Protein AF-A0A8C4SU67-F1 (afdb_monomer_lite)

Organism: Erpetoichthys calabaricus (NCBI:txid27687)

InterPro domains:
  IPR038834 Coiled-coil domain-containing protein 175 [PTHR35347] (1-564)

Sequence (568 aa):
MTSCIVPDFPAVLVALEHLHEIEKQLQLERVGLSDDASQSFAQIAAAIDELERSRRSVREELEVETIETSKLRHGLQSHPSMIKAELADALAAVRDSNAAQLNQLKLDLQRVTEEVDIAEKSLRFLAMQNSSLFPEREQVRAEHEGVIEQLNNHLTEKANKRIVVNEIYIKIRDTEKHTAGLRKALENLEKEMMEERKRFGESKDTLEIKIGELQIKLQHRNEEKEKLKKRMDDLTSELCDIEDQISDQQKCVKILEKSISLLKSSRSNQNEELSNAQRKMQDLLQQKVHLTNEIASMTERFKKEAQNLRDKNLKAERDIKEAEEKNLEYQQSMAKLSGIYEDRREKENNLSKIHLDISNQLEMSRRCREDNMENIAKLKMDTKALQNEIAELTENRLVNIEKHKRNLQELNEQLRTERQARLSLQAKHDEINTELDRLKEGHMAYMKEKEREILLNRNQHAELSKEHDALQIANMNLYGEIEALSQQHREAEEAYRLMEQSLTADVQELENRTEALSQNQLKNEEQLKTSRPILQEAIADLEAAQLNYEDKKKQSVGNRKQRPSIKI

pLDDT: mean 76.09, std 14.58, range [29.97, 97.31]

Secondary structure (DSSP, 8-state):
-----PPPPHHHHHHHHHHHHHHHHHHHS-----HHHHHHHHHHHHHHHHHHHHHHHHHHHHHHHHHHHHHHHHHHHHHHHHHHHHHHHHHHHHHHHHHHHHHHHHHHHHHHHHHHHHHHHHHHHHHHHHHHHHHHHHHHHHHHHHHHHHHHHHHHHHHHHHHHHHHHHHHHHHHHHHHHHHHHHHHHHHHHHHHHHHHHHHHHHHHHHHHHHHHHHHHHHHHHHHHHHHHHHHHHHHHHHHHHHHHHHHHHHHHHHHHHHHHHHHHHHHHHHHHHHHHHHHHHHHHHHHHHHHHHHHHHHHHHHHHHHHHHHHHHHHHHHHHHTTTTTT-TTSTTS-TTSGGGSSSSTTSSSTTSTTTTHHHHHHHHHHHHHHHHHHHHHHHHHHHHHHHHHHHHHHHHHHHHHHHHHHHHHHHHHHHHHHHHHHHHHHHHHHHHHHHHHHHHHHHHHHHHHHHHHHHHHHHHHHHHHHHHHHHHHHHHHHHHHHHHHHHHHHHHHHHHHHHHHHHHHHHHHHHHHHHHHHHHHHHHHHHHHHHHHHHHHHHHHHHHHHHHSSSS------------

Structure (mmCIF, N/CA/C/O backbone):
data_AF-A0A8C4SU67-F1
#
_entry.id   AF-A0A8C4SU67-F1
#
loop_
_atom_site.group_PDB
_atom_site.id
_atom_site.type_symbol
_atom_site.label_atom_id
_atom_site.label_alt_id
_atom_site.label_comp_id
_atom_site.label_asym_id
_atom_site.label_entity_id
_atom_site.label_seq_id
_atom_site.pdbx_PDB_ins_code
_atom_site.Cartn_x
_atom_site.Cartn_y
_atom_site.Cartn_z
_atom_site.occupancy
_atom_site.B_iso_or_equiv
_atom_site.auth_seq_id
_atom_site.auth_comp_id
_atom_site.auth_asym_id
_atom_site.auth_atom_id
_atom_site.pdbx_PDB_model_num
ATOM 1 N N . MET A 1 1 ? 107.745 30.711 -103.620 1.00 40.19 1 MET A N 1
ATOM 2 C CA . MET A 1 1 ? 108.400 31.853 -104.288 1.00 40.19 1 MET A CA 1
ATOM 3 C C . MET A 1 1 ? 109.627 31.312 -105.004 1.00 40.19 1 MET A C 1
ATOM 5 O O . MET A 1 1 ? 110.733 31.383 -104.492 1.00 40.19 1 MET A O 1
ATOM 9 N N . THR A 1 2 ? 109.395 30.624 -106.117 1.00 45.06 2 THR A N 1
ATOM 10 C CA . THR A 1 2 ? 110.431 30.102 -107.013 1.00 45.06 2 THR A CA 1
ATOM 11 C C . THR A 1 2 ? 110.784 31.218 -107.986 1.00 45.06 2 THR A C 1
ATOM 13 O O . THR A 1 2 ? 109.930 31.615 -108.774 1.00 45.06 2 THR A O 1
ATOM 16 N N . SER A 1 3 ? 111.995 31.766 -107.888 1.00 45.12 3 SER A N 1
ATOM 17 C CA . SER A 1 3 ? 112.509 32.771 -108.822 1.00 45.12 3 SER A CA 1
ATOM 18 C C . SER A 1 3 ? 112.561 32.169 -110.229 1.00 45.12 3 SER A C 1
ATOM 20 O O . SER A 1 3 ? 113.363 31.265 -110.480 1.00 45.12 3 SER A O 1
ATOM 22 N N . CYS A 1 4 ? 111.681 32.621 -111.123 1.00 57.22 4 CYS A N 1
ATOM 23 C CA . CYS A 1 4 ? 111.720 32.254 -112.536 1.00 57.22 4 CYS A CA 1
ATOM 24 C C . CYS A 1 4 ? 112.884 33.014 -113.171 1.00 57.22 4 CYS A C 1
ATOM 26 O O . CYS A 1 4 ? 112.796 34.215 -113.384 1.00 57.22 4 CYS A O 1
ATOM 28 N N . ILE A 1 5 ? 114.004 32.326 -113.399 1.00 59.88 5 ILE A N 1
ATOM 29 C CA . ILE A 1 5 ? 115.182 32.909 -114.044 1.00 59.88 5 ILE A CA 1
ATOM 30 C C . ILE A 1 5 ? 114.863 33.024 -115.537 1.00 59.88 5 ILE A C 1
ATOM 32 O O . ILE A 1 5 ? 114.937 32.034 -116.267 1.00 59.88 5 ILE A O 1
ATOM 36 N N . VAL A 1 6 ? 114.474 34.217 -115.987 1.00 64.75 6 VAL A N 1
ATOM 37 C CA . VAL A 1 6 ? 114.302 34.504 -117.415 1.00 64.75 6 VAL A CA 1
ATOM 38 C C . VAL A 1 6 ? 115.696 34.647 -118.049 1.00 64.75 6 VAL A C 1
ATOM 40 O O . VAL A 1 6 ? 116.467 35.494 -117.599 1.00 64.75 6 VAL A O 1
ATOM 43 N N . PRO A 1 7 ? 116.051 33.850 -119.077 1.00 67.12 7 PRO A N 1
ATOM 44 C CA . PRO A 1 7 ? 117.363 33.930 -119.715 1.00 67.12 7 PRO A CA 1
ATOM 45 C C . PRO A 1 7 ? 117.555 35.238 -120.499 1.00 67.12 7 PRO A C 1
ATOM 47 O O . PRO A 1 7 ? 116.602 35.799 -121.058 1.00 67.12 7 PRO A O 1
ATOM 50 N N . ASP A 1 8 ? 118.806 35.696 -120.553 1.00 62.12 8 ASP A N 1
ATOM 51 C CA . ASP A 1 8 ? 119.230 36.907 -121.265 1.00 62.12 8 ASP A CA 1
ATOM 52 C C . ASP A 1 8 ? 119.017 36.764 -122.768 1.00 62.12 8 ASP A C 1
ATOM 54 O O . ASP A 1 8 ? 119.276 35.702 -123.345 1.00 62.12 8 ASP A O 1
ATOM 58 N N . PHE A 1 9 ? 118.525 37.825 -123.417 1.00 73.94 9 PHE A N 1
ATOM 59 C CA . PHE A 1 9 ? 118.251 37.765 -124.846 1.00 73.94 9 PHE A CA 1
ATOM 60 C C . PHE A 1 9 ? 119.574 37.627 -125.625 1.00 73.94 9 PHE A C 1
ATOM 62 O O . PHE A 1 9 ? 120.393 38.551 -125.599 1.00 73.94 9 PHE A O 1
ATOM 69 N N . PRO A 1 10 ? 119.805 36.517 -126.357 1.00 70.31 10 PRO A N 1
ATOM 70 C CA . PRO A 1 10 ? 121.126 36.202 -126.910 1.00 70.31 10 PRO A CA 1
ATOM 71 C C . PRO A 1 10 ? 121.664 37.274 -127.861 1.00 70.31 10 PRO A C 1
ATOM 73 O O . PRO A 1 10 ? 122.861 37.530 -127.904 1.00 70.31 10 PRO A O 1
ATOM 76 N N . ALA A 1 11 ? 120.775 37.940 -128.602 1.00 70.94 11 ALA A N 1
ATOM 77 C CA . ALA A 1 11 ? 121.161 39.002 -129.526 1.00 70.94 11 ALA A CA 1
ATOM 78 C C . ALA A 1 11 ? 121.632 40.284 -128.813 1.00 70.94 11 ALA A C 1
ATOM 80 O O . ALA A 1 11 ? 122.435 41.021 -129.376 1.00 70.94 11 ALA A O 1
ATOM 81 N N . VAL A 1 12 ? 121.155 40.549 -127.591 1.00 73.38 12 VAL A N 1
ATOM 82 C CA . VAL A 1 12 ? 121.559 41.720 -126.798 1.00 73.38 12 VAL A CA 1
ATOM 83 C C . VAL A 1 12 ? 122.931 41.501 -126.166 1.00 73.38 12 VAL A C 1
ATOM 85 O O . VAL A 1 12 ? 123.764 42.398 -126.227 1.00 73.38 12 VAL A O 1
ATOM 88 N N . LEU A 1 13 ? 123.205 40.295 -125.655 1.00 72.75 13 LEU A N 1
ATOM 89 C CA . LEU A 1 13 ? 124.540 39.921 -125.171 1.00 72.75 13 LEU A CA 1
ATOM 90 C C . LEU A 1 13 ? 125.602 40.081 -126.267 1.00 72.75 13 LEU A C 1
ATOM 92 O O . LEU A 1 13 ? 126.615 40.737 -126.050 1.00 72.75 13 LEU A O 1
ATOM 96 N N . VAL A 1 14 ? 125.325 39.572 -127.472 1.00 75.56 14 VAL A N 1
ATOM 97 C CA . VAL A 1 14 ? 126.226 39.713 -128.630 1.00 75.56 14 VAL A CA 1
ATOM 98 C C . VAL A 1 14 ? 126.391 41.182 -129.047 1.00 75.56 14 VAL A C 1
ATOM 100 O O . VAL A 1 14 ? 127.488 41.610 -129.398 1.00 75.56 14 VAL A O 1
ATOM 103 N N . ALA A 1 15 ? 125.322 41.985 -128.995 1.00 72.44 15 ALA A N 1
ATOM 104 C CA . ALA A 1 15 ? 125.399 43.413 -129.306 1.00 72.44 15 ALA A CA 1
ATOM 105 C C . ALA A 1 15 ? 126.238 44.198 -128.281 1.00 72.44 15 ALA A C 1
ATOM 107 O O . ALA A 1 15 ? 126.995 45.083 -128.676 1.00 72.44 15 ALA A O 1
ATOM 108 N N . LEU A 1 16 ? 126.139 43.862 -126.991 1.00 75.62 16 LEU A N 1
ATOM 109 C CA . LEU A 1 16 ? 126.958 44.452 -125.930 1.00 75.62 16 LEU A CA 1
ATOM 110 C C . LEU A 1 16 ? 128.430 44.054 -126.063 1.00 75.62 16 LEU A C 1
ATOM 112 O O . LEU A 1 16 ? 129.291 44.923 -125.952 1.00 75.62 16 LEU A O 1
ATOM 116 N N . GLU A 1 17 ? 128.721 42.786 -126.373 1.00 73.62 17 GLU A N 1
ATOM 117 C CA . GLU A 1 17 ? 130.086 42.319 -126.657 1.00 73.62 17 GLU A CA 1
ATOM 118 C C . GLU A 1 17 ? 130.699 43.071 -127.845 1.00 73.62 17 GLU A C 1
ATOM 120 O O . GLU A 1 17 ? 131.813 43.578 -127.742 1.00 73.62 17 GLU A O 1
ATOM 125 N N . HIS A 1 18 ? 129.959 43.227 -128.948 1.00 75.81 18 HIS A N 1
ATOM 126 C CA . HIS A 1 18 ? 130.429 43.991 -130.107 1.00 75.81 18 HIS A CA 1
ATOM 127 C C . HIS A 1 18 ? 130.632 45.484 -129.799 1.00 75.81 18 HIS A C 1
ATOM 129 O O . HIS A 1 18 ? 131.604 46.072 -130.269 1.00 75.81 18 HIS A O 1
ATOM 135 N N . LEU A 1 19 ? 129.750 46.109 -129.012 1.00 72.69 19 LEU A N 1
ATOM 136 C CA . LEU A 1 19 ? 129.890 47.511 -128.599 1.00 72.69 19 LEU A CA 1
ATOM 137 C C . LEU A 1 19 ? 131.107 47.725 -127.689 1.00 72.69 19 LEU A C 1
ATOM 139 O O . LEU A 1 19 ? 131.838 48.694 -127.885 1.00 72.69 19 LEU A O 1
ATOM 143 N N . HIS A 1 20 ? 131.361 46.805 -126.754 1.00 72.44 20 HIS A N 1
ATOM 144 C CA . HIS A 1 20 ? 132.567 46.818 -125.922 1.00 72.44 20 HIS A CA 1
ATOM 145 C C . HIS A 1 20 ? 133.842 46.586 -126.742 1.00 72.44 20 HIS A C 1
ATOM 147 O O . HIS A 1 20 ? 134.856 47.236 -126.500 1.00 72.44 20 HIS A O 1
ATOM 153 N N . GLU A 1 21 ? 133.812 45.687 -127.730 1.00 73.25 21 GLU A N 1
ATOM 154 C CA . GLU A 1 21 ? 134.963 45.428 -128.603 1.00 73.25 21 GLU A CA 1
ATOM 155 C C . GLU A 1 21 ? 135.303 46.665 -129.457 1.00 73.25 21 GLU A C 1
ATOM 157 O O . GLU A 1 21 ? 136.475 47.019 -129.594 1.00 73.25 21 GLU A O 1
ATOM 162 N N . ILE A 1 22 ? 134.287 47.380 -129.960 1.00 69.44 22 ILE A N 1
ATOM 163 C CA . ILE A 1 22 ? 134.450 48.648 -130.693 1.00 69.44 22 ILE A CA 1
ATOM 164 C C . ILE A 1 22 ? 134.983 49.760 -129.774 1.00 69.44 22 ILE A C 1
ATOM 166 O O . ILE A 1 22 ? 135.913 50.471 -130.156 1.00 69.44 22 ILE A O 1
ATOM 170 N N . GLU A 1 23 ? 134.458 49.894 -128.552 1.00 64.44 23 GLU A N 1
ATOM 171 C CA . GLU A 1 23 ? 134.971 50.839 -127.546 1.00 64.44 23 GLU A CA 1
ATOM 172 C C . GLU A 1 23 ? 136.461 50.587 -127.247 1.00 64.44 23 GLU A C 1
ATOM 174 O O . GLU A 1 23 ? 137.271 51.517 -127.200 1.00 64.44 23 GLU A O 1
ATOM 179 N N . LYS A 1 24 ? 136.849 49.313 -127.124 1.00 67.06 24 LYS A N 1
ATOM 180 C CA . LYS A 1 24 ? 138.228 48.894 -126.846 1.00 67.06 24 LYS A CA 1
ATOM 181 C C . LYS A 1 24 ? 139.173 49.151 -128.023 1.00 67.06 24 LYS A C 1
ATOM 183 O O . LYS A 1 24 ? 140.320 49.542 -127.806 1.00 67.06 24 LYS A O 1
ATOM 188 N N . GLN A 1 25 ? 138.701 48.962 -129.257 1.00 65.75 25 GLN A N 1
ATOM 189 C CA . GLN A 1 25 ? 139.465 49.274 -130.470 1.00 65.75 25 GLN A CA 1
ATOM 190 C C . GLN A 1 25 ? 139.708 50.787 -130.618 1.00 65.75 25 GLN A C 1
ATOM 192 O O . GLN A 1 25 ? 140.818 51.196 -130.957 1.00 65.75 25 GLN A O 1
ATOM 197 N N . LEU A 1 26 ? 138.727 51.625 -130.266 1.00 61.59 26 LEU A N 1
ATOM 198 C CA . LEU A 1 26 ? 138.829 53.089 -130.342 1.00 61.59 26 LEU A CA 1
ATOM 199 C C . LEU A 1 26 ? 139.762 53.713 -129.284 1.00 61.59 26 LEU A C 1
ATOM 201 O O . LEU A 1 26 ? 140.321 54.779 -129.525 1.00 61.59 26 LEU A O 1
ATOM 205 N N . GLN A 1 27 ? 139.985 53.062 -128.136 1.00 58.97 27 GLN A N 1
ATOM 206 C CA . GLN A 1 27 ? 140.939 53.542 -127.119 1.00 58.97 27 GLN A CA 1
ATOM 207 C C . GLN A 1 27 ? 142.417 53.252 -127.459 1.00 58.97 27 GLN A C 1
ATOM 209 O O . GLN A 1 27 ? 143.308 53.923 -126.933 1.00 58.97 27 GLN A O 1
ATOM 214 N N . LEU A 1 28 ? 142.700 52.260 -128.314 1.00 60.34 28 LEU A N 1
ATOM 215 C CA . LEU A 1 28 ? 144.062 51.800 -128.635 1.00 60.34 28 LEU A CA 1
ATOM 216 C C . LEU A 1 28 ? 144.673 52.482 -129.871 1.00 60.34 28 LEU A C 1
ATOM 218 O O . LEU A 1 28 ? 145.893 52.655 -129.928 1.00 60.34 28 LEU A O 1
ATOM 222 N N . GLU A 1 29 ? 143.859 52.922 -130.833 1.00 55.19 29 GLU A N 1
ATOM 223 C CA . GLU A 1 29 ? 144.318 53.678 -132.003 1.00 55.19 29 GLU A CA 1
ATOM 224 C C . GLU A 1 29 ? 144.106 55.187 -131.795 1.00 55.19 29 GLU A C 1
ATOM 226 O O . GLU A 1 29 ? 142.987 55.687 -131.817 1.00 55.19 29 GLU A O 1
ATOM 231 N N . ARG A 1 30 ? 145.199 55.949 -131.617 1.00 52.97 30 ARG A N 1
ATOM 232 C CA . ARG A 1 30 ? 145.197 57.427 -131.641 1.00 52.97 30 ARG A CA 1
ATOM 233 C C . ARG A 1 30 ? 144.719 57.943 -133.009 1.00 52.97 30 ARG A C 1
ATOM 235 O O . ARG A 1 30 ? 145.533 58.299 -133.860 1.00 52.97 30 ARG A O 1
ATOM 242 N N . VAL A 1 31 ? 143.410 58.040 -133.201 1.00 50.78 31 VAL A N 1
ATOM 243 C CA . VAL A 1 31 ? 142.777 58.747 -134.317 1.00 50.78 31 VAL A CA 1
ATOM 244 C C . VAL A 1 31 ? 141.956 59.880 -133.718 1.00 50.78 31 VAL A C 1
ATOM 246 O O . VAL A 1 31 ? 141.074 59.661 -132.897 1.00 50.78 31 VAL A O 1
ATOM 249 N N . GLY A 1 32 ? 142.296 61.119 -134.070 1.00 52.88 32 GLY A N 1
ATOM 250 C CA . GLY A 1 32 ? 141.605 62.296 -133.555 1.00 52.88 32 GLY A CA 1
ATOM 251 C C . GLY A 1 32 ? 140.164 62.353 -134.050 1.00 52.88 32 GLY A C 1
ATOM 252 O O . GLY A 1 32 ? 139.959 62.722 -135.197 1.00 52.88 32 GLY A O 1
ATOM 253 N N . LEU A 1 33 ? 139.214 62.024 -133.171 1.00 45.16 33 LEU A N 1
ATOM 254 C CA . LEU A 1 33 ? 137.783 62.360 -133.168 1.00 45.16 33 LEU A CA 1
ATOM 255 C C . LEU A 1 33 ? 137.299 62.284 -131.693 1.00 45.16 33 LEU A C 1
ATOM 257 O O . LEU A 1 33 ? 137.845 61.515 -130.911 1.00 45.16 33 LEU A O 1
ATOM 261 N N . SER A 1 34 ? 136.359 63.161 -131.315 1.00 54.94 34 SER A N 1
ATOM 262 C CA . SER A 1 34 ? 136.023 63.615 -129.941 1.00 54.94 34 SER A CA 1
ATOM 263 C C . SER A 1 34 ? 135.750 62.520 -128.887 1.00 54.94 34 SER A C 1
ATOM 265 O O . SER A 1 34 ? 135.125 61.508 -129.196 1.00 54.94 34 SER A O 1
ATOM 267 N N . ASP A 1 35 ? 136.114 62.803 -127.624 1.00 61.47 35 ASP A N 1
ATOM 268 C CA . ASP A 1 35 ? 135.800 62.048 -126.383 1.00 61.47 35 ASP A CA 1
ATOM 269 C C . ASP A 1 35 ? 134.290 61.711 -126.259 1.00 61.47 35 ASP A C 1
ATOM 271 O O . ASP A 1 35 ? 133.886 60.710 -125.664 1.00 61.47 35 ASP A O 1
ATOM 275 N N . ASP A 1 36 ? 133.451 62.494 -126.947 1.00 63.22 36 ASP A N 1
ATOM 276 C CA . ASP A 1 36 ? 132.008 62.288 -127.086 1.00 63.22 36 ASP A CA 1
ATOM 277 C C . ASP A 1 36 ? 131.630 60.944 -127.737 1.00 63.22 36 ASP A C 1
ATOM 279 O O . ASP A 1 36 ? 130.575 60.393 -127.426 1.00 63.22 36 ASP A O 1
ATOM 283 N N . ALA A 1 37 ? 132.446 60.393 -128.646 1.00 64.88 37 ALA A N 1
ATOM 284 C CA . ALA A 1 37 ? 132.106 59.163 -129.371 1.00 64.88 37 ALA A CA 1
ATOM 285 C C . ALA A 1 37 ? 132.235 57.910 -128.488 1.00 64.88 37 ALA A C 1
ATOM 287 O O . ALA A 1 37 ? 131.329 57.077 -128.468 1.00 64.88 37 ALA A O 1
ATOM 288 N N . SER A 1 38 ? 133.311 57.803 -127.703 1.00 67.00 38 SER A N 1
ATOM 289 C CA . SER A 1 38 ? 133.489 56.720 -126.722 1.00 67.00 38 SER A CA 1
ATOM 290 C C . SER A 1 38 ? 132.448 56.814 -125.607 1.00 67.00 38 SER A C 1
ATOM 292 O O . SER A 1 38 ? 131.838 55.810 -125.240 1.00 67.00 38 SER A O 1
ATOM 294 N N . GLN A 1 39 ? 132.158 58.032 -125.133 1.00 72.06 39 GLN A N 1
ATOM 295 C CA . GLN A 1 39 ? 131.094 58.253 -124.156 1.00 72.06 39 GLN A CA 1
ATOM 296 C C . GLN A 1 39 ? 129.710 57.892 -124.722 1.00 72.06 39 GLN A C 1
ATOM 298 O O . GLN A 1 39 ? 128.891 57.321 -124.003 1.00 72.06 39 GLN A O 1
ATOM 303 N N . SER A 1 40 ? 129.467 58.138 -126.013 1.00 73.81 40 SER A N 1
ATOM 304 C CA . SER A 1 40 ? 128.230 57.732 -126.691 1.00 73.81 40 SER A CA 1
ATOM 305 C C . SER A 1 40 ? 128.086 56.209 -126.771 1.00 73.81 40 SER A C 1
ATOM 307 O O . SER A 1 40 ? 127.002 55.700 -126.502 1.00 73.81 40 SER A O 1
ATOM 309 N N . PHE A 1 41 ? 129.147 55.451 -127.077 1.00 76.56 41 PHE A N 1
ATOM 310 C CA . PHE A 1 41 ? 129.076 53.981 -127.103 1.00 76.56 41 PHE A CA 1
ATOM 311 C C . PHE A 1 41 ? 128.890 53.368 -125.713 1.00 76.56 41 PHE A C 1
ATOM 313 O O . PHE A 1 41 ? 128.057 52.474 -125.563 1.00 76.56 41 PHE A O 1
ATOM 320 N N . ALA A 1 42 ? 129.574 53.887 -124.691 1.00 77.31 42 ALA A N 1
ATOM 321 C CA . ALA A 1 42 ? 129.371 53.461 -123.307 1.00 77.31 42 ALA A CA 1
ATOM 322 C C . ALA A 1 42 ? 127.942 53.769 -122.818 1.00 77.31 42 ALA A C 1
ATOM 324 O O . ALA A 1 42 ? 127.320 52.944 -122.149 1.00 77.31 42 ALA A O 1
ATOM 325 N N . GLN A 1 43 ? 127.380 54.924 -123.198 1.00 79.31 43 GLN A N 1
ATOM 326 C CA . GLN A 1 43 ? 125.983 55.268 -122.913 1.00 79.31 43 GLN A CA 1
ATOM 327 C C . GLN A 1 43 ? 124.996 54.373 -123.670 1.00 79.31 43 GLN A C 1
ATOM 329 O O . GLN A 1 43 ? 123.995 53.964 -123.088 1.00 79.31 43 GLN A O 1
ATOM 334 N N . ILE A 1 44 ? 125.273 54.026 -124.932 1.00 79.56 44 ILE A N 1
ATOM 335 C CA . ILE A 1 44 ? 124.448 53.086 -125.705 1.00 79.56 44 ILE A CA 1
ATOM 336 C C . ILE A 1 44 ? 124.494 51.692 -125.071 1.00 79.56 44 ILE A C 1
ATOM 338 O O . ILE A 1 44 ? 123.444 51.081 -124.895 1.00 79.56 44 ILE A O 1
ATOM 342 N N . ALA A 1 45 ? 125.674 51.203 -124.682 1.00 79.56 45 ALA A N 1
ATOM 343 C CA . ALA A 1 45 ? 125.813 49.925 -123.993 1.00 79.56 45 ALA A CA 1
ATOM 344 C C . ALA A 1 45 ? 125.052 49.932 -122.659 1.00 79.56 45 ALA A C 1
ATOM 346 O O . ALA A 1 45 ? 124.240 49.043 -122.426 1.00 79.56 45 ALA A O 1
ATOM 347 N N . ALA A 1 46 ? 125.217 50.968 -121.829 1.00 81.44 46 ALA A N 1
ATOM 348 C CA . ALA A 1 46 ? 124.481 51.108 -120.572 1.00 81.44 46 ALA A CA 1
ATOM 349 C C . ALA A 1 46 ? 122.958 51.176 -120.779 1.00 81.44 46 ALA A C 1
ATOM 351 O O . ALA A 1 46 ? 122.216 50.533 -120.041 1.00 81.44 46 ALA A O 1
ATOM 352 N N . ALA A 1 47 ? 122.489 51.893 -121.805 1.00 82.50 47 ALA A N 1
ATOM 353 C CA . ALA A 1 47 ? 121.070 51.979 -122.143 1.00 82.50 47 ALA A CA 1
ATOM 354 C C . ALA A 1 47 ? 120.505 50.637 -122.638 1.00 82.50 47 ALA A C 1
ATOM 356 O O . ALA A 1 47 ? 119.377 50.288 -122.300 1.00 82.50 47 ALA A O 1
ATOM 357 N N . ILE A 1 48 ? 121.278 49.865 -123.410 1.00 83.06 48 ILE A N 1
ATOM 358 C CA . ILE A 1 48 ? 120.902 48.509 -123.838 1.00 83.06 48 ILE A CA 1
ATOM 359 C C . ILE A 1 48 ? 120.832 47.564 -122.630 1.00 83.06 48 ILE A C 1
ATOM 361 O O . ILE A 1 48 ? 119.884 46.790 -122.513 1.00 83.06 48 ILE A O 1
ATOM 365 N N . ASP A 1 49 ? 121.795 47.656 -121.714 1.00 82.50 49 ASP A N 1
ATOM 366 C CA . ASP A 1 49 ? 121.857 46.845 -120.495 1.00 82.50 49 ASP A CA 1
ATOM 367 C C . ASP A 1 49 ? 120.691 47.171 -119.539 1.00 82.50 49 ASP A C 1
ATOM 369 O O . ASP A 1 49 ? 120.053 46.284 -118.966 1.00 82.50 49 ASP A O 1
ATOM 373 N N . GLU A 1 50 ? 120.354 48.456 -119.401 1.00 84.69 50 GLU A N 1
ATOM 374 C CA . GLU A 1 50 ? 119.195 48.928 -118.641 1.00 84.69 50 GLU A CA 1
ATOM 375 C C . GLU A 1 50 ? 117.872 48.503 -119.295 1.00 84.69 50 GLU A C 1
ATOM 377 O O . GLU A 1 50 ? 116.961 48.040 -118.602 1.00 84.69 50 GLU A O 1
ATOM 382 N N . LEU A 1 51 ? 117.782 48.565 -120.627 1.00 85.50 51 LEU A N 1
ATOM 383 C CA . LEU A 1 51 ? 116.617 48.096 -121.376 1.00 85.50 51 LEU A CA 1
ATOM 384 C C . LEU A 1 51 ? 116.418 46.582 -121.226 1.00 85.50 51 LEU A C 1
ATOM 386 O O . LEU A 1 51 ? 115.286 46.135 -121.050 1.00 85.50 51 LEU A O 1
ATOM 390 N N . GLU A 1 52 ? 117.491 45.789 -121.239 1.00 84.00 52 GLU A N 1
ATOM 391 C CA . GLU A 1 52 ? 117.416 44.338 -121.039 1.00 84.00 52 GLU A CA 1
ATOM 392 C C . GLU A 1 52 ? 117.029 43.979 -119.599 1.00 84.00 52 GLU A C 1
ATOM 394 O O . GLU A 1 52 ? 116.187 43.102 -119.391 1.00 84.00 52 GLU A O 1
ATOM 399 N N . ARG A 1 53 ? 117.543 44.704 -118.592 1.00 84.06 53 ARG A N 1
ATOM 400 C CA . ARG A 1 53 ? 117.083 44.564 -117.197 1.00 84.06 53 ARG A CA 1
ATOM 401 C C . ARG A 1 53 ? 115.604 44.919 -117.049 1.00 84.06 53 ARG A C 1
ATOM 403 O O . ARG A 1 53 ? 114.866 44.173 -116.407 1.00 84.06 53 ARG A O 1
ATOM 410 N N . SER A 1 54 ? 115.158 46.012 -117.669 1.00 84.88 54 SER A N 1
ATOM 411 C CA . SER A 1 54 ? 113.751 46.426 -117.659 1.00 84.88 54 SER A CA 1
ATOM 412 C C . SER A 1 54 ? 112.856 45.387 -118.344 1.00 84.88 54 SER A C 1
ATOM 414 O O . SER A 1 54 ? 111.862 44.950 -117.763 1.00 84.88 54 SER A O 1
ATOM 416 N N . ARG A 1 55 ? 113.250 44.893 -119.528 1.00 85.75 55 ARG A N 1
ATOM 417 C CA . ARG A 1 55 ? 112.555 43.807 -120.238 1.00 85.75 55 ARG A CA 1
ATOM 418 C C . ARG A 1 55 ? 112.431 42.562 -119.364 1.00 85.75 55 ARG A C 1
ATOM 420 O O . ARG A 1 55 ? 111.364 41.946 -119.353 1.00 85.75 55 ARG A O 1
ATOM 427 N N . ARG A 1 56 ? 113.505 42.178 -118.662 1.00 83.62 56 ARG A N 1
ATOM 428 C CA . ARG A 1 56 ? 113.518 41.011 -117.770 1.00 83.62 56 ARG A CA 1
ATOM 429 C C . ARG A 1 56 ? 112.527 41.189 -116.622 1.00 83.62 56 ARG A C 1
ATOM 431 O O . ARG A 1 56 ? 111.665 40.333 -116.461 1.00 83.62 56 ARG A O 1
ATOM 438 N N . SER A 1 57 ? 112.575 42.326 -115.925 1.00 85.06 57 SER A N 1
ATOM 439 C CA . SER A 1 57 ? 111.643 42.650 -114.833 1.00 85.06 57 SER A CA 1
ATOM 440 C C . SER A 1 57 ? 110.185 42.585 -115.291 1.00 85.06 57 SER A C 1
ATOM 442 O O . SER A 1 57 ? 109.373 41.897 -114.682 1.00 85.06 57 SER A O 1
ATOM 444 N N . VAL A 1 58 ? 109.859 43.220 -116.422 1.00 85.44 58 VAL A N 1
ATOM 445 C CA . VAL A 1 58 ? 108.490 43.227 -116.964 1.00 85.44 58 VAL A CA 1
ATOM 446 C C . VAL A 1 58 ? 108.035 41.824 -117.378 1.00 85.44 58 VAL A C 1
ATOM 448 O O . VAL A 1 58 ? 106.867 41.476 -117.225 1.00 85.44 58 VAL A O 1
ATOM 451 N N . ARG A 1 59 ? 108.936 40.988 -117.909 1.00 84.12 59 ARG A N 1
ATOM 452 C CA . ARG A 1 59 ? 108.624 39.593 -118.260 1.00 84.12 59 ARG A CA 1
ATOM 453 C C . ARG A 1 59 ? 108.392 38.725 -117.028 1.00 84.12 59 ARG A C 1
ATOM 455 O O . ARG A 1 59 ? 107.458 37.931 -117.055 1.00 84.12 59 ARG A O 1
ATOM 462 N N . GLU A 1 60 ? 109.208 38.874 -115.989 1.00 85.56 60 GLU A N 1
ATOM 463 C CA . GLU A 1 60 ? 109.023 38.175 -114.714 1.00 85.56 60 GLU A CA 1
ATOM 464 C C . GLU A 1 60 ? 107.695 38.578 -114.059 1.00 85.56 60 GLU A C 1
ATOM 466 O O . GLU A 1 60 ? 106.921 37.706 -113.667 1.00 85.56 60 GLU A O 1
ATOM 471 N N . GLU A 1 61 ? 107.372 39.875 -114.031 1.00 86.12 61 GLU A N 1
ATOM 472 C CA . GLU A 1 61 ? 106.072 40.375 -113.565 1.00 86.12 61 GLU A CA 1
ATOM 473 C C . GLU A 1 61 ? 104.915 39.801 -114.392 1.00 86.12 61 GLU A C 1
ATOM 475 O O . GLU A 1 61 ? 103.944 39.300 -113.830 1.00 86.12 61 GLU A O 1
ATOM 480 N N . LEU A 1 62 ? 105.033 39.790 -115.724 1.00 86.94 62 LEU A N 1
ATOM 481 C CA . LEU A 1 62 ? 104.013 39.214 -116.601 1.00 86.94 62 LEU A CA 1
ATOM 482 C C . LEU A 1 62 ? 103.824 37.711 -116.361 1.00 86.94 62 LEU A C 1
ATOM 484 O O . LEU A 1 62 ? 102.701 37.214 -116.441 1.00 86.94 62 LEU A O 1
ATOM 488 N N . GLU A 1 63 ? 104.895 36.966 -116.095 1.00 85.94 63 GLU A N 1
ATOM 489 C CA . GLU A 1 63 ? 104.819 35.533 -115.818 1.00 85.94 63 GLU A CA 1
ATOM 490 C C . GLU A 1 63 ? 104.165 35.259 -114.460 1.00 85.94 63 GLU A C 1
ATOM 492 O O . GLU A 1 63 ? 103.277 34.407 -114.378 1.00 85.94 63 GLU A O 1
ATOM 497 N N . VAL A 1 64 ? 104.506 36.038 -113.427 1.00 86.62 64 VAL A N 1
ATOM 498 C CA . VAL A 1 64 ? 103.822 35.997 -112.125 1.00 86.62 64 VAL A CA 1
ATOM 499 C C . VAL A 1 64 ? 102.338 36.307 -112.292 1.00 86.62 64 VAL A C 1
ATOM 501 O O . VAL A 1 64 ? 101.504 35.512 -111.861 1.00 86.62 64 VAL A O 1
ATOM 504 N N . GLU A 1 65 ? 101.994 37.390 -112.989 1.00 85.25 65 GLU A N 1
ATOM 505 C CA . GLU A 1 65 ? 100.602 37.752 -113.266 1.00 85.25 65 GLU A CA 1
ATOM 506 C C . GLU A 1 65 ? 99.889 36.678 -114.091 1.00 85.25 65 GLU A C 1
ATOM 508 O O . GLU A 1 65 ? 98.729 36.363 -113.837 1.00 85.25 65 GLU A O 1
ATOM 513 N N . THR A 1 66 ? 100.566 36.028 -115.039 1.00 86.56 66 THR A N 1
ATOM 514 C CA . THR A 1 66 ? 99.981 34.932 -115.826 1.00 86.56 66 THR A CA 1
ATOM 515 C C . THR A 1 66 ? 99.705 33.704 -114.957 1.00 86.56 66 THR A C 1
ATOM 517 O O . THR A 1 66 ? 98.644 33.085 -115.093 1.00 86.56 66 THR A O 1
ATOM 520 N N . ILE A 1 67 ? 100.615 33.357 -114.042 1.00 85.38 67 ILE A N 1
ATOM 521 C CA . ILE A 1 67 ? 100.444 32.254 -113.089 1.00 85.38 67 ILE A CA 1
ATOM 522 C C . ILE A 1 67 ? 99.316 32.569 -112.107 1.00 85.38 67 ILE A C 1
ATOM 524 O O . ILE A 1 67 ? 98.443 31.724 -111.906 1.00 85.38 67 ILE A O 1
ATOM 528 N N . GLU A 1 68 ? 99.287 33.768 -111.529 1.00 86.94 68 GLU A N 1
ATOM 529 C CA . GLU A 1 68 ? 98.221 34.188 -110.615 1.00 86.94 68 GLU A CA 1
ATOM 530 C C . GLU A 1 68 ? 96.872 34.269 -111.335 1.00 86.94 68 GLU A C 1
ATOM 532 O O . GLU A 1 68 ? 95.878 33.729 -110.849 1.00 86.94 68 GLU A O 1
ATOM 537 N N . THR A 1 69 ? 96.831 34.788 -112.564 1.00 87.06 69 THR A N 1
ATOM 538 C CA . THR A 1 69 ? 95.621 34.772 -113.397 1.00 87.06 69 THR A CA 1
ATOM 539 C C . THR A 1 69 ? 95.184 33.340 -113.717 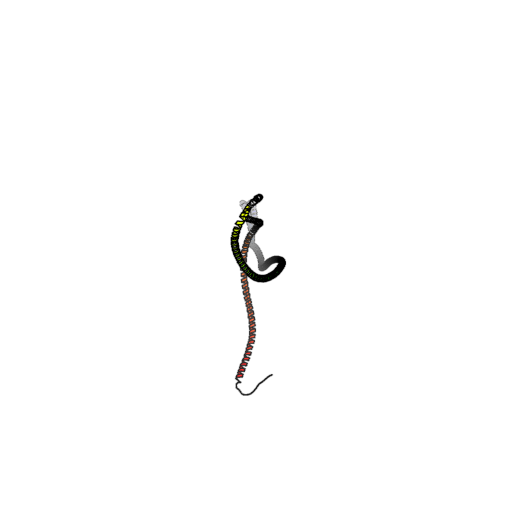1.00 87.06 69 THR A C 1
ATOM 541 O O . THR A 1 69 ? 93.989 33.056 -113.765 1.00 87.06 69 THR A O 1
ATOM 544 N N . SER A 1 70 ? 96.119 32.409 -113.933 1.00 85.12 70 SER A N 1
ATOM 545 C CA . SER A 1 70 ? 95.817 30.989 -114.162 1.00 85.12 70 SER A CA 1
ATOM 546 C C . SER A 1 70 ? 95.261 30.308 -112.906 1.00 85.12 70 SER A C 1
ATOM 548 O O . SER A 1 70 ? 94.229 29.638 -112.984 1.00 85.12 70 SER A O 1
ATOM 550 N N . LYS A 1 71 ? 95.861 30.549 -111.730 1.00 86.94 71 LYS A N 1
ATOM 551 C CA . LYS A 1 71 ? 95.341 30.090 -110.429 1.00 86.94 71 LYS A CA 1
ATOM 552 C C . LYS A 1 71 ? 93.945 30.644 -110.164 1.00 86.94 71 LYS A C 1
ATOM 554 O O . LYS A 1 71 ? 93.053 29.883 -109.798 1.00 86.94 71 LYS A O 1
ATOM 559 N N . LEU A 1 72 ? 93.738 31.939 -110.409 1.00 86.44 72 LEU A N 1
ATOM 560 C CA . LEU A 1 72 ? 92.435 32.589 -110.288 1.00 86.44 72 LEU A CA 1
ATOM 561 C C . LEU A 1 72 ? 91.421 31.987 -111.261 1.00 86.44 72 LEU A C 1
ATOM 563 O O . LEU A 1 72 ? 90.299 31.717 -110.850 1.00 86.44 72 LEU A O 1
ATOM 567 N N . ARG A 1 73 ? 91.795 31.707 -112.518 1.00 86.00 73 ARG A N 1
ATOM 568 C CA . ARG A 1 73 ? 90.916 31.041 -113.499 1.00 86.00 73 ARG A CA 1
ATOM 569 C C . ARG A 1 73 ? 90.527 29.634 -113.062 1.00 86.00 73 ARG A C 1
ATOM 571 O O . ARG A 1 73 ? 89.352 29.287 -113.145 1.00 86.00 73 ARG A O 1
ATOM 578 N N . HIS A 1 74 ? 91.489 28.844 -112.589 1.00 87.12 74 HIS A N 1
ATOM 579 C CA . HIS A 1 74 ? 91.224 27.509 -112.063 1.00 87.12 74 HIS A CA 1
ATOM 580 C C . HIS A 1 74 ? 90.319 27.580 -110.828 1.00 87.12 74 HIS A C 1
ATOM 582 O O . HIS A 1 74 ? 89.351 26.829 -110.735 1.00 87.12 74 HIS A O 1
ATOM 588 N N . GLY A 1 75 ? 90.573 28.514 -109.907 1.00 84.19 75 GLY A N 1
ATOM 589 C CA . GLY A 1 75 ? 89.698 28.789 -108.765 1.00 84.19 75 GLY A CA 1
ATOM 590 C C . GLY A 1 75 ? 88.284 29.173 -109.208 1.00 84.19 75 GLY A C 1
ATOM 591 O O . GLY A 1 75 ? 87.315 28.557 -108.782 1.00 84.19 75 GLY A O 1
ATOM 592 N N . LEU A 1 76 ? 88.146 30.104 -110.154 1.00 83.00 76 LEU A N 1
ATOM 593 C CA . LEU A 1 76 ? 86.858 30.529 -110.718 1.00 83.00 76 LEU A CA 1
ATOM 594 C C . LEU A 1 76 ? 86.099 29.397 -111.420 1.00 83.00 76 LEU A C 1
ATOM 596 O O . LEU A 1 76 ? 84.872 29.371 -111.363 1.00 83.00 76 LEU A O 1
ATOM 600 N N . GLN A 1 77 ? 86.795 28.461 -112.069 1.00 82.50 77 GLN A N 1
ATOM 601 C CA . GLN A 1 77 ? 86.161 27.304 -112.705 1.00 82.50 77 GLN A CA 1
ATOM 602 C C . GLN A 1 77 ? 85.809 26.192 -111.705 1.00 82.50 77 GLN A C 1
ATOM 604 O O . GLN A 1 77 ? 84.763 25.564 -111.850 1.00 82.50 77 GLN A O 1
ATOM 609 N N . SER A 1 78 ? 86.640 25.957 -110.686 1.00 84.62 78 SER A N 1
ATOM 610 C CA . SER A 1 78 ? 86.478 24.841 -109.739 1.00 84.62 78 SER A CA 1
ATOM 611 C C . SER A 1 78 ? 85.631 25.177 -108.506 1.00 84.62 78 SER A C 1
ATOM 613 O O . SER A 1 78 ? 84.867 24.325 -108.044 1.00 84.62 78 SER A O 1
ATOM 615 N N . HIS A 1 79 ? 85.689 26.409 -107.989 1.00 87.12 79 HIS A N 1
ATOM 616 C CA . HIS A 1 79 ? 84.949 26.817 -106.790 1.00 87.12 79 HIS A CA 1
ATOM 617 C C . HIS A 1 79 ? 83.429 26.667 -106.951 1.00 87.12 79 HIS A C 1
ATOM 619 O O . HIS A 1 79 ? 82.810 26.124 -106.040 1.00 87.12 79 HIS A O 1
ATOM 625 N N . PRO A 1 80 ? 82.786 27.048 -108.077 1.00 85.81 80 PRO A N 1
ATOM 626 C CA . PRO A 1 80 ? 81.345 26.852 -108.227 1.00 85.81 80 PRO A CA 1
ATOM 627 C C . PRO A 1 80 ? 80.930 25.379 -108.156 1.00 85.81 80 PRO A C 1
ATOM 629 O O . PRO A 1 80 ? 79.868 25.075 -107.618 1.00 85.81 80 PRO A O 1
ATOM 632 N N . SER A 1 81 ? 81.746 24.456 -108.681 1.00 84.25 81 SER A N 1
ATOM 633 C CA . SER A 1 81 ? 81.488 23.017 -108.554 1.00 84.25 81 SER A CA 1
ATOM 634 C C . SER A 1 81 ? 81.708 22.504 -107.132 1.00 84.25 81 SER A C 1
ATOM 636 O O . SER A 1 81 ? 80.873 21.746 -106.648 1.00 84.25 81 SER A O 1
ATOM 638 N N . MET A 1 82 ? 82.765 22.950 -106.444 1.00 85.75 82 MET A N 1
ATOM 639 C CA . MET A 1 82 ? 83.032 22.560 -105.054 1.00 85.75 82 MET A CA 1
ATOM 640 C C . MET A 1 82 ? 81.950 23.083 -104.105 1.00 85.75 82 MET A C 1
ATOM 642 O O . MET A 1 82 ? 81.387 22.305 -103.348 1.00 85.75 82 MET A O 1
ATOM 646 N N . ILE A 1 83 ? 81.559 24.355 -104.230 1.00 87.06 83 ILE A N 1
ATOM 647 C CA . ILE A 1 83 ? 80.486 24.959 -103.425 1.00 87.06 83 ILE A CA 1
ATOM 648 C C . ILE A 1 83 ? 79.154 24.245 -103.671 1.00 87.06 83 ILE A C 1
ATOM 650 O O . ILE A 1 83 ? 78.399 24.008 -102.733 1.00 87.06 83 ILE A O 1
ATOM 654 N N . LYS A 1 84 ? 78.839 23.876 -104.922 1.00 87.81 84 LYS A N 1
ATOM 655 C CA . LYS A 1 84 ? 77.626 23.097 -105.216 1.00 87.81 84 LYS A CA 1
ATOM 656 C C . LYS A 1 84 ? 77.668 21.703 -104.590 1.00 87.81 84 LYS A C 1
ATOM 658 O O . LYS A 1 84 ? 76.627 21.255 -104.124 1.00 87.81 84 LYS A O 1
ATOM 663 N N . ALA A 1 85 ? 78.824 21.039 -104.587 1.00 88.25 85 ALA A N 1
ATOM 664 C CA . ALA A 1 85 ? 78.996 19.737 -103.945 1.00 88.25 85 ALA A CA 1
ATOM 665 C C . ALA A 1 85 ? 78.861 19.845 -102.416 1.00 88.25 85 ALA A C 1
ATOM 667 O O . ALA A 1 85 ? 78.025 19.160 -101.842 1.00 88.25 85 ALA A O 1
ATOM 668 N N . GLU A 1 86 ? 79.562 20.786 -101.777 1.00 88.81 86 GLU A N 1
ATOM 669 C CA . GLU A 1 86 ? 79.457 21.036 -100.332 1.00 88.81 86 GLU A CA 1
ATOM 670 C C . GLU A 1 86 ? 78.034 21.423 -99.912 1.00 88.81 86 GLU A C 1
ATOM 672 O O . GLU A 1 86 ? 77.527 20.946 -98.898 1.00 88.81 86 GLU A O 1
ATOM 677 N N . LEU A 1 87 ? 77.352 22.257 -100.704 1.00 89.31 87 LEU A N 1
ATOM 678 C CA . LEU A 1 87 ? 75.962 22.616 -100.446 1.00 89.31 87 LEU A CA 1
ATOM 679 C C . LEU A 1 87 ? 75.035 21.407 -100.616 1.00 89.31 87 LEU A C 1
ATOM 681 O O . LEU A 1 87 ? 74.103 21.253 -99.831 1.00 89.31 87 LEU A O 1
ATOM 685 N N . ALA A 1 88 ? 75.268 20.553 -101.616 1.00 90.31 88 ALA A N 1
ATOM 686 C CA . ALA A 1 88 ? 74.500 19.325 -101.798 1.00 90.31 88 ALA A CA 1
ATOM 687 C C . ALA A 1 88 ? 74.693 18.359 -100.619 1.00 90.31 88 ALA A C 1
ATOM 689 O O . ALA A 1 88 ? 73.698 17.836 -100.118 1.00 90.31 88 ALA A O 1
ATOM 690 N N . ASP A 1 89 ? 75.922 18.197 -100.128 1.00 90.62 89 ASP A N 1
ATOM 691 C CA . ASP A 1 89 ? 76.246 17.355 -98.973 1.00 90.62 89 ASP A CA 1
ATOM 692 C C . ASP A 1 89 ? 75.650 17.920 -97.675 1.00 90.62 89 ASP A C 1
ATOM 694 O O . ASP A 1 89 ? 75.025 17.190 -96.905 1.00 90.62 89 ASP A O 1
ATOM 698 N N . ALA A 1 90 ? 75.745 19.236 -97.452 1.00 88.88 90 ALA A N 1
ATOM 699 C CA . ALA A 1 90 ? 75.120 19.896 -96.307 1.00 88.88 90 ALA A CA 1
ATOM 700 C C . ALA A 1 90 ? 73.587 19.789 -96.355 1.00 88.88 90 ALA A C 1
ATOM 702 O O . ALA A 1 90 ? 72.946 19.503 -95.343 1.00 88.88 90 ALA A O 1
ATOM 703 N N . LEU A 1 91 ? 72.981 19.973 -97.534 1.00 92.12 91 LEU A N 1
ATOM 704 C CA . LEU A 1 91 ? 71.541 19.793 -97.725 1.00 92.12 91 LEU A CA 1
ATOM 705 C C . LEU A 1 91 ? 71.117 18.336 -97.526 1.00 92.12 91 LEU A C 1
ATOM 707 O O . LEU A 1 91 ? 70.047 18.105 -96.965 1.00 92.12 91 LEU A O 1
ATOM 711 N N . ALA A 1 92 ? 71.923 17.365 -97.959 1.00 91.06 92 ALA A N 1
ATOM 712 C CA . ALA A 1 92 ? 71.682 15.948 -97.704 1.00 91.06 92 ALA A CA 1
ATOM 713 C C . ALA A 1 92 ? 71.740 15.648 -96.200 1.00 91.06 92 ALA A C 1
ATOM 715 O O . ALA A 1 92 ? 70.775 15.119 -95.661 1.00 91.06 92 ALA A O 1
ATOM 716 N N . ALA A 1 93 ? 72.773 16.112 -95.491 1.00 90.81 93 ALA A N 1
ATOM 717 C CA . ALA A 1 93 ? 72.890 15.946 -94.043 1.00 90.81 93 ALA A CA 1
ATOM 718 C C . ALA A 1 93 ? 71.726 16.596 -93.270 1.00 90.81 93 ALA A C 1
ATOM 720 O O . ALA A 1 93 ? 71.204 16.010 -92.321 1.00 90.81 93 ALA A O 1
ATOM 721 N N . VAL A 1 94 ? 71.270 17.787 -93.683 1.00 91.06 94 VAL A N 1
ATOM 722 C CA . VAL A 1 94 ? 70.088 18.440 -93.091 1.00 91.06 94 VAL A CA 1
ATOM 723 C C . VAL A 1 94 ? 68.816 17.650 -93.393 1.00 91.06 94 VAL A C 1
ATOM 725 O O . VAL A 1 94 ? 67.975 17.502 -92.507 1.00 91.06 94 VAL A O 1
ATOM 728 N N . ARG A 1 95 ? 68.658 17.124 -94.613 1.00 92.06 95 ARG A N 1
ATOM 729 C CA . ARG A 1 95 ? 67.512 16.276 -94.977 1.00 92.06 95 ARG A CA 1
ATOM 730 C C . ARG A 1 95 ? 67.494 14.981 -94.181 1.00 92.06 95 ARG A C 1
ATOM 732 O O . ARG A 1 95 ? 66.436 14.637 -93.666 1.00 92.06 95 ARG A O 1
ATOM 739 N N . ASP A 1 96 ? 68.633 14.320 -94.031 1.00 92.50 96 ASP A N 1
ATOM 740 C CA . ASP A 1 96 ? 68.761 13.076 -93.274 1.00 92.50 96 ASP A CA 1
ATOM 741 C C . ASP A 1 96 ? 68.531 13.315 -91.778 1.00 92.50 96 ASP A C 1
ATOM 743 O O . ASP A 1 96 ? 67.787 12.573 -91.141 1.00 92.50 96 ASP A O 1
ATOM 747 N N . SER A 1 97 ? 69.077 14.404 -91.225 1.00 93.06 97 SER A N 1
ATOM 748 C CA . SER A 1 97 ? 68.828 14.824 -89.841 1.00 93.06 97 SER A CA 1
ATOM 749 C C . SER A 1 97 ? 67.352 15.157 -89.603 1.00 93.06 97 SER A C 1
ATOM 751 O O . SER A 1 97 ? 66.753 14.675 -88.643 1.00 93.06 97 SER A O 1
ATOM 753 N N . ASN A 1 98 ? 66.724 15.912 -90.508 1.00 93.31 98 ASN A N 1
ATOM 754 C CA . ASN A 1 98 ? 65.299 16.225 -90.425 1.00 93.31 98 ASN A CA 1
ATOM 755 C C . ASN A 1 98 ? 64.439 14.960 -90.571 1.00 93.31 98 ASN A C 1
ATOM 757 O O . ASN A 1 98 ? 63.494 14.768 -89.816 1.00 93.31 98 ASN A O 1
ATOM 761 N N . ALA A 1 99 ? 64.785 14.049 -91.485 1.00 94.00 99 ALA A N 1
ATOM 762 C CA . ALA A 1 99 ? 64.101 12.767 -91.627 1.00 94.00 99 ALA A CA 1
ATOM 763 C C . ALA A 1 99 ? 64.234 11.909 -90.358 1.00 94.00 99 ALA A C 1
ATOM 765 O O . ALA A 1 99 ? 63.245 11.325 -89.915 1.00 94.00 99 ALA A O 1
ATOM 766 N N . ALA A 1 100 ? 65.415 11.875 -89.734 1.00 92.44 100 ALA A N 1
ATOM 767 C CA . ALA A 1 100 ? 65.645 11.180 -88.471 1.00 92.44 100 ALA A CA 1
ATOM 768 C C . ALA A 1 100 ? 64.833 11.796 -87.321 1.00 92.44 100 ALA A C 1
ATOM 770 O O . ALA A 1 100 ? 64.148 11.066 -86.609 1.00 92.44 100 ALA A O 1
ATOM 771 N N . GLN A 1 101 ? 64.834 13.126 -87.177 1.00 93.69 101 GLN A N 1
ATOM 772 C CA . GLN A 1 101 ? 64.024 13.828 -86.175 1.00 93.69 101 GLN A CA 1
ATOM 773 C C . GLN A 1 101 ? 62.528 13.603 -86.400 1.00 93.69 101 GLN A C 1
ATOM 775 O O . GLN A 1 101 ? 61.800 13.311 -85.458 1.00 93.69 101 GLN A O 1
ATOM 780 N N . LEU A 1 102 ? 62.059 13.675 -87.645 1.00 94.69 102 LEU A N 1
ATOM 781 C CA . LEU A 1 102 ? 60.655 13.464 -87.988 1.00 94.69 102 LEU A CA 1
ATOM 782 C C . LEU A 1 102 ? 60.228 12.015 -87.713 1.00 94.69 102 LEU A C 1
ATOM 784 O O . LEU A 1 102 ? 59.132 11.787 -87.205 1.00 94.69 102 LEU A O 1
ATOM 788 N N . ASN A 1 103 ? 61.094 11.037 -87.987 1.00 93.62 103 ASN A N 1
ATOM 789 C CA . ASN A 1 103 ? 60.854 9.641 -87.619 1.00 93.62 103 ASN A CA 1
ATOM 790 C C . ASN A 1 103 ? 60.852 9.440 -86.098 1.00 93.62 103 ASN A C 1
ATOM 792 O O . ASN A 1 103 ? 59.982 8.737 -85.593 1.00 93.62 103 ASN A O 1
ATOM 796 N N . GLN A 1 104 ? 61.753 10.098 -85.366 1.00 94.00 104 GLN A N 1
ATOM 797 C CA . GLN A 1 104 ? 61.771 10.067 -83.905 1.00 94.00 104 GLN A CA 1
ATOM 798 C C . GLN A 1 104 ? 60.480 10.655 -83.320 1.00 94.00 104 GLN A C 1
ATOM 800 O O . GLN A 1 104 ? 59.828 9.999 -82.515 1.00 94.00 104 GLN A O 1
ATOM 805 N N . LEU A 1 105 ? 60.046 11.829 -83.795 1.00 94.75 105 LEU A N 1
ATOM 806 C CA . LEU A 1 105 ? 58.774 12.429 -83.384 1.00 94.75 105 LEU A CA 1
ATOM 807 C C . LEU A 1 105 ? 57.584 11.523 -83.714 1.00 94.75 105 LEU A C 1
ATOM 809 O O . LEU A 1 105 ? 56.658 11.432 -82.915 1.00 94.75 105 LEU A O 1
ATOM 813 N N . LYS A 1 106 ? 57.589 10.842 -84.867 1.00 94.75 106 LYS A N 1
ATOM 814 C CA . LYS A 1 106 ? 56.540 9.871 -85.214 1.00 94.75 106 LYS A CA 1
ATOM 815 C C . LYS A 1 106 ? 56.505 8.694 -84.242 1.00 94.75 106 LYS A C 1
ATOM 817 O O . LYS A 1 106 ? 55.416 8.320 -83.822 1.00 94.75 106 LYS A O 1
ATOM 822 N N . LEU A 1 107 ? 57.661 8.135 -83.880 1.00 95.31 107 LEU A N 1
ATOM 823 C CA . LEU A 1 107 ? 57.750 7.043 -82.906 1.00 95.31 107 LEU A CA 1
ATOM 824 C C . LEU A 1 107 ? 57.314 7.496 -81.510 1.00 95.31 107 LEU A C 1
ATOM 826 O O . LEU A 1 107 ? 56.551 6.797 -80.852 1.00 95.31 107 LEU A O 1
ATOM 830 N N . ASP A 1 108 ? 57.741 8.681 -81.072 1.00 94.25 108 ASP A N 1
ATOM 831 C CA . ASP A 1 108 ? 57.328 9.241 -79.785 1.00 94.25 108 ASP A CA 1
ATOM 832 C C . ASP A 1 108 ? 55.821 9.538 -79.758 1.00 94.25 108 ASP A C 1
ATOM 834 O O . ASP A 1 108 ? 55.159 9.240 -78.766 1.00 94.25 108 ASP A O 1
ATOM 838 N N . LEU A 1 109 ? 55.252 10.053 -80.856 1.00 95.31 109 LEU A N 1
ATOM 839 C CA . LEU A 1 109 ? 53.809 10.271 -80.989 1.00 95.31 109 LEU A CA 1
ATOM 840 C C . LEU A 1 109 ? 53.039 8.946 -80.949 1.00 95.31 109 LEU A C 1
ATOM 842 O O . LEU A 1 109 ? 52.009 8.864 -80.282 1.00 95.31 109 LEU A O 1
ATOM 846 N N . GLN A 1 110 ? 53.534 7.909 -81.631 1.00 95.56 110 GLN A N 1
ATOM 847 C CA . GLN A 1 110 ? 52.956 6.564 -81.576 1.00 95.56 110 GLN A CA 1
ATOM 848 C C . GLN A 1 110 ? 52.994 6.008 -80.152 1.00 95.56 110 GLN A C 1
ATOM 850 O O . GLN A 1 110 ? 51.951 5.601 -79.652 1.00 95.56 110 GLN A O 1
ATOM 855 N N . ARG A 1 111 ? 54.139 6.097 -79.461 1.00 96.12 111 ARG A N 1
ATOM 856 C CA . ARG A 1 111 ? 54.269 5.668 -78.061 1.00 96.12 111 ARG A CA 1
ATOM 857 C C . ARG A 1 111 ? 53.279 6.393 -77.150 1.00 96.12 111 ARG A C 1
ATOM 859 O O . ARG A 1 111 ? 52.572 5.744 -76.392 1.00 96.12 111 ARG A O 1
ATOM 866 N N . VAL A 1 112 ? 53.196 7.722 -77.233 1.00 95.25 112 VAL A N 1
ATOM 867 C CA . VAL A 1 112 ? 52.253 8.501 -76.408 1.00 95.25 112 VAL A CA 1
ATOM 868 C C . VAL A 1 112 ? 50.806 8.131 -76.734 1.00 95.25 112 VAL A C 1
ATOM 870 O O . VAL A 1 112 ? 49.990 8.019 -75.827 1.00 95.25 112 VAL A O 1
ATOM 873 N N . THR A 1 113 ? 50.478 7.899 -78.006 1.00 95.44 113 THR A N 1
ATOM 874 C CA . THR A 1 113 ? 49.130 7.463 -78.405 1.00 95.44 113 THR A CA 1
ATOM 875 C C . THR A 1 113 ? 48.802 6.086 -77.822 1.00 95.44 113 THR A C 1
ATOM 877 O O . THR A 1 113 ? 47.718 5.898 -77.279 1.00 95.44 113 THR A O 1
ATOM 880 N N . GLU A 1 114 ? 49.745 5.142 -77.857 1.00 95.81 114 GLU A N 1
ATOM 881 C CA . GLU A 1 114 ? 49.590 3.821 -77.236 1.00 95.81 114 GLU A CA 1
ATOM 882 C C . GLU A 1 114 ? 49.435 3.915 -75.709 1.00 95.81 114 GLU A C 1
ATOM 884 O O . GLU A 1 114 ? 48.576 3.248 -75.132 1.00 95.81 114 GLU A O 1
ATOM 889 N N . GLU A 1 115 ? 50.220 4.767 -75.044 1.00 95.38 115 GLU A N 1
ATOM 890 C CA . GLU A 1 115 ? 50.101 5.030 -73.604 1.00 95.38 115 GLU A CA 1
ATOM 891 C C . GLU A 1 115 ? 48.737 5.637 -73.246 1.00 95.38 115 GLU A C 1
ATOM 893 O O . GLU A 1 115 ? 48.107 5.199 -72.279 1.00 95.38 115 GLU A O 1
ATOM 898 N N . VAL A 1 116 ? 48.247 6.595 -74.042 1.00 95.12 116 VAL A N 1
ATOM 899 C CA . VAL A 1 116 ? 46.907 7.183 -73.887 1.00 95.12 116 VAL A CA 1
ATOM 900 C C . VAL A 1 116 ? 45.831 6.114 -74.065 1.00 95.12 116 VAL A C 1
ATOM 902 O O . VAL A 1 116 ? 44.956 5.999 -73.211 1.00 95.12 116 VAL A O 1
ATOM 905 N N . ASP A 1 117 ? 45.923 5.270 -75.093 1.00 95.94 117 ASP A N 1
ATOM 906 C CA . ASP A 1 117 ? 44.968 4.181 -75.325 1.00 95.94 117 ASP A CA 1
ATOM 907 C C . ASP A 1 117 ? 44.936 3.175 -74.163 1.00 95.94 117 ASP A C 1
ATOM 909 O O . ASP A 1 117 ? 43.866 2.702 -73.763 1.00 95.94 117 ASP A O 1
ATOM 913 N N . ILE A 1 118 ? 46.098 2.824 -73.601 1.00 96.00 118 ILE A N 1
ATOM 914 C CA . ILE A 1 118 ? 46.191 1.942 -72.428 1.00 96.00 118 ILE A CA 1
ATOM 915 C C . ILE A 1 118 ? 45.566 2.620 -71.203 1.00 96.00 118 ILE A C 1
ATOM 917 O O . ILE A 1 118 ? 44.783 1.989 -70.485 1.00 96.00 118 ILE A O 1
ATOM 921 N N . ALA A 1 119 ? 45.869 3.898 -70.973 1.00 95.06 119 ALA A N 1
ATOM 922 C CA . ALA A 1 119 ? 45.316 4.666 -69.863 1.00 95.06 119 ALA A CA 1
ATOM 923 C C . ALA A 1 119 ? 43.791 4.809 -69.977 1.00 95.06 119 ALA A C 1
ATOM 925 O O . ALA A 1 119 ? 43.081 4.592 -68.995 1.00 95.06 119 ALA A O 1
ATOM 926 N N . GLU A 1 120 ? 43.262 5.084 -71.170 1.00 95.56 120 GLU A N 1
ATOM 927 C CA . GLU A 1 120 ? 41.822 5.145 -71.419 1.00 95.56 120 GLU A CA 1
ATOM 928 C C . GLU A 1 120 ? 41.137 3.801 -71.174 1.00 95.56 120 GLU A C 1
ATOM 930 O O . GLU A 1 120 ? 40.083 3.752 -70.535 1.00 95.56 120 GLU A O 1
ATOM 935 N N . LYS A 1 121 ? 41.726 2.694 -71.643 1.00 95.38 121 LYS A N 1
ATOM 936 C CA . LYS A 1 121 ? 41.205 1.345 -71.368 1.00 95.38 121 LYS A CA 1
ATOM 937 C C . LYS A 1 121 ? 41.185 1.054 -69.868 1.00 95.38 121 LYS A C 1
ATOM 939 O O . LYS A 1 121 ? 40.185 0.537 -69.372 1.00 95.38 121 LYS A O 1
ATOM 944 N N . SER A 1 122 ? 42.243 1.429 -69.147 1.00 95.31 122 SER A N 1
ATOM 945 C CA . SER A 1 122 ? 42.324 1.288 -67.689 1.00 95.31 122 SER A CA 1
ATOM 946 C C . SER A 1 122 ? 41.265 2.131 -66.970 1.00 95.31 122 SER A C 1
ATOM 948 O O . SER A 1 122 ? 40.541 1.619 -66.118 1.00 95.31 122 SER A O 1
ATOM 950 N N . LEU A 1 123 ? 41.082 3.394 -67.368 1.00 95.44 123 LEU A N 1
ATOM 951 C CA . LEU A 1 123 ? 40.047 4.273 -66.819 1.00 95.44 123 LEU A CA 1
ATOM 952 C C . LEU A 1 123 ? 38.641 3.722 -67.056 1.00 95.44 123 LEU A C 1
ATOM 954 O O . LEU A 1 123 ? 37.830 3.713 -66.133 1.00 95.44 123 LEU A O 1
ATOM 958 N N . ARG A 1 124 ? 38.350 3.221 -68.263 1.00 95.31 124 ARG A N 1
ATOM 959 C CA . ARG A 1 124 ? 37.057 2.588 -68.568 1.00 95.31 124 ARG A CA 1
ATOM 960 C C . ARG A 1 124 ? 36.837 1.338 -67.721 1.00 95.31 124 ARG A C 1
ATOM 962 O O . ARG A 1 124 ? 35.745 1.163 -67.191 1.00 95.31 124 ARG A O 1
ATOM 969 N N . PHE A 1 125 ? 37.863 0.503 -67.551 1.00 95.56 125 PHE A N 1
ATOM 970 C CA . PHE A 1 125 ? 37.788 -0.683 -66.699 1.00 95.56 125 PHE A CA 1
ATOM 971 C C . PHE A 1 125 ? 37.506 -0.318 -65.235 1.00 95.56 125 PHE A C 1
ATOM 973 O O . PHE A 1 125 ? 36.570 -0.851 -64.643 1.00 95.56 125 PHE A O 1
ATOM 980 N N . LEU A 1 126 ? 38.249 0.640 -64.674 1.00 95.12 126 LEU A N 1
ATOM 981 C CA . LEU A 1 126 ? 38.044 1.121 -63.305 1.00 95.12 126 LEU A CA 1
ATOM 982 C C . LEU A 1 126 ? 36.677 1.789 -63.124 1.00 95.12 126 LEU A C 1
ATOM 984 O O . LEU A 1 126 ? 36.033 1.590 -62.099 1.00 95.12 126 LEU A O 1
ATOM 988 N N . ALA A 1 127 ? 36.201 2.550 -64.111 1.00 94.62 127 ALA A N 1
ATOM 989 C CA . ALA A 1 127 ? 34.864 3.138 -64.082 1.00 94.62 127 ALA A CA 1
ATOM 990 C C . ALA A 1 127 ? 33.775 2.055 -64.077 1.00 94.62 127 ALA A C 1
ATOM 992 O O . ALA A 1 127 ? 32.824 2.146 -63.304 1.00 94.62 127 ALA A O 1
ATOM 993 N N . MET A 1 128 ? 33.940 1.007 -64.889 1.00 94.50 128 MET A N 1
ATOM 994 C CA . MET A 1 128 ? 33.015 -0.125 -64.932 1.00 94.50 128 MET A CA 1
ATOM 995 C C . MET A 1 128 ? 33.019 -0.898 -63.606 1.00 94.50 128 MET A C 1
ATOM 997 O O . MET A 1 128 ? 31.954 -1.199 -63.074 1.00 94.50 128 MET A O 1
ATOM 1001 N N . GLN A 1 129 ? 34.201 -1.134 -63.028 1.00 94.00 129 GLN A N 1
ATOM 1002 C CA . GLN A 1 129 ? 34.349 -1.775 -61.722 1.00 94.00 129 GLN A CA 1
ATOM 1003 C C . GLN A 1 129 ? 33.750 -0.924 -60.593 1.00 94.00 129 GLN A C 1
ATOM 1005 O O . GLN A 1 129 ? 33.038 -1.440 -59.740 1.00 94.00 129 GLN A O 1
ATOM 1010 N N . ASN A 1 130 ? 33.969 0.391 -60.591 1.00 92.62 130 ASN A N 1
ATOM 1011 C CA . ASN A 1 130 ? 33.346 1.285 -59.614 1.00 92.62 130 ASN A CA 1
ATOM 1012 C C . ASN A 1 130 ? 31.821 1.315 -59.766 1.00 92.62 130 ASN A C 1
ATOM 1014 O O . ASN A 1 130 ? 31.109 1.315 -58.764 1.00 92.62 130 ASN A O 1
ATOM 1018 N N . SER A 1 131 ? 31.314 1.289 -61.002 1.00 93.31 131 SER A N 1
ATOM 1019 C CA . SER A 1 131 ? 29.877 1.225 -61.271 1.00 93.31 131 SER A CA 1
ATOM 1020 C C . SER A 1 131 ? 29.243 -0.086 -60.801 1.00 93.31 131 SER A C 1
ATOM 1022 O O . SER A 1 131 ? 28.061 -0.069 -60.471 1.00 93.31 131 SER A O 1
ATOM 1024 N N . SER A 1 132 ? 29.982 -1.201 -60.765 1.00 93.00 132 SER A N 1
ATOM 1025 C CA . SER A 1 132 ? 29.488 -2.475 -60.221 1.00 93.00 132 SER A CA 1
ATOM 1026 C C . SER A 1 132 ? 29.671 -2.591 -58.706 1.00 93.00 132 SER A C 1
ATOM 1028 O O . SER A 1 132 ? 28.804 -3.129 -58.031 1.00 93.00 132 SER A O 1
ATOM 1030 N N . LEU A 1 133 ? 30.764 -2.058 -58.152 1.00 94.56 133 LEU A N 1
ATOM 1031 C CA . LEU A 1 133 ? 31.051 -2.125 -56.714 1.00 94.56 133 LEU A CA 1
ATOM 1032 C C . LEU A 1 133 ? 30.192 -1.165 -55.888 1.00 94.56 133 LEU A C 1
ATOM 1034 O O . LEU A 1 133 ? 29.903 -1.446 -54.729 1.00 94.56 133 LEU A O 1
ATOM 1038 N N . PHE A 1 134 ? 29.787 -0.023 -56.447 1.00 94.19 134 PHE A N 1
ATOM 1039 C CA . PHE A 1 134 ? 28.927 0.923 -55.738 1.00 94.19 134 PHE A CA 1
ATOM 1040 C C . PHE A 1 134 ? 27.579 0.311 -55.311 1.00 94.19 134 PHE A C 1
ATOM 1042 O O . PHE A 1 134 ? 27.276 0.380 -54.120 1.00 94.19 134 PHE A O 1
ATOM 1049 N N . PRO A 1 135 ? 26.786 -0.323 -56.203 1.00 94.31 135 PRO A N 1
ATOM 1050 C CA . PRO A 1 135 ? 25.536 -0.957 -55.796 1.00 94.31 135 PRO A CA 1
ATOM 1051 C C . PRO A 1 135 ? 25.762 -2.136 -54.846 1.00 94.31 135 PRO A C 1
ATOM 1053 O O . PRO A 1 135 ? 24.996 -2.277 -53.903 1.00 94.31 135 PRO A O 1
ATOM 1056 N N . GLU A 1 136 ? 26.829 -2.925 -55.018 1.00 94.19 136 GLU A N 1
ATOM 1057 C CA . GLU A 1 136 ? 27.173 -4.005 -54.080 1.00 94.19 136 GLU A CA 1
ATOM 1058 C C . GLU A 1 136 ? 27.471 -3.452 -52.678 1.00 94.19 136 GLU A C 1
ATOM 1060 O O . GLU A 1 136 ? 26.979 -3.967 -51.677 1.00 94.19 136 GLU A O 1
ATOM 1065 N N . ARG A 1 137 ? 28.202 -2.335 -52.587 1.00 94.69 137 ARG A N 1
ATOM 1066 C CA . ARG A 1 137 ? 28.480 -1.666 -51.311 1.00 94.69 137 ARG A CA 1
ATOM 1067 C C . ARG A 1 137 ? 27.217 -1.105 -50.663 1.00 94.69 137 ARG A C 1
ATOM 1069 O O . ARG A 1 137 ? 27.079 -1.205 -49.446 1.00 94.69 137 ARG A O 1
ATOM 1076 N N . GLU A 1 138 ? 26.333 -0.478 -51.436 1.00 94.19 138 GLU A N 1
ATOM 1077 C CA . GLU A 1 138 ? 25.068 0.044 -50.906 1.00 94.19 138 GLU A CA 1
ATOM 1078 C C . GLU A 1 138 ? 24.122 -1.092 -50.494 1.00 94.19 138 GLU A C 1
ATOM 1080 O O . GLU A 1 138 ? 23.486 -0.991 -49.450 1.00 94.19 138 GLU A O 1
ATOM 1085 N N . GLN A 1 139 ? 24.104 -2.209 -51.227 1.00 95.88 139 GLN A N 1
ATOM 1086 C CA . GLN A 1 139 ? 23.373 -3.412 -50.833 1.00 95.88 139 GLN A CA 1
ATOM 1087 C C . GLN A 1 139 ? 23.907 -3.974 -49.511 1.00 95.88 139 GLN A C 1
ATOM 1089 O O . GLN A 1 139 ? 23.138 -4.146 -48.572 1.00 95.88 139 GLN A O 1
ATOM 1094 N N . VAL A 1 140 ? 25.220 -4.195 -49.396 1.00 95.69 140 VAL A N 1
ATOM 1095 C CA . VAL A 1 140 ? 25.838 -4.693 -48.155 1.00 95.69 140 VAL A CA 1
ATOM 1096 C C . VAL A 1 140 ? 25.602 -3.726 -46.994 1.00 95.69 140 VAL A C 1
ATOM 1098 O O . VAL A 1 140 ? 25.371 -4.157 -45.865 1.00 95.69 140 VAL A O 1
ATOM 1101 N N . ARG A 1 141 ? 25.628 -2.411 -47.247 1.00 96.62 141 ARG A N 1
ATOM 1102 C CA . ARG A 1 141 ? 25.290 -1.401 -46.238 1.00 96.62 141 ARG A CA 1
ATOM 1103 C C . ARG A 1 141 ? 23.843 -1.549 -45.773 1.00 96.62 141 ARG A C 1
ATOM 1105 O O . ARG A 1 141 ? 23.627 -1.588 -44.568 1.00 96.62 141 ARG A O 1
ATOM 1112 N N . ALA A 1 142 ? 22.892 -1.656 -46.699 1.00 96.06 142 ALA A N 1
ATOM 1113 C CA . ALA A 1 142 ? 21.477 -1.822 -46.381 1.00 96.06 142 ALA A CA 1
ATOM 1114 C C . ALA A 1 142 ? 21.211 -3.136 -45.627 1.00 96.06 142 ALA A C 1
ATOM 1116 O O . ALA A 1 142 ? 20.480 -3.143 -44.641 1.00 96.06 142 ALA A O 1
ATOM 1117 N N . GLU A 1 143 ? 21.851 -4.237 -46.032 1.00 95.62 143 GLU A N 1
ATOM 1118 C CA . GLU A 1 143 ? 21.781 -5.522 -45.329 1.00 95.62 143 GLU A CA 1
ATOM 1119 C C . GLU A 1 143 ? 22.332 -5.409 -43.901 1.00 95.62 143 GLU A C 1
ATOM 1121 O O . GLU A 1 143 ? 21.692 -5.851 -42.948 1.00 95.62 143 GLU A O 1
ATOM 1126 N N . HIS A 1 144 ? 23.494 -4.776 -43.726 1.00 96.12 144 HIS A N 1
ATOM 1127 C CA . HIS A 1 144 ? 24.096 -4.569 -42.411 1.00 96.12 144 HIS A CA 1
ATOM 1128 C C . HIS A 1 144 ? 23.247 -3.656 -41.514 1.00 96.12 144 HIS A C 1
ATOM 1130 O O . HIS A 1 144 ? 23.078 -3.943 -40.329 1.00 96.12 144 HIS A O 1
ATOM 1136 N N . GLU A 1 145 ? 22.691 -2.576 -42.063 1.00 96.81 145 GLU A N 1
ATOM 1137 C CA . GLU A 1 145 ? 21.785 -1.675 -41.347 1.00 96.81 145 GLU A CA 1
ATOM 1138 C C . GLU A 1 145 ? 20.499 -2.400 -40.927 1.00 96.81 145 GLU A C 1
ATOM 1140 O O . GLU A 1 145 ? 20.104 -2.307 -39.765 1.00 96.81 145 GLU A O 1
ATOM 1145 N N . GLY A 1 146 ? 19.943 -3.249 -41.798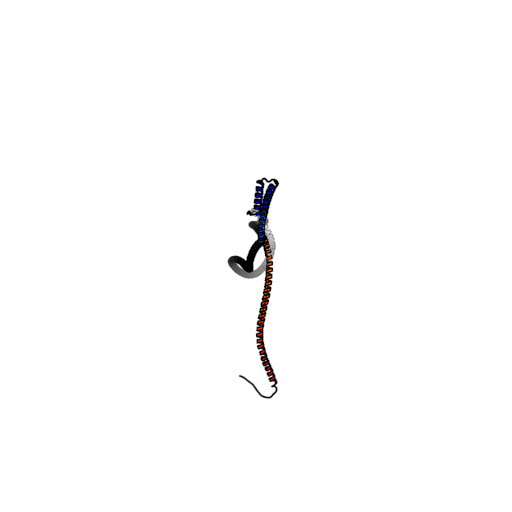 1.00 97.00 146 GLY A N 1
ATOM 1146 C CA . GLY A 1 146 ? 18.824 -4.130 -41.462 1.00 97.00 146 GLY A CA 1
ATOM 1147 C C . GLY A 1 146 ? 19.153 -5.134 -40.349 1.00 97.00 146 GLY A C 1
ATOM 1148 O O . GLY A 1 146 ? 18.340 -5.352 -39.451 1.00 97.00 146 GLY A O 1
ATOM 1149 N N . VAL A 1 147 ? 20.359 -5.715 -40.338 1.00 97.00 147 VAL A N 1
ATOM 1150 C CA . VAL A 1 147 ? 20.809 -6.601 -39.244 1.00 97.00 147 VAL A CA 1
ATOM 1151 C C . VAL A 1 147 ? 20.964 -5.833 -37.927 1.00 97.00 147 VAL A C 1
ATOM 1153 O O . VAL A 1 147 ? 20.584 -6.349 -36.873 1.00 97.00 147 VAL A O 1
ATOM 1156 N N . ILE A 1 148 ? 21.491 -4.604 -37.957 1.00 96.31 148 ILE A N 1
ATOM 1157 C CA . ILE A 1 148 ? 21.574 -3.741 -36.767 1.00 96.31 148 ILE A CA 1
ATOM 1158 C C . ILE A 1 148 ? 20.177 -3.422 -36.239 1.00 96.31 148 ILE A C 1
ATOM 1160 O O . ILE A 1 148 ? 19.949 -3.512 -35.032 1.00 96.31 148 ILE A O 1
ATOM 1164 N N . GLU A 1 149 ? 19.240 -3.074 -37.118 1.00 97.31 149 GLU A N 1
ATOM 1165 C CA . GLU A 1 149 ? 17.862 -2.777 -36.739 1.00 97.31 149 GLU A CA 1
ATOM 1166 C C . GLU A 1 149 ? 17.186 -3.999 -36.102 1.00 97.31 149 GLU A C 1
ATOM 1168 O O . GLU A 1 149 ? 16.626 -3.899 -35.009 1.00 97.31 149 GLU A O 1
ATOM 1173 N N . GLN A 1 150 ? 17.334 -5.185 -36.702 1.00 96.75 150 GLN A N 1
ATOM 1174 C CA . GLN A 1 150 ? 16.853 -6.444 -36.122 1.00 96.75 150 GLN A CA 1
ATOM 1175 C C . GLN A 1 150 ? 17.473 -6.726 -34.749 1.00 96.75 150 GLN A C 1
ATOM 1177 O O . GLN A 1 150 ? 16.768 -7.118 -33.815 1.00 96.75 150 GLN A O 1
ATOM 1182 N N . LEU A 1 151 ? 18.782 -6.509 -34.592 1.00 96.19 151 LEU A N 1
ATOM 1183 C CA . LEU A 1 151 ? 19.463 -6.694 -33.313 1.00 96.19 151 LEU A CA 1
ATOM 1184 C C . LEU A 1 151 ? 18.945 -5.714 -32.255 1.00 96.19 151 LEU A C 1
ATOM 1186 O O . LEU A 1 151 ? 18.675 -6.126 -31.126 1.00 96.19 151 LEU A O 1
ATOM 1190 N N . ASN A 1 152 ? 18.770 -4.443 -32.609 1.00 96.25 152 ASN A N 1
ATOM 1191 C CA . ASN A 1 152 ? 18.217 -3.430 -31.715 1.00 96.25 152 ASN A CA 1
ATOM 1192 C C . ASN A 1 152 ? 16.785 -3.777 -31.302 1.00 96.25 152 ASN A C 1
ATOM 1194 O O . ASN A 1 152 ? 16.471 -3.737 -30.112 1.00 96.25 152 ASN A O 1
ATOM 1198 N N . ASN A 1 153 ? 15.948 -4.217 -32.242 1.00 96.38 153 ASN A N 1
ATOM 1199 C CA . ASN A 1 153 ? 14.594 -4.685 -31.955 1.00 96.38 153 ASN A CA 1
ATOM 1200 C C . ASN A 1 153 ? 14.613 -5.877 -30.987 1.00 96.38 153 ASN A C 1
ATOM 1202 O O . ASN A 1 153 ? 13.909 -5.866 -29.976 1.00 96.38 153 ASN A O 1
ATOM 1206 N N . HIS A 1 154 ? 15.492 -6.860 -31.203 1.00 97.00 154 HIS A N 1
ATOM 1207 C CA . HIS A 1 154 ? 15.665 -7.982 -30.278 1.00 97.00 154 HIS A CA 1
ATOM 1208 C C . HIS A 1 154 ? 16.163 -7.560 -28.888 1.00 97.00 154 HIS A C 1
ATOM 1210 O O . HIS A 1 154 ? 15.726 -8.125 -27.879 1.00 97.00 154 HIS A O 1
ATOM 1216 N N . LEU A 1 155 ? 17.067 -6.582 -28.798 1.00 95.94 155 LEU A N 1
ATOM 1217 C CA . LEU A 1 155 ? 17.540 -6.045 -27.521 1.00 95.94 155 LEU A CA 1
ATOM 1218 C C . LEU A 1 155 ? 16.420 -5.313 -26.773 1.00 95.94 155 LEU A C 1
ATOM 1220 O O . LEU A 1 155 ? 16.250 -5.546 -25.573 1.00 95.94 155 LEU A O 1
ATOM 1224 N N . THR A 1 156 ? 15.620 -4.514 -27.480 1.00 96.38 156 THR A N 1
ATOM 1225 C CA . THR A 1 156 ? 14.445 -3.820 -26.939 1.00 96.38 156 THR A CA 1
ATOM 1226 C C . THR A 1 156 ? 13.393 -4.813 -26.455 1.00 96.38 156 THR A C 1
ATOM 1228 O O . THR A 1 156 ? 12.955 -4.737 -25.308 1.00 96.38 156 THR A O 1
ATOM 1231 N N . GLU A 1 157 ? 13.048 -5.826 -27.255 1.00 96.44 157 GLU A N 1
ATOM 1232 C CA . GLU A 1 157 ? 12.138 -6.890 -26.824 1.00 96.44 157 GLU A CA 1
ATOM 1233 C C . GLU A 1 157 ? 12.655 -7.630 -25.589 1.00 96.44 157 GLU A C 1
ATOM 1235 O O . GLU A 1 157 ? 11.887 -7.939 -24.677 1.00 96.44 157 GLU A O 1
ATOM 1240 N N . LYS A 1 158 ? 13.955 -7.939 -25.540 1.00 96.88 158 LYS A N 1
ATOM 1241 C CA . LYS A 1 158 ? 14.573 -8.609 -24.391 1.00 96.88 158 LYS A CA 1
ATOM 1242 C C . LYS A 1 158 ? 14.511 -7.735 -23.139 1.00 96.88 158 LYS A C 1
ATOM 1244 O O . LYS A 1 158 ? 14.260 -8.266 -22.055 1.00 96.88 158 LYS A O 1
ATOM 1249 N N . ALA A 1 159 ? 14.732 -6.428 -23.269 1.00 96.00 159 ALA A N 1
ATOM 1250 C CA . ALA A 1 159 ? 14.585 -5.476 -22.174 1.00 96.00 159 ALA A CA 1
ATOM 1251 C C . ALA A 1 159 ? 13.126 -5.409 -21.697 1.00 96.00 159 ALA A C 1
ATOM 1253 O O . ALA A 1 159 ? 12.875 -5.597 -20.508 1.00 96.00 159 ALA A O 1
ATOM 1254 N N . ASN A 1 160 ? 12.166 -5.286 -22.616 1.00 96.62 160 ASN A N 1
ATOM 1255 C CA . ASN A 1 160 ? 10.734 -5.266 -22.307 1.00 96.62 160 ASN A CA 1
ATOM 1256 C C . ASN A 1 160 ? 10.280 -6.557 -21.617 1.00 96.62 160 ASN A C 1
ATOM 1258 O O . ASN A 1 160 ? 9.642 -6.512 -20.568 1.00 96.62 160 ASN A O 1
ATOM 1262 N N . LYS A 1 161 ? 10.685 -7.726 -22.132 1.00 96.50 161 LYS A N 1
ATOM 1263 C CA . LYS A 1 161 ? 10.409 -9.024 -21.494 1.00 96.50 161 LYS A CA 1
ATOM 1264 C C . LYS A 1 161 ? 10.993 -9.086 -20.080 1.00 96.50 161 LYS A C 1
ATOM 1266 O O . LYS A 1 161 ? 10.332 -9.594 -19.181 1.00 96.50 161 LYS A O 1
ATOM 1271 N N . ARG A 1 162 ? 12.196 -8.546 -19.846 1.00 96.75 162 ARG A N 1
ATOM 1272 C CA . ARG A 1 162 ? 12.788 -8.463 -18.497 1.00 96.75 162 ARG A CA 1
ATOM 1273 C C . ARG A 1 162 ? 12.002 -7.543 -17.565 1.00 96.75 162 ARG A C 1
ATOM 1275 O O . ARG A 1 162 ? 11.834 -7.903 -16.404 1.00 96.75 162 ARG A O 1
ATOM 1282 N N . ILE A 1 163 ? 11.519 -6.401 -18.055 1.00 96.50 163 ILE A N 1
ATOM 1283 C CA . ILE A 1 163 ? 10.660 -5.492 -17.281 1.00 96.50 163 ILE A CA 1
ATOM 1284 C C . ILE A 1 163 ? 9.383 -6.226 -16.867 1.00 96.50 163 ILE A C 1
ATOM 1286 O O . ILE A 1 163 ? 9.114 -6.330 -15.674 1.00 96.50 163 ILE A O 1
ATOM 1290 N N . VAL A 1 164 ? 8.675 -6.843 -17.819 1.00 96.44 164 VAL A N 1
ATOM 1291 C CA . VAL A 1 164 ? 7.442 -7.602 -17.545 1.00 96.44 164 VAL A CA 1
ATOM 1292 C C . VAL A 1 164 ? 7.693 -8.746 -16.559 1.00 96.44 164 VAL A C 1
ATOM 1294 O O . VAL A 1 164 ? 6.918 -8.936 -15.626 1.00 96.44 164 VAL A O 1
ATOM 1297 N N . VAL A 1 165 ? 8.791 -9.494 -16.707 1.00 96.94 165 VAL A N 1
ATOM 1298 C CA . VAL A 1 165 ? 9.161 -10.559 -15.759 1.00 96.94 165 VAL A CA 1
ATOM 1299 C C . VAL A 1 165 ? 9.398 -9.999 -14.355 1.00 96.94 165 VAL A C 1
ATOM 1301 O O . VAL A 1 165 ? 8.906 -10.574 -13.386 1.00 96.94 165 VAL A O 1
ATOM 1304 N N . ASN A 1 166 ? 10.105 -8.874 -14.227 1.00 96.69 166 ASN A N 1
ATOM 1305 C CA . ASN A 1 166 ? 10.336 -8.236 -12.932 1.00 96.69 166 ASN A CA 1
ATOM 1306 C C . ASN A 1 166 ? 9.035 -7.710 -12.312 1.00 96.69 166 ASN A C 1
ATOM 1308 O O . ASN A 1 166 ? 8.816 -7.901 -11.119 1.00 96.69 166 ASN A O 1
ATOM 1312 N N . GLU A 1 167 ? 8.147 -7.104 -13.101 1.00 95.94 167 GLU A N 1
ATOM 1313 C CA . GLU A 1 167 ? 6.826 -6.670 -12.639 1.00 95.94 167 GLU A CA 1
ATOM 1314 C C . GLU A 1 167 ? 5.975 -7.846 -12.159 1.00 95.94 167 GLU A C 1
ATOM 1316 O O . GLU A 1 167 ? 5.357 -7.767 -11.097 1.00 95.94 167 GLU A O 1
ATOM 1321 N N . ILE A 1 168 ? 5.962 -8.956 -12.905 1.00 96.06 168 ILE A N 1
ATOM 1322 C CA . ILE A 1 168 ? 5.284 -10.190 -12.494 1.00 96.06 168 ILE A CA 1
ATOM 1323 C C . ILE A 1 168 ? 5.899 -10.715 -11.195 1.00 96.06 168 ILE A C 1
ATOM 1325 O O . ILE A 1 168 ? 5.161 -11.085 -10.289 1.00 96.06 168 ILE A O 1
ATOM 1329 N N . TYR A 1 169 ? 7.226 -10.701 -11.057 1.00 97.06 169 TYR A N 1
ATOM 1330 C CA . TYR A 1 169 ? 7.898 -11.145 -9.837 1.00 97.06 169 TYR A CA 1
ATOM 1331 C C . TYR A 1 169 ? 7.541 -10.273 -8.624 1.00 97.06 169 TYR A C 1
ATOM 1333 O O . TYR A 1 169 ? 7.283 -10.797 -7.540 1.00 97.06 169 TYR A O 1
ATOM 1341 N N . ILE A 1 170 ? 7.469 -8.949 -8.803 1.00 96.56 170 ILE A N 1
ATOM 1342 C CA . ILE A 1 170 ? 7.006 -8.015 -7.768 1.00 96.56 170 ILE A CA 1
ATOM 1343 C C . ILE A 1 170 ? 5.552 -8.322 -7.397 1.00 96.56 170 ILE A C 1
ATOM 1345 O O . ILE A 1 170 ? 5.261 -8.508 -6.217 1.00 96.56 170 ILE A O 1
ATOM 1349 N N . LYS A 1 171 ? 4.661 -8.470 -8.389 1.00 96.62 171 LYS A N 1
ATOM 1350 C CA . LYS A 1 171 ? 3.249 -8.822 -8.164 1.00 96.62 171 LYS A CA 1
ATOM 1351 C C . LYS A 1 171 ? 3.109 -10.145 -7.412 1.00 96.62 171 LYS A C 1
ATOM 1353 O O . LYS A 1 171 ? 2.367 -10.201 -6.437 1.00 96.62 171 LYS A O 1
ATOM 1358 N N . ILE A 1 172 ? 3.849 -11.185 -7.805 1.00 95.50 172 ILE A N 1
ATOM 1359 C CA . ILE A 1 172 ? 3.870 -12.476 -7.103 1.00 95.50 172 ILE A CA 1
ATOM 1360 C C . ILE A 1 172 ? 4.300 -12.266 -5.652 1.00 95.50 172 ILE A C 1
ATOM 1362 O O . ILE A 1 172 ? 3.553 -12.623 -4.744 1.00 95.50 172 ILE A O 1
ATOM 1366 N N . ARG A 1 173 ? 5.432 -11.601 -5.410 1.00 96.88 173 ARG A N 1
ATOM 1367 C CA . ARG A 1 173 ? 5.937 -11.344 -4.055 1.00 96.88 173 ARG A CA 1
ATOM 1368 C C . ARG A 1 173 ? 4.939 -10.571 -3.188 1.00 96.88 173 ARG A C 1
ATOM 1370 O O . ARG A 1 173 ? 4.799 -10.863 -2.000 1.00 96.88 173 ARG A O 1
ATOM 1377 N N . ASP A 1 174 ? 4.253 -9.583 -3.750 1.00 96.56 174 ASP A N 1
ATOM 1378 C CA . ASP A 1 174 ? 3.253 -8.801 -3.022 1.00 96.56 174 ASP A CA 1
ATOM 1379 C C . ASP A 1 174 ? 1.999 -9.628 -2.726 1.00 96.56 174 ASP A C 1
ATOM 1381 O O . ASP A 1 174 ? 1.498 -9.593 -1.600 1.00 96.56 174 ASP A O 1
ATOM 1385 N N . THR A 1 175 ? 1.544 -10.457 -3.673 1.00 94.88 175 THR A N 1
ATOM 1386 C CA . THR A 1 175 ? 0.453 -11.411 -3.420 1.00 94.88 175 THR A CA 1
ATOM 1387 C C . THR A 1 175 ? 0.833 -12.472 -2.388 1.00 94.88 175 THR A C 1
ATOM 1389 O O . THR A 1 175 ? 0.006 -12.818 -1.547 1.00 94.88 175 THR A O 1
ATOM 1392 N N . GLU A 1 176 ? 2.081 -12.947 -2.367 1.00 96.31 176 GLU A N 1
ATOM 1393 C CA . GLU A 1 176 ? 2.591 -13.873 -1.351 1.00 96.31 176 GLU A CA 1
ATOM 1394 C C . GLU A 1 176 ? 2.607 -13.227 0.035 1.00 96.31 176 GLU A C 1
ATOM 1396 O O . GLU A 1 176 ? 2.118 -13.826 0.994 1.00 96.31 176 GLU A O 1
ATOM 1401 N N . LYS A 1 177 ? 3.105 -11.986 0.150 1.00 95.8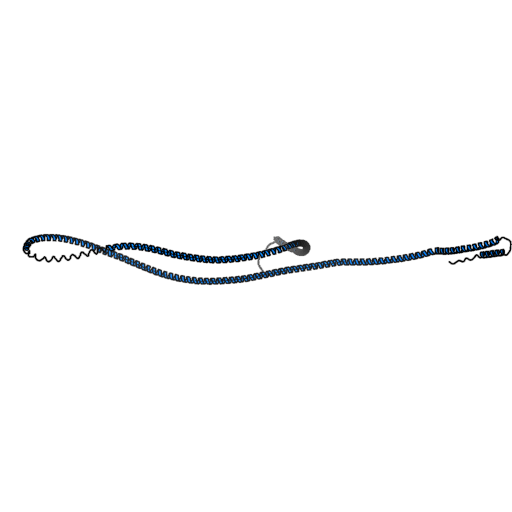8 177 LYS A N 1
ATOM 1402 C CA . LYS A 1 177 ? 3.055 -11.213 1.401 1.00 95.88 177 LYS A CA 1
ATOM 1403 C C . LYS A 1 177 ? 1.619 -10.990 1.863 1.00 95.88 177 LYS A C 1
ATOM 1405 O O . LYS A 1 177 ? 1.332 -11.176 3.044 1.00 95.88 177 LYS A O 1
ATOM 1410 N N . HIS A 1 178 ? 0.723 -10.616 0.951 1.00 96.44 178 HIS A N 1
ATOM 1411 C CA . HIS A 1 178 ? -0.688 -10.410 1.264 1.00 96.44 178 HIS A CA 1
ATOM 1412 C C . HIS A 1 178 ? -1.343 -11.711 1.742 1.00 96.44 178 HIS A C 1
ATOM 1414 O O . HIS A 1 178 ? -1.982 -11.734 2.790 1.00 96.44 178 HIS A O 1
ATOM 1420 N N . THR A 1 179 ? -1.092 -12.820 1.045 1.00 96.25 179 THR A N 1
ATOM 1421 C CA . THR A 1 179 ? -1.584 -14.151 1.420 1.00 96.25 179 THR A CA 1
ATOM 1422 C C . THR A 1 179 ? -1.026 -14.596 2.772 1.00 96.25 179 THR A C 1
ATOM 1424 O O . THR A 1 179 ? -1.764 -15.133 3.593 1.00 96.25 179 THR A O 1
ATOM 1427 N N . ALA A 1 180 ? 0.258 -14.358 3.050 1.00 95.94 180 ALA A N 1
ATOM 1428 C CA . ALA A 1 180 ? 0.859 -14.646 4.351 1.00 95.94 180 ALA A CA 1
ATOM 1429 C C . ALA A 1 180 ? 0.231 -13.798 5.472 1.00 95.94 180 ALA A C 1
ATOM 1431 O O . ALA A 1 180 ? -0.061 -14.323 6.547 1.00 95.94 180 ALA A O 1
ATOM 1432 N N . GLY A 1 181 ? -0.031 -12.514 5.207 1.00 96.25 181 GLY A N 1
ATOM 1433 C CA . GLY A 1 181 ? -0.755 -11.626 6.116 1.00 96.25 181 GLY A CA 1
ATOM 1434 C C . GLY A 1 181 ? -2.172 -12.121 6.408 1.00 96.25 181 GLY A C 1
ATOM 1435 O O . GLY A 1 181 ? -2.550 -12.223 7.573 1.00 96.25 181 GLY A O 1
ATOM 1436 N N . LEU A 1 182 ? -2.920 -12.512 5.372 1.00 95.25 182 LEU A N 1
ATOM 1437 C CA . LEU A 1 182 ? -4.258 -13.093 5.508 1.00 95.25 182 LEU A CA 1
ATOM 1438 C C . LEU A 1 182 ? -4.242 -14.409 6.291 1.00 95.25 182 LEU A C 1
ATOM 1440 O O . LEU A 1 182 ? -5.075 -14.587 7.171 1.00 95.25 182 LEU A O 1
ATOM 1444 N N . ARG A 1 183 ? -3.279 -15.308 6.039 1.00 95.38 183 ARG A N 1
ATOM 1445 C CA . ARG A 1 183 ? -3.130 -16.552 6.817 1.00 95.38 183 ARG A CA 1
ATOM 1446 C C . ARG A 1 183 ? -2.896 -16.267 8.296 1.00 95.38 183 ARG A C 1
ATOM 1448 O O . ARG A 1 183 ? -3.538 -16.887 9.132 1.00 95.38 183 ARG A O 1
ATOM 1455 N N . LYS A 1 184 ? -2.024 -15.308 8.618 1.00 95.81 184 LYS A N 1
ATOM 1456 C CA . LYS A 1 184 ? -1.768 -14.908 10.007 1.00 95.81 184 LYS A CA 1
ATOM 1457 C C . LYS A 1 184 ? -3.006 -14.283 10.656 1.00 95.81 184 LYS A C 1
ATOM 1459 O O . LYS A 1 184 ? -3.291 -14.56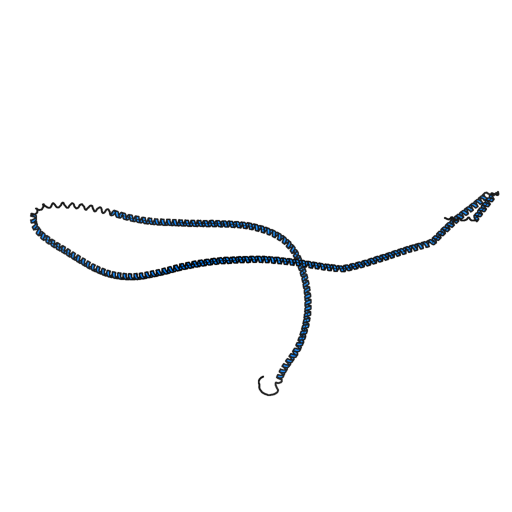5 11.813 1.00 95.81 184 LYS A O 1
ATOM 1464 N N . ALA A 1 185 ? -3.743 -13.449 9.922 1.00 94.44 185 ALA A N 1
ATOM 1465 C CA . ALA A 1 185 ? -4.996 -12.872 10.403 1.00 94.44 185 ALA A CA 1
ATOM 1466 C C . ALA A 1 185 ? -6.060 -13.952 10.656 1.00 94.44 185 ALA A C 1
ATOM 1468 O O . ALA A 1 185 ? -6.747 -13.898 11.670 1.00 94.44 185 ALA A O 1
ATOM 1469 N N . LEU A 1 186 ? -6.152 -14.953 9.778 1.00 95.75 186 LEU A N 1
ATOM 1470 C CA . LEU A 1 186 ? -7.064 -16.084 9.922 1.00 95.75 186 LEU A CA 1
ATOM 1471 C C . LEU A 1 186 ? -6.682 -16.956 11.125 1.00 95.75 186 LEU A C 1
ATOM 1473 O O . LEU A 1 186 ? -7.546 -17.270 11.932 1.00 95.75 186 LEU A O 1
ATOM 1477 N N . GLU A 1 187 ? -5.393 -17.251 11.315 1.00 96.00 187 GLU A N 1
ATOM 1478 C CA . GLU A 1 187 ? -4.900 -17.981 12.491 1.00 96.00 187 GLU A CA 1
ATOM 1479 C C . GLU A 1 187 ? -5.173 -17.215 13.800 1.00 96.00 187 GLU A C 1
ATOM 1481 O O . GLU A 1 187 ? -5.546 -17.809 14.812 1.00 96.00 187 GLU A O 1
ATOM 1486 N N . ASN A 1 188 ? -5.017 -15.887 13.794 1.00 95.19 188 ASN A N 1
ATOM 1487 C CA . ASN A 1 188 ? -5.366 -15.049 14.941 1.00 95.19 188 ASN A CA 1
ATOM 1488 C C . ASN A 1 188 ? -6.873 -15.077 15.217 1.00 95.19 188 ASN A C 1
ATOM 1490 O O . ASN A 1 188 ? -7.269 -15.273 16.361 1.00 95.19 188 ASN A O 1
ATOM 1494 N N . LEU A 1 189 ? -7.704 -14.946 14.180 1.00 95.25 189 LEU A N 1
ATOM 1495 C CA . LEU A 1 189 ? -9.158 -14.999 14.315 1.00 95.25 189 LEU A CA 1
ATOM 1496 C C . LEU A 1 189 ? -9.626 -16.369 14.822 1.00 95.25 189 LEU A C 1
ATOM 1498 O O . LEU A 1 189 ? -10.509 -16.440 15.669 1.00 95.25 189 LEU A O 1
ATOM 1502 N N . GLU A 1 190 ? -9.025 -17.464 14.355 1.00 95.31 190 GLU A N 1
ATOM 1503 C CA . GLU A 1 190 ? -9.301 -18.809 14.867 1.00 95.31 190 GLU A CA 1
ATOM 1504 C C . GLU A 1 190 ? -8.946 -18.934 16.354 1.00 95.31 190 GLU A C 1
ATOM 1506 O O . GLU A 1 190 ? -9.734 -19.491 17.122 1.00 95.31 190 GLU A O 1
ATOM 1511 N N . LYS A 1 191 ? -7.803 -18.383 16.786 1.00 95.38 191 LYS A N 1
ATOM 1512 C CA . LYS A 1 191 ? -7.427 -18.329 18.209 1.00 95.38 191 LYS A CA 1
ATOM 1513 C C . LYS A 1 191 ? -8.419 -17.501 19.021 1.00 95.38 191 LYS A C 1
ATOM 1515 O O . LYS A 1 191 ? -8.902 -17.991 20.037 1.00 95.38 191 LYS A O 1
ATOM 1520 N N . GLU A 1 192 ? -8.782 -16.309 18.552 1.00 95.50 192 GLU A N 1
ATOM 1521 C CA . GLU A 1 192 ? -9.785 -15.450 19.193 1.00 95.50 192 GLU A CA 1
ATOM 1522 C C . GLU A 1 192 ? -11.145 -16.153 19.293 1.00 95.50 192 GLU A C 1
ATOM 1524 O O . GLU A 1 192 ? -11.764 -16.161 20.353 1.00 95.50 192 GLU A O 1
ATOM 1529 N N . MET A 1 193 ? -11.589 -16.829 18.230 1.00 94.50 193 MET A N 1
ATOM 1530 C CA . MET A 1 193 ? -12.824 -17.613 18.241 1.00 94.50 193 MET A CA 1
ATOM 1531 C C . MET A 1 193 ? -12.760 -18.796 19.209 1.00 94.50 193 MET A C 1
ATOM 1533 O O . MET A 1 193 ? -13.763 -19.104 19.856 1.00 94.50 193 MET A O 1
ATOM 1537 N N . MET A 1 194 ? -11.622 -19.487 19.310 1.00 94.38 194 MET A N 1
ATOM 1538 C CA . MET A 1 194 ? -11.433 -20.555 20.294 1.00 94.38 194 MET A CA 1
ATOM 1539 C C . MET A 1 194 ? -11.458 -20.012 21.724 1.00 94.38 194 MET A C 1
ATOM 1541 O O . MET A 1 194 ? -12.097 -20.613 22.588 1.00 94.38 194 MET A O 1
ATOM 1545 N N . GLU A 1 195 ? -10.813 -18.874 21.975 1.00 94.69 195 GLU A N 1
ATOM 1546 C CA . GLU A 1 195 ? -10.844 -18.207 23.275 1.00 94.69 195 GLU A CA 1
ATOM 1547 C C . GLU A 1 195 ? -12.249 -17.732 23.642 1.00 94.69 195 GLU A C 1
ATOM 1549 O O . GLU A 1 195 ? -12.692 -17.990 24.756 1.00 94.69 195 GLU A O 1
ATOM 1554 N N . GLU A 1 196 ? -12.979 -17.102 22.721 1.00 93.25 196 GLU A N 1
ATOM 1555 C CA . GLU A 1 196 ? -14.368 -16.688 22.940 1.00 93.25 196 GLU A CA 1
ATOM 1556 C C . GLU A 1 196 ? -15.279 -17.888 23.193 1.00 93.25 196 GLU A C 1
ATOM 1558 O O . GLU A 1 196 ? -16.055 -17.885 24.145 1.00 93.25 196 GLU A O 1
ATOM 1563 N N . ARG A 1 197 ? -15.141 -18.976 22.424 1.00 93.81 197 ARG A N 1
ATOM 1564 C CA . ARG A 1 197 ? -15.873 -20.226 22.693 1.00 93.81 197 ARG A CA 1
ATOM 1565 C C . ARG A 1 197 ? -15.554 -20.785 24.075 1.00 93.81 197 ARG A C 1
ATOM 1567 O O . ARG A 1 197 ? -16.462 -21.267 24.749 1.00 93.81 197 ARG A O 1
ATOM 1574 N N . LYS A 1 198 ? -14.291 -20.719 24.504 1.00 94.50 198 LYS A N 1
ATOM 1575 C CA . LYS A 1 198 ? -13.871 -21.154 25.839 1.00 94.50 198 LYS A CA 1
ATOM 1576 C C . LYS A 1 198 ? -14.486 -20.271 26.928 1.00 94.50 198 LYS A C 1
ATOM 1578 O O . LYS A 1 198 ? -15.108 -20.811 27.835 1.00 94.50 198 LYS A O 1
ATOM 1583 N N . ARG A 1 199 ? -14.393 -18.941 26.807 1.00 94.25 199 ARG A N 1
ATOM 1584 C CA . ARG A 1 199 ? -15.011 -17.977 27.741 1.00 94.25 199 ARG A CA 1
ATOM 1585 C C . ARG A 1 199 ? -16.524 -18.154 27.808 1.00 94.25 199 ARG A C 1
ATOM 1587 O O . ARG A 1 199 ? -17.105 -18.118 28.889 1.00 94.25 199 ARG A O 1
ATOM 1594 N N . PHE A 1 200 ? -17.163 -18.381 26.664 1.00 93.44 200 PHE A N 1
ATOM 1595 C CA . PHE A 1 200 ? -18.588 -18.671 26.587 1.00 93.44 200 PHE A CA 1
ATOM 1596 C C . PHE A 1 200 ? -18.934 -19.984 27.298 1.00 93.44 200 PHE A C 1
ATOM 1598 O O . PHE A 1 200 ? -19.900 -20.018 28.052 1.00 93.44 200 PHE A O 1
ATOM 1605 N N . GLY A 1 201 ? -18.136 -21.040 27.107 1.00 94.12 201 GLY A N 1
ATOM 1606 C CA . GLY A 1 201 ? -18.272 -22.305 27.834 1.00 94.12 201 GLY A CA 1
ATOM 1607 C C . GLY A 1 201 ? -18.150 -22.121 29.347 1.00 94.12 201 GLY A C 1
ATOM 1608 O O . GLY A 1 201 ? -19.057 -22.493 30.078 1.00 94.12 201 GLY A O 1
ATOM 1609 N N . GLU A 1 202 ? -17.101 -21.443 29.814 1.00 94.25 202 GLU A N 1
ATOM 1610 C CA . GLU A 1 202 ? -16.902 -21.130 31.238 1.00 94.25 202 GLU A CA 1
ATOM 1611 C C . GLU A 1 202 ? -18.060 -20.286 31.808 1.00 94.25 202 GLU A C 1
ATOM 1613 O O . GLU A 1 202 ? -18.563 -20.536 32.907 1.00 94.25 202 GLU A O 1
ATOM 1618 N N . SER A 1 203 ? -18.539 -19.292 31.055 1.00 93.12 203 SER A N 1
ATOM 1619 C CA . SER A 1 203 ? -19.696 -18.484 31.447 1.00 93.12 203 SER A CA 1
ATOM 1620 C C . SER A 1 203 ? -20.978 -19.318 31.511 1.00 93.12 203 SER A C 1
ATOM 1622 O O . SER A 1 203 ? -21.752 -19.186 32.459 1.00 93.12 203 SER A O 1
ATOM 1624 N N . LYS A 1 204 ? -21.187 -20.224 30.553 1.00 94.56 204 LYS A N 1
ATOM 1625 C CA . LYS A 1 204 ? -22.308 -21.162 30.557 1.00 94.56 204 LYS A CA 1
ATOM 1626 C C . LYS A 1 204 ? -22.244 -22.092 31.770 1.00 94.56 204 LYS A C 1
ATOM 1628 O O . LYS A 1 204 ? -23.237 -22.183 32.484 1.00 94.56 204 LYS A O 1
ATOM 1633 N N . ASP A 1 205 ? -21.096 -22.702 32.050 1.00 92.94 205 ASP A N 1
ATOM 1634 C CA . ASP A 1 205 ? -20.914 -23.611 33.187 1.00 92.94 205 ASP A CA 1
ATOM 1635 C C . ASP A 1 205 ? -21.158 -22.884 34.520 1.00 92.94 205 ASP A C 1
ATOM 1637 O O . ASP A 1 205 ? -21.864 -23.380 35.397 1.00 92.94 205 ASP A O 1
ATOM 1641 N N . THR A 1 206 ? -20.649 -21.655 34.673 1.00 93.38 206 THR A N 1
ATOM 1642 C CA . THR A 1 206 ? -20.914 -20.843 35.877 1.00 93.38 206 THR A CA 1
ATOM 1643 C C . THR A 1 206 ? -22.387 -20.459 36.023 1.00 93.38 206 THR A C 1
ATOM 1645 O O . THR A 1 206 ? -22.897 -20.398 37.146 1.00 93.38 206 THR A O 1
ATOM 1648 N N . LEU A 1 207 ? -23.093 -20.205 34.918 1.00 91.00 207 LEU A N 1
ATOM 1649 C CA . LEU A 1 207 ? -24.537 -19.980 34.933 1.00 91.00 207 LEU A CA 1
ATOM 1650 C C . LEU A 1 207 ? -25.307 -21.260 35.265 1.00 91.00 207 LEU A C 1
ATOM 1652 O O . LEU A 1 207 ? -26.244 -21.188 36.054 1.00 91.00 207 LEU A O 1
ATOM 1656 N N . GLU A 1 208 ? -24.909 -22.416 34.737 1.00 93.06 208 GLU A N 1
ATOM 1657 C CA . GLU A 1 208 ? -25.509 -23.711 35.077 1.00 93.06 208 GLU A CA 1
ATOM 1658 C C . GLU A 1 208 ? -25.333 -24.036 36.566 1.00 93.06 208 GLU A C 1
ATOM 1660 O O . GLU A 1 208 ? -26.309 -24.404 37.222 1.00 93.06 208 GLU A O 1
ATOM 1665 N N . ILE A 1 209 ? -24.146 -23.793 37.139 1.00 93.69 209 ILE A N 1
ATOM 1666 C CA . ILE A 1 209 ? -23.912 -23.913 38.589 1.00 93.69 209 ILE A CA 1
ATOM 1667 C C . ILE A 1 209 ? -24.857 -22.983 39.362 1.00 93.69 209 ILE A C 1
ATOM 1669 O O . ILE A 1 209 ? -25.539 -23.432 40.283 1.00 93.69 209 ILE A O 1
ATOM 1673 N N . LYS A 1 210 ? -24.969 -21.705 38.969 1.00 92.44 210 LYS A N 1
ATOM 1674 C CA . LYS A 1 210 ? -25.889 -20.747 39.613 1.00 92.44 210 LYS A CA 1
ATOM 1675 C C . LYS A 1 210 ? -27.354 -21.167 39.494 1.00 92.44 210 LYS A C 1
ATOM 1677 O O . LYS A 1 210 ? -28.107 -20.997 40.449 1.00 92.44 210 LYS A O 1
ATOM 1682 N N . ILE A 1 211 ? -27.774 -21.702 38.347 1.00 91.31 211 ILE A N 1
ATOM 1683 C CA . ILE A 1 211 ? -29.126 -22.237 38.151 1.00 91.31 211 ILE A CA 1
ATOM 1684 C C . ILE A 1 211 ? -29.353 -23.424 39.089 1.00 91.31 211 ILE A C 1
ATOM 1686 O O . ILE A 1 211 ? -30.383 -23.456 39.758 1.00 91.31 211 ILE A O 1
ATOM 1690 N N . GLY A 1 212 ? -28.393 -24.345 39.196 1.00 92.31 212 GLY A N 1
ATOM 1691 C CA . GLY A 1 212 ? -28.453 -25.471 40.129 1.00 92.31 212 GLY A CA 1
ATOM 1692 C C . GLY A 1 212 ? -28.562 -25.014 41.587 1.00 92.31 212 GLY A C 1
ATOM 1693 O O . GLY A 1 212 ? -29.446 -25.461 42.316 1.00 92.31 212 GLY A O 1
ATOM 1694 N N . GLU A 1 213 ? -27.741 -24.050 42.009 1.00 92.06 213 GLU A N 1
ATOM 1695 C CA . GLU A 1 213 ? -27.829 -23.449 43.346 1.00 92.06 213 GLU A CA 1
ATOM 1696 C C . GLU A 1 213 ? -29.188 -22.783 43.598 1.00 92.06 213 GLU A C 1
ATOM 1698 O O . GLU A 1 213 ? -29.761 -22.917 44.682 1.00 92.06 213 GLU A O 1
ATOM 1703 N N . LEU A 1 214 ? -29.716 -22.051 42.612 1.00 89.19 214 LEU A N 1
ATOM 1704 C CA . LEU A 1 214 ? -31.029 -21.417 42.705 1.00 89.19 214 LEU A CA 1
ATOM 1705 C C . LEU A 1 214 ? -32.154 -22.450 42.749 1.00 89.19 214 LEU A C 1
ATOM 1707 O O . LEU A 1 214 ? -33.093 -22.262 43.516 1.00 89.19 214 LEU A O 1
ATOM 1711 N N . GLN A 1 215 ? -32.057 -23.545 41.994 1.00 91.44 215 GLN A N 1
ATOM 1712 C CA . GLN A 1 215 ? -33.006 -24.656 42.053 1.00 91.44 215 GLN A CA 1
ATOM 1713 C C . GLN A 1 215 ? -32.997 -25.326 43.427 1.00 91.44 215 GLN A C 1
ATOM 1715 O O . GLN A 1 215 ? -34.068 -25.541 43.986 1.00 91.44 215 GLN A O 1
ATOM 1720 N N . ILE A 1 216 ? -31.822 -25.574 44.017 1.00 92.31 216 ILE A N 1
ATOM 1721 C CA . ILE A 1 216 ? -31.708 -26.114 45.382 1.00 92.31 216 ILE A CA 1
ATOM 1722 C C . ILE A 1 216 ? -32.328 -25.142 46.394 1.00 92.31 216 ILE A C 1
ATOM 1724 O O . ILE A 1 216 ? -33.128 -25.548 47.236 1.00 92.31 216 ILE A O 1
ATOM 1728 N N . LYS A 1 217 ? -32.021 -23.840 46.297 1.00 90.44 217 LYS A N 1
ATOM 1729 C CA . LYS A 1 217 ? -32.629 -22.811 47.161 1.00 90.44 217 LYS A CA 1
ATOM 1730 C C . LYS A 1 217 ? -34.148 -22.751 46.988 1.00 90.44 217 LYS A C 1
ATOM 1732 O O . LYS A 1 217 ? -34.861 -22.631 47.979 1.00 90.44 217 LYS A O 1
ATOM 1737 N N . LEU A 1 218 ? -34.649 -22.846 45.757 1.00 88.88 218 LEU A N 1
ATOM 1738 C CA . LEU A 1 218 ? -36.079 -22.858 45.450 1.00 88.88 218 LEU A CA 1
ATOM 1739 C C . LEU A 1 218 ? -36.755 -24.108 46.021 1.00 88.88 218 LEU A C 1
ATOM 1741 O O . LEU A 1 218 ? -37.821 -23.999 46.620 1.00 88.88 218 LEU A O 1
ATOM 1745 N N . GLN A 1 219 ? -36.131 -25.278 45.876 1.00 89.44 219 GLN A N 1
ATOM 1746 C CA . GLN A 1 219 ? -36.616 -26.526 46.453 1.00 89.44 219 GLN A CA 1
ATOM 1747 C C . GLN A 1 219 ? -36.692 -26.415 47.977 1.00 89.44 219 GLN A C 1
ATOM 1749 O O . GLN A 1 219 ? -37.741 -26.697 48.547 1.00 89.44 219 GLN A O 1
ATOM 1754 N N . HIS A 1 220 ? -35.646 -25.896 48.623 1.00 89.38 220 HIS A N 1
ATOM 1755 C CA . HIS A 1 220 ? -35.648 -25.673 50.066 1.00 89.38 220 HIS A CA 1
ATOM 1756 C C . HIS A 1 220 ? -36.752 -24.698 50.503 1.00 89.38 220 HIS A C 1
ATOM 1758 O O . HIS A 1 220 ? -37.490 -24.979 51.443 1.00 89.38 220 HIS A O 1
ATOM 1764 N N . ARG A 1 221 ? -36.942 -23.587 49.778 1.00 86.00 221 ARG A N 1
ATOM 1765 C CA . ARG A 1 221 ? -38.034 -22.631 50.033 1.00 86.00 221 ARG A CA 1
ATOM 1766 C C . ARG A 1 221 ? -39.417 -23.241 49.822 1.00 86.00 221 ARG A C 1
ATOM 1768 O O . ARG A 1 221 ? -40.333 -22.934 50.579 1.00 86.00 221 ARG A O 1
ATOM 1775 N N . ASN A 1 222 ? -39.582 -24.107 48.826 1.00 87.56 222 ASN A N 1
ATOM 1776 C CA . ASN A 1 222 ? -40.825 -24.841 48.608 1.00 87.56 222 ASN A CA 1
ATOM 1777 C C . ASN A 1 222 ? -41.080 -25.860 49.724 1.00 87.56 222 ASN A C 1
ATOM 1779 O O . ASN A 1 222 ? -42.211 -25.969 50.181 1.00 87.56 222 ASN A O 1
ATOM 1783 N N . GLU A 1 223 ? -40.054 -26.560 50.208 1.00 90.25 223 GLU A N 1
ATOM 1784 C CA . GLU A 1 223 ? -40.166 -27.451 51.367 1.00 90.25 223 GLU A CA 1
ATOM 1785 C C . GLU A 1 223 ? -40.526 -26.682 52.646 1.00 90.25 223 GLU A C 1
ATOM 1787 O O . GLU A 1 223 ? -41.383 -27.130 53.405 1.00 90.25 223 GLU A O 1
ATOM 1792 N N . GLU A 1 224 ? -39.916 -25.515 52.886 1.00 88.88 224 GLU A N 1
ATOM 1793 C CA . GLU A 1 224 ? -40.289 -24.610 53.983 1.00 88.88 224 GLU A CA 1
ATOM 1794 C C . GLU A 1 224 ? -41.743 -24.151 53.855 1.00 88.88 224 GLU A C 1
ATOM 1796 O O . GLU A 1 224 ? -42.504 -24.233 54.820 1.00 88.88 224 GLU A O 1
ATOM 1801 N N . LYS A 1 225 ? -42.146 -23.712 52.658 1.00 84.81 225 LYS A N 1
ATOM 1802 C CA . LYS A 1 225 ? -43.522 -23.308 52.366 1.00 84.81 225 LYS A CA 1
ATOM 1803 C C . LYS A 1 225 ? -44.495 -24.456 52.612 1.00 84.81 225 LYS A C 1
ATOM 1805 O O . LYS A 1 225 ? -45.545 -24.222 53.195 1.00 84.81 225 LYS A O 1
ATOM 1810 N N . GLU A 1 226 ? -44.165 -25.678 52.207 1.00 88.69 226 GLU A N 1
ATOM 1811 C CA . GLU A 1 226 ? -45.063 -26.819 52.378 1.00 88.69 226 GLU A CA 1
ATOM 1812 C C . GLU A 1 226 ? -45.141 -27.277 53.836 1.00 88.69 226 GLU A C 1
ATOM 1814 O O . GLU A 1 226 ? -46.213 -27.652 54.306 1.00 88.69 226 GLU A O 1
ATOM 1819 N N . LYS A 1 227 ? -44.047 -27.163 54.601 1.00 89.88 227 LYS A N 1
ATOM 1820 C CA . LYS A 1 227 ? -44.079 -27.316 56.065 1.00 89.88 227 LYS A CA 1
ATOM 1821 C C . LYS A 1 227 ? -44.956 -26.248 56.719 1.00 89.88 227 LYS A C 1
ATOM 1823 O O . LYS A 1 227 ? -45.743 -26.576 57.602 1.00 89.88 227 LYS A O 1
ATOM 1828 N N . LEU A 1 228 ? -44.848 -24.993 56.282 1.00 88.19 228 LEU A N 1
ATOM 1829 C CA . LEU A 1 228 ? -45.662 -23.895 56.801 1.00 88.19 228 LEU A CA 1
ATOM 1830 C C . LEU A 1 228 ? -47.139 -24.074 56.441 1.00 88.19 228 LEU A C 1
ATOM 1832 O O . LEU A 1 228 ? -47.996 -23.854 57.287 1.00 88.19 228 LEU A O 1
ATOM 1836 N N . LYS A 1 229 ? -47.431 -24.524 55.217 1.00 88.81 229 LYS A N 1
ATOM 1837 C CA . LYS A 1 229 ? -48.782 -24.845 54.764 1.00 88.81 229 LYS A CA 1
ATOM 1838 C C . LYS A 1 229 ? -49.385 -25.976 55.590 1.00 88.81 229 LYS A C 1
ATOM 1840 O O . LYS A 1 229 ? -50.462 -25.786 56.124 1.00 88.81 229 LYS A O 1
ATOM 1845 N N . LYS A 1 230 ? -48.656 -27.077 55.808 1.00 88.75 230 LYS A N 1
ATOM 1846 C CA . LYS A 1 230 ? -49.091 -28.144 56.726 1.00 88.75 230 LYS A CA 1
ATOM 1847 C C . LYS A 1 230 ? -49.373 -27.608 58.126 1.00 88.75 230 LYS A C 1
ATOM 1849 O O . LYS A 1 230 ? -50.413 -27.907 58.684 1.00 88.75 230 LYS A O 1
ATOM 1854 N N . ARG A 1 231 ? -48.499 -26.749 58.664 1.00 89.56 231 ARG A N 1
ATOM 1855 C CA . ARG A 1 231 ? -48.726 -26.128 59.976 1.00 89.56 231 ARG A CA 1
ATOM 1856 C C . ARG A 1 231 ? -49.957 -25.219 59.991 1.00 89.56 231 ARG A C 1
ATOM 1858 O O . ARG A 1 231 ? -50.644 -25.163 61.001 1.00 89.56 231 ARG A O 1
ATOM 1865 N N . MET A 1 232 ? -50.217 -24.495 58.904 1.00 84.31 232 MET A N 1
ATOM 1866 C CA . MET A 1 232 ? -51.433 -23.697 58.748 1.00 84.31 232 MET A CA 1
ATOM 1867 C C . MET A 1 232 ? -52.678 -24.574 58.650 1.00 84.31 232 MET A C 1
ATOM 1869 O O . MET A 1 232 ? -53.673 -24.247 59.284 1.00 84.31 232 MET A O 1
ATOM 1873 N N . ASP A 1 233 ? -52.619 -25.674 57.904 1.00 87.38 233 ASP A N 1
ATOM 1874 C CA . ASP A 1 233 ? -53.715 -26.633 57.776 1.00 87.38 233 ASP A CA 1
ATOM 1875 C C . ASP A 1 233 ? -54.010 -27.291 59.138 1.00 87.38 233 ASP A C 1
ATOM 1877 O O . ASP A 1 233 ? -55.165 -27.321 59.556 1.00 87.38 233 ASP A O 1
ATOM 1881 N N . ASP A 1 234 ? -52.974 -27.703 59.883 1.00 88.81 234 ASP A N 1
ATOM 1882 C CA . ASP A 1 234 ? -53.089 -28.228 61.253 1.00 88.81 234 ASP A CA 1
ATOM 1883 C C . ASP A 1 234 ? -53.748 -27.199 62.186 1.00 88.81 234 ASP A C 1
ATOM 1885 O O . ASP A 1 234 ? -54.715 -27.511 62.875 1.00 88.81 234 ASP A O 1
ATOM 1889 N N . LEU A 1 235 ? -53.273 -25.946 62.172 1.00 85.19 235 LEU A N 1
ATOM 1890 C CA . LEU A 1 235 ? -53.845 -24.861 62.978 1.00 85.19 235 LEU A CA 1
ATOM 1891 C C . LEU A 1 235 ? -55.282 -24.516 62.571 1.00 85.19 235 LEU A C 1
ATOM 1893 O O . LEU A 1 235 ? -56.080 -24.123 63.416 1.00 85.19 235 LEU A O 1
ATOM 1897 N N . THR A 1 236 ? -55.618 -24.643 61.288 1.00 84.06 236 THR A N 1
ATOM 1898 C CA . THR A 1 236 ? -56.981 -24.420 60.792 1.00 84.06 236 THR A CA 1
ATOM 1899 C C . THR A 1 236 ? -57.901 -25.548 61.250 1.00 84.06 236 THR A C 1
ATOM 1901 O O . THR A 1 236 ? -59.021 -25.274 61.661 1.00 84.06 236 THR A O 1
ATOM 1904 N N . SER A 1 237 ? -57.419 -26.796 61.259 1.00 85.81 237 SER A N 1
ATOM 1905 C CA . SER A 1 237 ? -58.146 -27.931 61.836 1.00 85.81 237 SER A CA 1
ATOM 1906 C C . SER A 1 237 ? -58.359 -27.752 63.339 1.00 85.81 237 SER A C 1
ATOM 1908 O O . SER A 1 237 ? -59.481 -27.908 63.806 1.00 85.81 237 SER A O 1
ATOM 1910 N N . GLU A 1 238 ? -57.320 -27.359 64.086 1.00 88.69 238 GLU A N 1
ATOM 1911 C CA . GLU A 1 238 ? -57.431 -27.051 65.519 1.00 88.69 238 GLU A CA 1
ATOM 1912 C C . GLU A 1 238 ? -58.424 -25.903 65.773 1.00 88.69 238 GLU A C 1
ATOM 1914 O O . GLU A 1 238 ? -59.204 -25.957 66.722 1.00 88.69 238 GLU A O 1
ATOM 1919 N N . LEU A 1 239 ? -58.436 -24.872 64.919 1.00 85.50 239 LEU A N 1
ATOM 1920 C CA . LEU A 1 239 ? -59.421 -23.792 64.991 1.00 85.50 239 LEU A CA 1
ATOM 1921 C C . LEU A 1 239 ? -60.840 -24.288 64.720 1.00 85.50 239 LEU A C 1
ATOM 1923 O O . LEU A 1 239 ? -61.725 -23.932 65.488 1.00 85.50 239 LEU A O 1
ATOM 1927 N N . CYS A 1 240 ? -61.063 -25.114 63.694 1.00 85.81 240 CYS A N 1
ATOM 1928 C CA . CYS A 1 240 ? -62.375 -25.710 63.437 1.00 85.81 240 CYS A CA 1
ATOM 1929 C C . CYS A 1 240 ? -62.848 -26.564 64.620 1.00 85.81 240 CYS A C 1
ATOM 1931 O O . CYS A 1 240 ? -63.991 -26.422 65.044 1.00 85.81 240 CYS A O 1
ATOM 1933 N N . ASP A 1 241 ? -61.966 -27.370 65.217 1.00 86.12 241 ASP A N 1
ATOM 1934 C CA . ASP A 1 241 ? -62.291 -28.168 66.404 1.00 86.12 241 ASP A CA 1
ATOM 1935 C C . ASP A 1 241 ? -62.669 -27.275 67.600 1.00 86.12 241 ASP A C 1
ATOM 1937 O O . ASP A 1 241 ? -63.609 -27.573 68.342 1.00 86.12 241 ASP A O 1
ATOM 1941 N N . ILE A 1 242 ? -61.960 -26.158 67.796 1.00 83.31 242 ILE A N 1
ATOM 1942 C CA . ILE A 1 242 ? -62.278 -25.171 68.837 1.00 83.31 242 ILE A CA 1
ATOM 1943 C C . ILE A 1 242 ? -63.591 -24.443 68.521 1.00 83.31 242 ILE A C 1
ATOM 1945 O O . ILE A 1 242 ? -64.394 -24.225 69.426 1.00 83.31 242 ILE A O 1
ATOM 1949 N N . GLU A 1 243 ? -63.843 -24.070 67.268 1.00 84.12 243 GLU A N 1
ATOM 1950 C CA . GLU A 1 243 ? -65.092 -23.437 66.831 1.00 84.12 243 GLU A CA 1
ATOM 1951 C C . GLU A 1 243 ? -66.292 -24.372 67.020 1.00 84.12 243 GLU A C 1
ATOM 1953 O O . GLU A 1 243 ? -67.336 -23.932 67.509 1.00 84.12 243 GLU A O 1
ATOM 1958 N N . ASP A 1 244 ? -66.134 -25.665 66.737 1.00 84.69 244 ASP A N 1
ATOM 1959 C CA . ASP A 1 244 ? -67.137 -26.695 67.003 1.00 84.69 244 ASP A CA 1
ATOM 1960 C C . ASP A 1 244 ? -67.364 -26.877 68.509 1.00 84.69 244 ASP A C 1
ATOM 1962 O O . ASP A 1 244 ? -68.511 -26.888 68.965 1.00 84.69 244 ASP A O 1
ATOM 1966 N N . GLN A 1 245 ? -66.298 -26.904 69.318 1.00 86.44 245 GLN A N 1
ATOM 1967 C CA . GLN A 1 245 ? -66.414 -26.913 70.782 1.00 86.44 245 GLN A CA 1
ATOM 1968 C C . GLN A 1 245 ? -67.119 -25.661 71.313 1.00 86.44 245 GLN A C 1
ATOM 1970 O O . GLN A 1 245 ? -67.952 -25.763 72.215 1.00 86.44 245 GLN A O 1
ATOM 1975 N N . ILE A 1 246 ? -66.832 -24.479 70.762 1.00 81.62 246 ILE A N 1
ATOM 1976 C CA . ILE A 1 246 ? -67.516 -23.228 71.106 1.00 81.62 246 ILE A CA 1
ATOM 1977 C C . ILE A 1 246 ? -68.984 -23.304 70.689 1.00 81.62 246 ILE A C 1
ATOM 1979 O O . ILE A 1 246 ? -69.849 -22.908 71.466 1.00 81.62 246 ILE A O 1
ATOM 1983 N N . SER A 1 247 ? -69.294 -23.829 69.505 1.00 84.31 247 SER A N 1
ATOM 1984 C CA . SER A 1 247 ? -70.664 -24.031 69.024 1.00 84.31 247 SER A CA 1
ATOM 1985 C C . SER A 1 247 ? -71.444 -24.965 69.953 1.00 84.31 247 SER A C 1
ATOM 1987 O O . SER A 1 247 ? -72.575 -24.664 70.344 1.00 84.31 247 SER A O 1
ATOM 1989 N N . ASP A 1 248 ? -70.828 -26.057 70.398 1.00 84.06 248 ASP A N 1
ATOM 1990 C CA . ASP A 1 248 ? -71.423 -26.994 71.347 1.00 84.06 248 ASP A CA 1
ATOM 1991 C C . ASP A 1 248 ? -71.569 -26.392 72.748 1.00 84.06 248 ASP A C 1
ATOM 1993 O O . ASP A 1 248 ? -72.626 -26.531 73.371 1.00 84.06 248 ASP A O 1
ATOM 1997 N N . GLN A 1 249 ? -70.584 -25.627 73.221 1.00 82.50 249 GLN A N 1
ATOM 1998 C CA . GLN A 1 249 ? -70.713 -24.846 74.450 1.00 82.50 249 GLN A CA 1
ATOM 1999 C C . GLN A 1 249 ? -71.816 -23.791 74.335 1.00 82.50 249 GLN A C 1
ATOM 2001 O O . GLN A 1 249 ? -72.592 -23.638 75.271 1.00 82.50 249 GLN A O 1
ATOM 2006 N N . GLN A 1 250 ? -71.970 -23.114 73.197 1.00 80.25 250 GLN A N 1
ATOM 2007 C CA . GLN A 1 250 ? -73.058 -22.167 72.948 1.00 80.25 250 GLN A CA 1
ATOM 2008 C C . GLN A 1 250 ? -74.423 -22.861 72.929 1.00 80.25 250 GLN A C 1
ATOM 2010 O O . GLN A 1 250 ? -75.392 -22.307 73.448 1.00 80.25 250 GLN A O 1
ATOM 2015 N N . LYS A 1 251 ? -74.533 -24.076 72.374 1.00 82.62 251 LYS A N 1
ATOM 2016 C CA . LYS A 1 251 ? -75.756 -24.894 72.475 1.00 82.62 251 LYS A CA 1
ATOM 2017 C C . LYS A 1 251 ? -76.044 -25.258 73.934 1.00 82.62 251 LYS A C 1
ATOM 2019 O O . LYS A 1 251 ? -77.176 -25.083 74.379 1.00 82.62 251 LYS A O 1
ATOM 2024 N N . CYS A 1 252 ? -75.037 -25.690 74.693 1.00 80.88 252 CYS A N 1
ATOM 2025 C CA . CYS A 1 252 ? -75.156 -25.963 76.128 1.00 80.88 252 CYS A CA 1
ATOM 2026 C C . CYS A 1 252 ? -75.570 -24.718 76.918 1.00 80.88 252 CYS A C 1
ATOM 2028 O O . CYS A 1 252 ? -76.480 -24.798 77.739 1.00 80.88 252 CYS A O 1
ATOM 2030 N N . VAL A 1 253 ? -74.979 -23.557 76.630 1.00 80.50 253 VAL A N 1
ATOM 2031 C CA . VAL A 1 253 ? -75.362 -22.270 77.220 1.00 80.50 253 VAL A CA 1
ATOM 2032 C C . VAL A 1 253 ? -76.807 -21.945 76.869 1.00 80.50 253 VAL A C 1
ATOM 2034 O O . VAL A 1 253 ? -77.568 -21.675 77.782 1.00 80.50 253 VAL A O 1
ATOM 2037 N N . LYS A 1 254 ? -77.249 -22.079 75.613 1.00 81.62 254 LYS A N 1
ATOM 2038 C CA . LYS A 1 254 ? -78.662 -21.869 75.236 1.00 81.62 254 LYS A CA 1
ATOM 2039 C C . LYS A 1 254 ? -79.616 -22.820 75.969 1.00 81.62 254 LYS A C 1
ATOM 2041 O O . LYS A 1 254 ? -80.710 -22.415 76.361 1.00 81.62 254 LYS A O 1
ATOM 2046 N N . ILE A 1 255 ? -79.226 -24.080 76.182 1.00 82.06 255 ILE A N 1
ATOM 2047 C CA . ILE A 1 255 ? -80.008 -25.053 76.967 1.00 82.06 255 ILE A CA 1
ATOM 2048 C C . ILE A 1 255 ? -80.063 -24.633 78.443 1.00 82.06 255 ILE A C 1
ATOM 2050 O O . ILE A 1 255 ? -81.138 -24.646 79.047 1.00 82.06 255 ILE A O 1
ATOM 2054 N N . LEU A 1 256 ? -78.933 -24.217 79.017 1.00 80.88 256 LEU A N 1
ATOM 2055 C CA . LEU A 1 256 ? -78.845 -23.727 80.392 1.00 80.88 256 LEU A CA 1
ATOM 2056 C C . LEU A 1 256 ? -79.591 -22.403 80.575 1.00 80.88 256 LEU A C 1
ATOM 2058 O O . LEU A 1 256 ? -80.289 -22.251 81.565 1.00 80.88 256 LEU A O 1
ATOM 2062 N N . GLU A 1 257 ? -79.535 -21.479 79.622 1.00 81.38 257 GLU A N 1
ATOM 2063 C CA . GLU A 1 257 ? -80.302 -20.232 79.599 1.00 81.38 257 GLU A CA 1
ATOM 2064 C C . GLU A 1 257 ? -81.801 -20.509 79.526 1.00 81.38 257 GLU A C 1
ATOM 2066 O O . GLU A 1 257 ? -82.575 -19.880 80.245 1.00 81.38 257 GLU A O 1
ATOM 2071 N N . LYS A 1 258 ? -82.224 -21.495 78.724 1.00 80.31 258 LYS A N 1
ATOM 2072 C CA . LYS A 1 258 ? -83.617 -21.958 78.684 1.00 80.31 258 LYS A CA 1
ATOM 2073 C C . LYS A 1 258 ? -84.038 -22.587 80.017 1.00 80.31 258 LYS A C 1
ATOM 2075 O O . LYS A 1 258 ? -85.138 -22.322 80.492 1.00 80.31 258 LYS A O 1
ATOM 2080 N N . SER A 1 259 ? -83.156 -23.354 80.659 1.00 77.50 259 SER A N 1
ATOM 2081 C CA . SER A 1 259 ? -83.370 -23.897 82.008 1.00 77.50 259 SER A CA 1
ATOM 2082 C C . SER A 1 259 ? -83.441 -22.791 83.069 1.00 77.50 259 SER A C 1
ATOM 2084 O O . SER A 1 259 ? -84.351 -22.778 83.890 1.00 77.50 259 SER A O 1
ATOM 2086 N N . ILE A 1 260 ? -82.559 -21.790 83.008 1.00 77.00 260 ILE A N 1
ATOM 2087 C CA . ILE A 1 260 ? -82.568 -20.606 83.876 1.00 77.00 260 ILE A CA 1
ATOM 2088 C C . ILE A 1 260 ? -83.828 -19.775 83.635 1.00 77.00 260 ILE A C 1
ATOM 2090 O O . ILE A 1 260 ? -84.393 -19.258 84.591 1.00 77.00 260 ILE A O 1
ATOM 2094 N N . SER A 1 261 ? -84.291 -19.642 82.393 1.00 76.62 261 SER A N 1
ATOM 2095 C CA . SER A 1 261 ? -85.565 -19.006 82.052 1.00 76.62 261 SER A CA 1
ATOM 2096 C C . SER A 1 261 ? -86.732 -19.750 82.702 1.00 76.62 261 SER A C 1
ATOM 2098 O O . SER A 1 261 ? -87.521 -19.115 83.396 1.00 76.62 261 SER A O 1
ATOM 2100 N N . LEU A 1 262 ? -86.794 -21.079 82.576 1.00 81.62 262 LEU A N 1
ATOM 2101 C CA . LEU A 1 262 ? -87.818 -21.911 83.217 1.00 81.62 262 LEU A CA 1
ATOM 2102 C C . LEU A 1 262 ? -87.758 -21.826 84.748 1.00 81.62 262 LEU A C 1
ATOM 2104 O O . LEU A 1 262 ? -88.790 -21.671 85.399 1.00 81.62 262 LEU A O 1
ATOM 2108 N N . LEU A 1 263 ? -86.560 -21.854 85.333 1.00 77.19 263 LEU A N 1
ATOM 2109 C CA . LEU A 1 263 ? -86.346 -21.693 86.771 1.00 77.19 263 LEU A CA 1
ATOM 2110 C C . LEU A 1 263 ? -86.669 -20.273 87.244 1.00 77.19 263 LEU A C 1
ATOM 2112 O O . LEU A 1 263 ? -87.205 -20.115 88.333 1.00 77.19 263 LEU A O 1
ATOM 2116 N N . LYS A 1 264 ? -86.406 -19.232 86.445 1.00 75.94 264 LYS A N 1
ATOM 2117 C CA . LYS A 1 264 ? -86.823 -17.850 86.734 1.00 75.94 264 LYS A CA 1
ATOM 2118 C C . LYS A 1 264 ? -88.341 -17.719 86.691 1.00 75.94 264 LYS A C 1
ATOM 2120 O O . LYS A 1 264 ? -88.884 -17.071 87.579 1.00 75.94 264 LYS A O 1
ATOM 2125 N N . SER A 1 265 ? -89.017 -18.349 85.732 1.00 73.56 265 SER A N 1
ATOM 2126 C CA . SER A 1 265 ? -90.482 -18.412 85.675 1.00 73.56 265 SER A CA 1
ATOM 2127 C C . SER A 1 265 ? -91.055 -19.177 86.873 1.00 73.56 265 SER A C 1
ATOM 2129 O O . SER A 1 265 ? -91.957 -18.680 87.536 1.00 73.56 265 SER A O 1
ATOM 2131 N N . SER A 1 266 ? -90.467 -20.320 87.239 1.00 77.00 266 SER A N 1
ATOM 2132 C CA . SER A 1 266 ? -90.838 -21.077 88.444 1.00 77.00 266 SER A CA 1
ATOM 2133 C C . SER A 1 266 ? -90.600 -20.277 89.726 1.00 77.00 266 SER A C 1
ATOM 2135 O O . SER A 1 266 ? -91.458 -20.249 90.603 1.00 77.00 266 SER A O 1
ATOM 2137 N N . ARG A 1 267 ? -89.457 -19.588 89.838 1.00 75.69 267 ARG A N 1
ATOM 2138 C CA . ARG A 1 267 ? -89.139 -18.711 90.968 1.00 75.69 267 ARG A CA 1
ATOM 2139 C C . ARG A 1 267 ? -90.099 -17.533 91.020 1.00 75.69 267 ARG A C 1
ATOM 2141 O O . ARG A 1 267 ? -90.493 -17.158 92.109 1.00 75.69 267 ARG A O 1
ATOM 2148 N N . SER A 1 268 ? -90.477 -16.957 89.879 1.00 76.88 268 SER A N 1
ATOM 2149 C CA . SER A 1 268 ? -91.475 -15.885 89.801 1.00 76.88 268 SER A CA 1
ATOM 2150 C C . SER A 1 268 ? -92.825 -16.356 90.336 1.00 76.88 268 SER A C 1
ATOM 2152 O O . SER A 1 268 ? -93.379 -15.690 91.201 1.00 76.88 268 SER A O 1
ATOM 2154 N N . ASN A 1 269 ? -93.290 -17.536 89.915 1.00 77.88 269 ASN A N 1
ATOM 2155 C CA . ASN A 1 269 ? -94.537 -18.126 90.406 1.00 77.88 269 ASN A CA 1
ATOM 2156 C C . ASN A 1 269 ? -94.475 -18.407 91.917 1.00 77.88 269 ASN A C 1
ATOM 2158 O O . ASN A 1 269 ? -95.388 -18.047 92.650 1.00 77.88 269 ASN A O 1
ATOM 2162 N N . GLN A 1 270 ? -93.362 -18.959 92.412 1.00 75.12 270 GLN A N 1
ATOM 2163 C CA . GLN A 1 270 ? -93.152 -19.167 93.850 1.00 75.12 270 GLN A CA 1
ATOM 2164 C C . GLN A 1 270 ? -93.067 -17.846 94.630 1.00 75.12 270 GLN A C 1
ATOM 2166 O O . GLN A 1 270 ? -93.548 -17.766 95.755 1.00 75.12 270 GLN A O 1
ATOM 2171 N N . ASN A 1 271 ? -92.489 -16.790 94.051 1.00 73.69 271 ASN A N 1
ATOM 2172 C CA . ASN A 1 271 ? -92.445 -15.463 94.670 1.00 73.69 271 ASN A CA 1
ATOM 2173 C C . ASN A 1 271 ? -93.830 -14.802 94.688 1.00 73.69 271 ASN A C 1
ATOM 2175 O O . ASN A 1 271 ? -94.140 -14.050 95.606 1.00 73.69 271 ASN A O 1
ATOM 2179 N N . GLU A 1 272 ? -94.670 -15.081 93.693 1.00 77.56 272 GLU A N 1
ATOM 2180 C CA . GLU A 1 272 ? -96.059 -14.630 93.630 1.00 77.56 272 GLU A CA 1
ATOM 2181 C C . GLU A 1 272 ? -96.933 -15.376 94.654 1.00 77.56 272 GLU A C 1
ATOM 2183 O O . GLU A 1 272 ? -97.729 -14.754 95.360 1.00 77.56 272 GLU A O 1
ATOM 2188 N N . GLU A 1 273 ? -96.707 -16.680 94.848 1.00 75.19 273 GLU A N 1
ATOM 2189 C CA . GLU A 1 273 ? -97.278 -17.463 95.953 1.00 75.19 273 GLU A CA 1
ATOM 2190 C C . GLU A 1 273 ? -96.819 -16.942 97.325 1.00 75.19 273 GLU A C 1
ATOM 2192 O O . GLU A 1 273 ? -97.638 -16.783 98.234 1.00 75.19 273 GLU A O 1
ATOM 2197 N N . LEU A 1 274 ? -95.537 -16.593 97.467 1.00 72.38 274 LEU A N 1
ATOM 2198 C CA . LEU A 1 274 ? -94.969 -16.037 98.697 1.00 72.38 274 LEU A CA 1
ATOM 2199 C C . LEU A 1 274 ? -95.458 -14.603 98.960 1.00 72.38 274 LEU A C 1
ATOM 2201 O O . LEU A 1 274 ? -95.739 -14.256 100.103 1.00 72.38 274 LEU A O 1
ATOM 2205 N N . SER A 1 275 ? -95.668 -13.797 97.916 1.00 74.56 275 SER A N 1
ATOM 2206 C CA . SER A 1 275 ? -96.302 -12.475 97.997 1.00 74.56 275 SER A CA 1
ATOM 2207 C C . SER A 1 275 ? -97.783 -12.578 98.373 1.00 74.56 275 SER A C 1
ATOM 2209 O O . SER A 1 275 ? -98.261 -11.818 99.214 1.00 74.56 275 SER A O 1
ATOM 2211 N N . ASN A 1 276 ? -98.518 -13.553 97.828 1.00 75.88 276 ASN A N 1
ATOM 2212 C CA . ASN A 1 276 ? -99.893 -13.846 98.238 1.00 75.88 276 ASN A CA 1
ATOM 2213 C C . ASN A 1 276 ? -99.954 -14.332 99.702 1.00 75.88 276 ASN A C 1
ATOM 2215 O O . ASN A 1 276 ? -100.859 -13.939 100.441 1.00 75.88 276 ASN A O 1
ATOM 2219 N N . ALA A 1 277 ? -98.977 -15.128 100.152 1.00 71.44 277 ALA A N 1
ATOM 2220 C CA . ALA A 1 277 ? -98.846 -15.545 101.549 1.00 71.44 277 ALA A CA 1
ATOM 2221 C C . ALA A 1 277 ? -98.474 -14.376 102.482 1.00 71.44 277 ALA A C 1
ATOM 2223 O O . ALA A 1 277 ? -99.030 -14.265 103.573 1.00 71.44 277 ALA A O 1
ATOM 2224 N N . GLN A 1 278 ? -97.604 -13.461 102.043 1.00 69.94 278 GLN A N 1
ATOM 2225 C CA . GLN A 1 278 ? -97.275 -12.223 102.756 1.00 69.94 278 GLN A CA 1
ATOM 2226 C C . GLN A 1 278 ? -98.470 -11.268 102.830 1.00 69.94 278 GLN A C 1
ATOM 2228 O O . GLN A 1 278 ? -98.684 -10.665 103.875 1.00 69.94 278 GLN A O 1
ATOM 2233 N N . ARG A 1 279 ? -99.302 -11.187 101.785 1.00 77.62 279 ARG A N 1
ATOM 2234 C CA . ARG A 1 279 ? -100.555 -10.412 101.796 1.00 77.62 279 ARG A CA 1
ATOM 2235 C C . ARG A 1 279 ? -101.558 -10.989 102.799 1.00 77.62 279 ARG A C 1
ATOM 2237 O O . ARG A 1 279 ? -102.081 -10.250 103.621 1.00 77.62 279 ARG A O 1
ATOM 2244 N N . LYS A 1 280 ? -101.711 -12.320 102.837 1.00 75.00 280 LYS A N 1
ATOM 2245 C CA . LYS A 1 280 ? -102.478 -13.028 103.883 1.00 75.00 280 LYS A CA 1
ATOM 2246 C C . LYS A 1 280 ? -101.917 -12.799 105.293 1.00 75.00 280 LYS A C 1
ATOM 2248 O O . LYS A 1 280 ? -102.685 -12.613 106.230 1.00 75.00 280 LYS A O 1
ATOM 2253 N N . MET A 1 281 ? -100.593 -12.790 105.460 1.00 73.62 281 MET A N 1
ATOM 2254 C CA . MET A 1 281 ? -99.941 -12.453 106.733 1.00 73.62 281 MET A CA 1
ATOM 2255 C C . MET A 1 281 ? -100.195 -10.990 107.126 1.00 73.62 281 MET A C 1
ATOM 2257 O O . MET A 1 281 ? -100.395 -10.697 108.301 1.00 73.62 281 MET A O 1
ATOM 2261 N N . GLN A 1 282 ? -100.210 -10.069 106.162 1.00 74.44 282 GLN A N 1
ATOM 2262 C CA . GLN A 1 282 ? -100.461 -8.649 106.389 1.00 74.44 282 GLN A CA 1
ATOM 2263 C C . GLN A 1 282 ? -101.925 -8.380 106.768 1.00 74.44 282 GLN A C 1
ATOM 2265 O O . GLN A 1 282 ? -102.164 -7.610 107.697 1.00 74.44 282 GLN A O 1
ATOM 2270 N N . ASP A 1 283 ? -102.881 -9.090 106.165 1.00 74.88 283 ASP A N 1
ATOM 2271 C CA . ASP A 1 283 ? -104.294 -9.074 106.572 1.00 74.88 283 ASP A CA 1
ATOM 2272 C C . ASP A 1 283 ? -104.480 -9.641 107.995 1.00 74.88 283 ASP A C 1
ATOM 2274 O O . ASP A 1 283 ? -105.195 -9.063 108.816 1.00 74.88 283 ASP A O 1
ATOM 2278 N N . LEU A 1 284 ? -103.765 -10.719 108.348 1.00 72.50 284 LEU A N 1
ATOM 2279 C CA . LEU A 1 284 ? -103.743 -11.270 109.713 1.00 72.50 284 LEU A CA 1
ATOM 2280 C C . LEU A 1 284 ? -103.059 -10.327 110.722 1.00 72.50 284 LEU A C 1
ATOM 2282 O O . LEU A 1 284 ? -103.472 -10.252 111.880 1.00 72.50 284 LEU A O 1
ATOM 2286 N N . LEU A 1 285 ? -102.042 -9.567 110.305 1.00 71.88 285 LEU A N 1
ATOM 2287 C CA . LEU A 1 285 ? -101.407 -8.525 111.118 1.00 71.88 285 LEU A CA 1
ATOM 2288 C C . LEU A 1 285 ? -102.327 -7.315 111.318 1.00 71.88 285 LEU A C 1
ATOM 2290 O O . LEU A 1 285 ? -102.351 -6.760 112.414 1.00 71.88 285 LEU A O 1
ATOM 2294 N N . GLN A 1 286 ? -103.126 -6.934 110.319 1.00 74.44 286 GLN A N 1
ATOM 2295 C CA . GLN A 1 286 ? -104.160 -5.907 110.473 1.00 74.44 286 GLN A CA 1
ATOM 2296 C C . GLN A 1 286 ? -105.290 -6.376 111.402 1.00 74.44 286 GLN A C 1
ATOM 2298 O O . GLN A 1 286 ? -105.719 -5.604 112.259 1.00 74.44 286 GLN A O 1
ATOM 2303 N N . GLN A 1 287 ? -105.691 -7.652 111.343 1.00 71.81 287 GLN A N 1
ATOM 2304 C CA . GLN A 1 287 ? -106.596 -8.253 112.335 1.00 71.81 287 GLN A CA 1
ATOM 2305 C C . GLN A 1 287 ? -105.975 -8.295 113.741 1.00 71.81 287 GLN A C 1
ATOM 2307 O O . GLN A 1 287 ? -106.650 -7.986 114.720 1.00 71.81 287 GLN A O 1
ATOM 2312 N N . LYS A 1 288 ? -104.672 -8.585 113.864 1.00 69.75 288 LYS A N 1
ATOM 2313 C CA . LYS A 1 288 ? -103.937 -8.516 115.139 1.00 69.75 288 LYS A CA 1
ATOM 2314 C C . LYS A 1 288 ? -103.907 -7.093 115.704 1.00 69.75 288 LYS A C 1
ATOM 2316 O O . LYS A 1 288 ? -104.113 -6.922 116.901 1.00 69.75 288 LYS A O 1
ATOM 2321 N N . VAL A 1 289 ? -103.666 -6.072 114.881 1.00 74.81 289 VAL A N 1
ATOM 2322 C CA . VAL A 1 289 ? -103.686 -4.657 115.302 1.00 74.81 289 VAL A CA 1
ATOM 2323 C C . VAL A 1 289 ? -105.102 -4.210 115.685 1.00 74.81 289 VAL A C 1
ATOM 2325 O O . VAL A 1 289 ? -105.259 -3.545 116.707 1.00 74.81 289 VAL A O 1
ATOM 2328 N N . HIS A 1 290 ? -106.137 -4.634 114.951 1.00 75.81 290 HIS A N 1
ATOM 2329 C CA . HIS A 1 290 ? -107.535 -4.399 115.326 1.00 75.81 290 HIS A CA 1
ATOM 2330 C C . HIS A 1 290 ? -107.858 -5.020 116.694 1.00 75.81 290 HIS A C 1
ATOM 2332 O O . HIS A 1 290 ? -108.353 -4.319 117.571 1.00 75.81 290 HIS A O 1
ATOM 2338 N N . LEU A 1 291 ? -107.505 -6.290 116.922 1.00 70.62 291 LEU A N 1
ATOM 2339 C CA . LEU A 1 291 ? -107.702 -6.977 118.206 1.00 70.62 291 LEU A CA 1
ATOM 2340 C C . LEU A 1 291 ? -106.852 -6.366 119.337 1.00 70.62 291 LEU A C 1
ATOM 2342 O O . LEU A 1 291 ? -107.294 -6.310 120.479 1.00 70.62 291 LEU A O 1
ATOM 2346 N N . THR A 1 292 ? -105.658 -5.843 119.035 1.00 72.19 292 THR A N 1
ATOM 2347 C CA . THR A 1 292 ? -104.790 -5.149 120.010 1.00 72.19 292 THR A CA 1
ATOM 2348 C C . THR A 1 292 ? -105.382 -3.797 120.424 1.00 72.19 292 THR A C 1
ATOM 2350 O O . THR A 1 292 ? -105.346 -3.448 121.602 1.00 72.19 292 THR A O 1
ATOM 2353 N N . ASN A 1 293 ? -105.991 -3.059 119.493 1.00 74.25 293 ASN A N 1
ATOM 2354 C CA . ASN A 1 293 ? -106.708 -1.816 119.788 1.00 74.25 293 ASN A CA 1
ATOM 2355 C C . ASN A 1 293 ? -108.033 -2.075 120.523 1.00 74.25 293 ASN A C 1
ATOM 2357 O O . ASN A 1 293 ? -108.421 -1.295 121.393 1.00 74.25 293 ASN A O 1
ATOM 2361 N N . GLU A 1 294 ? -108.699 -3.194 120.240 1.00 72.00 294 GLU A N 1
ATOM 2362 C CA . GLU A 1 294 ? -109.895 -3.637 120.959 1.00 72.00 294 GLU A CA 1
ATOM 2363 C C . GLU A 1 294 ? -109.553 -4.021 122.409 1.00 72.00 294 GLU A C 1
ATOM 2365 O O . GLU A 1 294 ? -110.206 -3.540 123.337 1.00 72.00 294 GLU A O 1
ATOM 2370 N N . ILE A 1 295 ? -108.448 -4.751 122.621 1.00 68.75 295 ILE A N 1
ATOM 2371 C CA . ILE A 1 295 ? -107.865 -5.048 123.941 1.00 68.75 295 ILE A CA 1
ATOM 2372 C C . ILE A 1 295 ? -107.424 -3.766 124.659 1.00 68.75 295 ILE A C 1
ATOM 2374 O O . ILE A 1 295 ? -107.673 -3.634 125.855 1.00 68.75 295 ILE A O 1
ATOM 2378 N N . ALA A 1 296 ? -106.830 -2.791 123.966 1.00 71.19 296 ALA A N 1
ATOM 2379 C CA . ALA A 1 296 ? -106.470 -1.499 124.552 1.00 71.19 296 ALA A CA 1
ATOM 2380 C C . ALA A 1 296 ? -107.715 -0.695 124.971 1.00 71.19 296 ALA A C 1
ATOM 2382 O O . ALA A 1 296 ? -107.745 -0.151 126.071 1.00 71.19 296 ALA A O 1
ATOM 2383 N N . SER A 1 297 ? -108.788 -0.702 124.170 1.00 68.25 297 SER A N 1
ATOM 2384 C CA . SER A 1 297 ? -110.061 -0.051 124.516 1.00 68.25 297 SER A CA 1
ATOM 2385 C C . SER A 1 297 ? -110.773 -0.729 125.695 1.00 68.25 297 SER A C 1
ATOM 2387 O O . SER A 1 297 ? -111.358 -0.053 126.542 1.00 68.25 297 SER A O 1
ATOM 2389 N N . MET A 1 298 ? -110.674 -2.059 125.791 1.00 69.88 298 MET A N 1
ATOM 2390 C CA . MET A 1 298 ? -111.180 -2.844 126.917 1.00 69.88 298 MET A CA 1
ATOM 2391 C C . MET A 1 298 ? -110.321 -2.627 128.168 1.00 69.88 298 MET A C 1
ATOM 2393 O O . MET A 1 298 ? -110.867 -2.498 129.255 1.00 69.88 298 MET A O 1
ATOM 2397 N N . THR A 1 299 ? -109.002 -2.473 128.025 1.00 68.50 299 THR A N 1
ATOM 2398 C CA . THR A 1 299 ? -108.066 -2.142 129.116 1.00 68.50 299 THR A CA 1
ATOM 2399 C C . THR A 1 299 ? -108.293 -0.722 129.648 1.00 68.50 299 THR A C 1
ATOM 2401 O O . THR A 1 299 ? -108.234 -0.503 130.855 1.00 68.50 299 THR A O 1
ATOM 2404 N N . GLU A 1 300 ? -108.627 0.240 128.786 1.00 68.69 300 GLU A N 1
ATOM 2405 C CA . GLU A 1 300 ? -108.960 1.617 129.175 1.00 68.69 300 GLU A CA 1
ATOM 2406 C C . GLU A 1 300 ? -110.344 1.702 129.854 1.00 68.69 300 GLU A C 1
ATOM 2408 O O . GLU A 1 300 ? -110.515 2.430 130.837 1.00 68.69 300 GLU A O 1
ATOM 2413 N N . ARG A 1 301 ? -111.324 0.897 129.401 1.00 74.00 301 ARG A N 1
ATOM 2414 C CA . ARG A 1 301 ? -112.608 0.694 130.105 1.00 74.00 301 ARG A CA 1
ATOM 2415 C C . ARG A 1 301 ? -112.399 0.029 131.464 1.00 74.00 301 ARG A C 1
ATOM 2417 O O . ARG A 1 301 ? -112.924 0.533 132.448 1.00 74.00 301 ARG A O 1
ATOM 2424 N N . PHE A 1 302 ? -111.567 -1.011 131.549 1.00 65.38 302 PHE A N 1
ATOM 2425 C CA . PHE A 1 302 ? -111.204 -1.653 132.816 1.00 65.38 302 PHE A CA 1
ATOM 2426 C C . PHE A 1 302 ? -110.432 -0.717 133.755 1.00 65.38 302 PHE A C 1
ATOM 2428 O O . PHE A 1 302 ? -110.651 -0.773 134.960 1.00 65.38 302 PHE A O 1
ATOM 2435 N N . LYS A 1 303 ? -109.596 0.198 133.247 1.00 67.12 303 LYS A N 1
ATOM 2436 C CA . LYS A 1 303 ? -108.960 1.256 134.055 1.00 67.12 303 LYS A CA 1
ATOM 2437 C C . LYS A 1 303 ? -109.972 2.276 134.588 1.00 67.12 303 LYS A C 1
ATOM 2439 O O . LYS A 1 303 ? -109.853 2.673 135.743 1.00 67.12 303 LYS A O 1
ATOM 2444 N N . LYS A 1 304 ? -110.981 2.667 133.799 1.00 70.25 304 LYS A N 1
ATOM 2445 C CA . LYS A 1 304 ? -112.092 3.529 134.253 1.00 70.25 304 LYS A CA 1
ATOM 2446 C C . LYS A 1 304 ? -112.996 2.832 135.279 1.00 70.25 304 LYS A C 1
ATOM 2448 O O . LYS A 1 304 ? -113.356 3.452 136.274 1.00 70.25 304 LYS A O 1
ATOM 2453 N N . GLU A 1 305 ? -113.300 1.548 135.089 1.00 66.00 305 GLU A N 1
ATOM 2454 C CA . GLU A 1 305 ? -114.062 0.708 136.031 1.00 66.00 305 GLU A CA 1
ATOM 2455 C C . GLU A 1 305 ? -113.278 0.478 137.344 1.00 66.00 305 GLU A C 1
ATOM 2457 O O . GLU A 1 305 ? -113.835 0.584 138.436 1.00 66.00 305 GLU A O 1
ATOM 2462 N N . ALA A 1 306 ? -111.958 0.261 137.256 1.00 64.50 306 ALA A N 1
ATOM 2463 C CA . ALA A 1 306 ? -111.050 0.133 138.401 1.00 64.50 306 ALA A CA 1
ATOM 2464 C C . ALA A 1 306 ? -110.862 1.452 139.172 1.00 64.50 306 ALA A C 1
ATOM 2466 O O . ALA A 1 306 ? -110.708 1.431 140.392 1.00 64.50 306 ALA A O 1
ATOM 2467 N N . GLN A 1 307 ? -110.912 2.601 138.491 1.00 65.38 307 GLN A N 1
ATOM 2468 C CA . GLN A 1 307 ? -110.910 3.919 139.130 1.00 65.38 307 GLN A CA 1
ATOM 2469 C C . GLN A 1 307 ? -112.247 4.194 139.852 1.00 65.38 307 GLN A C 1
ATOM 2471 O O . GLN A 1 307 ? -112.241 4.646 140.991 1.00 65.38 307 GLN A O 1
ATOM 2476 N N . ASN A 1 308 ? -113.381 3.793 139.264 1.00 70.25 308 ASN A N 1
ATOM 2477 C CA . ASN A 1 308 ? -114.708 3.860 139.897 1.00 70.25 308 ASN A CA 1
ATOM 2478 C C . ASN A 1 308 ? -114.831 2.949 141.138 1.00 70.25 308 ASN A C 1
ATOM 2480 O O . ASN A 1 308 ? -115.537 3.271 142.095 1.00 70.25 308 ASN A O 1
ATOM 2484 N N . LEU A 1 309 ? -114.148 1.798 141.135 1.00 65.00 309 LEU A N 1
ATOM 2485 C CA . LEU A 1 309 ? -114.040 0.907 142.294 1.00 65.00 309 LEU A CA 1
ATOM 2486 C C . LEU A 1 309 ? -113.068 1.456 143.356 1.00 65.00 309 LEU A C 1
ATOM 2488 O O . LEU A 1 309 ? -113.343 1.299 144.544 1.00 65.00 309 LEU A O 1
ATOM 2492 N N . ARG A 1 310 ? -112.004 2.176 142.964 1.00 64.94 310 ARG A N 1
ATOM 2493 C CA . ARG A 1 310 ? -111.135 2.941 143.885 1.00 64.94 310 ARG A CA 1
ATOM 2494 C C . ARG A 1 310 ? -111.873 4.072 144.594 1.00 64.94 310 ARG A C 1
ATOM 2496 O O . ARG A 1 310 ? -111.697 4.229 145.795 1.00 64.94 310 ARG A O 1
ATOM 2503 N N . ASP A 1 311 ? -112.745 4.796 143.901 1.00 64.12 311 ASP A N 1
ATOM 2504 C CA . ASP A 1 311 ? -113.517 5.896 144.497 1.00 64.12 311 ASP A CA 1
ATOM 2505 C C . ASP A 1 311 ? -114.607 5.392 145.471 1.00 64.12 311 ASP A C 1
ATOM 2507 O O . ASP A 1 311 ? -114.948 6.071 146.445 1.00 64.12 311 ASP A O 1
ATOM 2511 N N . LYS A 1 312 ? -115.108 4.160 145.271 1.00 65.00 312 LYS A N 1
ATOM 2512 C CA . LYS A 1 312 ? -115.952 3.435 146.243 1.00 65.00 312 LYS A CA 1
ATOM 2513 C C . LYS A 1 312 ? -115.144 2.895 147.434 1.00 65.00 312 LYS A C 1
ATOM 2515 O O . LYS A 1 312 ? -115.656 2.920 148.550 1.00 65.00 312 LYS A O 1
ATOM 2520 N N . ASN A 1 313 ? -113.885 2.501 147.224 1.00 59.94 313 ASN A N 1
ATOM 2521 C CA . ASN A 1 313 ? -112.954 2.108 148.292 1.00 59.94 313 ASN A CA 1
ATOM 2522 C C . ASN A 1 313 ? -112.552 3.307 149.172 1.00 59.94 313 ASN A C 1
ATOM 2524 O O . ASN A 1 313 ? -112.614 3.211 150.386 1.00 59.94 313 ASN A O 1
ATOM 2528 N N . LEU A 1 314 ? -112.306 4.483 148.587 1.00 63.59 314 LEU A N 1
ATOM 2529 C CA . LEU A 1 314 ? -112.043 5.746 149.305 1.00 63.59 314 LEU A CA 1
ATOM 2530 C C . LEU A 1 314 ? -113.252 6.270 150.109 1.00 63.59 314 LEU A C 1
ATOM 2532 O O . LEU A 1 314 ? -113.126 7.171 150.943 1.00 63.59 314 LEU A O 1
ATOM 2536 N N . LYS A 1 315 ? -114.461 5.760 149.843 1.00 61.88 315 LYS A N 1
ATOM 2537 C CA . LYS A 1 315 ? -115.656 6.012 150.663 1.00 61.88 315 LYS A CA 1
ATOM 2538 C C . LYS A 1 315 ? -115.734 5.043 151.852 1.00 61.88 315 LYS A C 1
ATOM 2540 O O . LYS A 1 315 ? -116.090 5.497 152.926 1.00 61.88 315 LYS A O 1
ATOM 2545 N N . ALA A 1 316 ? -115.292 3.794 151.686 1.00 61.12 316 ALA A N 1
ATOM 2546 C CA . ALA A 1 316 ? -115.110 2.824 152.772 1.00 61.12 316 ALA A CA 1
ATOM 2547 C C . ALA A 1 316 ? -113.883 3.131 153.667 1.00 61.12 316 ALA A C 1
ATOM 2549 O O . ALA A 1 316 ? -113.937 2.941 154.875 1.00 61.12 316 ALA A O 1
ATOM 2550 N N . GLU A 1 317 ? -112.801 3.695 153.117 1.00 55.81 317 GLU A N 1
ATOM 2551 C CA . GLU A 1 317 ? -111.626 4.170 153.874 1.00 55.81 317 GLU A CA 1
ATOM 2552 C C . GLU A 1 317 ? -111.942 5.404 154.739 1.00 55.81 317 GLU A C 1
ATOM 2554 O O . GLU A 1 317 ? -111.301 5.641 155.760 1.00 55.81 317 GLU A O 1
ATOM 2559 N N . ARG A 1 318 ? -112.977 6.177 154.383 1.00 61.88 318 ARG A N 1
ATOM 2560 C CA . ARG A 1 318 ? -113.483 7.278 155.218 1.00 61.88 318 ARG A CA 1
ATOM 2561 C C . ARG A 1 318 ? -114.290 6.801 156.429 1.00 61.88 318 ARG A C 1
ATOM 2563 O O . ARG A 1 318 ? -114.262 7.497 157.435 1.00 61.88 318 ARG A O 1
ATOM 2570 N N . ASP A 1 319 ? -114.899 5.619 156.355 1.00 58.25 319 ASP A N 1
ATOM 2571 C CA . ASP A 1 319 ? -115.551 4.942 157.488 1.00 58.25 319 ASP A CA 1
ATOM 2572 C C . ASP A 1 319 ? -114.511 4.206 158.380 1.00 58.25 319 ASP A C 1
ATOM 2574 O O . ASP A 1 319 ? -114.765 3.931 159.549 1.00 58.25 319 ASP A O 1
ATOM 2578 N N . ILE A 1 320 ? -113.293 3.958 157.862 1.00 61.72 320 ILE A N 1
ATOM 2579 C CA . ILE A 1 320 ? -112.102 3.489 158.616 1.00 61.72 320 ILE A CA 1
ATOM 2580 C C . ILE A 1 320 ? -111.383 4.646 159.338 1.00 61.72 320 ILE A C 1
ATOM 2582 O O . ILE A 1 320 ? -110.797 4.446 160.405 1.00 61.72 320 ILE A O 1
ATOM 2586 N N . LYS A 1 321 ? -111.504 5.877 158.822 1.00 56.03 321 LYS A N 1
ATOM 2587 C CA . LYS A 1 321 ? -111.015 7.119 159.448 1.00 56.03 321 LYS A CA 1
ATOM 2588 C C . LYS A 1 321 ? -111.460 7.288 160.910 1.00 56.03 321 LYS A C 1
ATOM 2590 O O . LYS A 1 321 ? -110.735 7.857 161.709 1.00 56.03 321 LYS A O 1
ATOM 2595 N N . GLU A 1 322 ? -112.610 6.750 161.285 1.00 55.72 322 GLU A N 1
ATOM 2596 C CA . GLU A 1 322 ? -113.209 6.923 162.614 1.00 55.72 322 GLU A CA 1
ATOM 2597 C C . GLU A 1 322 ? -112.700 5.897 163.657 1.00 55.72 322 GLU A C 1
ATOM 2599 O O . GLU A 1 322 ? -112.915 6.050 164.862 1.00 55.72 322 GLU A O 1
ATOM 2604 N N . ALA A 1 323 ? -112.004 4.841 163.207 1.00 58.91 323 ALA A N 1
ATOM 2605 C CA . ALA A 1 323 ? -111.493 3.754 164.048 1.00 58.91 323 ALA A CA 1
ATOM 2606 C C . ALA A 1 323 ? -110.004 3.912 164.426 1.00 58.91 323 ALA A C 1
ATOM 2608 O O . ALA A 1 323 ? -109.617 3.536 165.533 1.00 58.91 323 ALA A O 1
ATOM 2609 N N . GLU A 1 324 ? -109.164 4.492 163.560 1.00 51.31 324 GLU A N 1
ATOM 2610 C CA . GLU A 1 324 ? -107.723 4.682 163.828 1.00 51.31 324 GLU A CA 1
ATOM 2611 C C . GLU A 1 324 ? -107.399 5.948 164.635 1.00 51.31 324 GLU A C 1
ATOM 2613 O O . GLU A 1 324 ? -106.372 5.999 165.312 1.00 51.31 324 GLU A O 1
ATOM 2618 N N . GLU A 1 325 ? -108.308 6.923 164.696 1.00 63.62 325 GLU A N 1
ATOM 2619 C CA . GLU A 1 325 ? -108.233 8.040 165.651 1.00 63.62 325 GLU A CA 1
ATOM 2620 C C . GLU A 1 325 ? -108.265 7.556 167.122 1.00 63.62 325 GLU A C 1
ATOM 2622 O O . GLU A 1 325 ? -107.770 8.256 168.001 1.00 63.62 325 GLU A O 1
ATOM 2627 N N . LYS A 1 326 ? -108.702 6.309 167.389 1.00 58.53 326 LYS A N 1
ATOM 2628 C CA . LYS A 1 326 ? -108.533 5.606 168.683 1.00 58.53 326 LYS A CA 1
ATOM 2629 C C . LYS A 1 326 ? -107.183 4.873 168.840 1.00 58.53 326 LYS A C 1
ATOM 2631 O O . LYS A 1 326 ? -106.795 4.544 169.954 1.00 58.53 326 LYS A O 1
ATOM 2636 N N . ASN A 1 327 ? -106.447 4.613 167.753 1.00 60.28 327 ASN A N 1
ATOM 2637 C CA . ASN A 1 327 ? -105.101 4.003 167.755 1.00 60.28 327 ASN A CA 1
ATOM 2638 C C . ASN A 1 327 ? -103.981 5.064 167.876 1.00 60.28 327 ASN A C 1
ATOM 2640 O O . ASN A 1 327 ? -102.890 4.789 168.380 1.00 60.28 327 ASN A O 1
ATOM 2644 N N . LEU A 1 328 ? -104.276 6.311 167.489 1.00 62.88 328 LEU A N 1
ATOM 2645 C CA . LEU A 1 328 ? -103.436 7.499 167.687 1.00 62.88 328 LEU A CA 1
ATOM 2646 C C . LEU A 1 328 ? -103.145 7.798 169.179 1.00 62.88 328 LEU A C 1
ATOM 2648 O O . LEU A 1 328 ? -102.140 8.439 169.487 1.00 62.88 328 LEU A O 1
ATOM 2652 N N . GLU A 1 329 ? -103.949 7.267 170.107 1.00 54.66 329 GLU A N 1
ATOM 2653 C CA . GLU A 1 329 ? -103.713 7.329 171.560 1.00 54.66 329 GLU A CA 1
ATOM 2654 C C . GLU A 1 329 ? -102.624 6.347 172.061 1.00 54.66 329 GLU A C 1
ATOM 2656 O O . GLU A 1 329 ? -102.054 6.579 173.127 1.00 54.66 329 GLU A O 1
ATOM 2661 N N . TYR A 1 330 ? -102.258 5.291 171.310 1.00 57.84 330 TYR A N 1
ATOM 2662 C CA . TYR A 1 330 ? -101.371 4.217 171.805 1.00 57.84 330 TYR A CA 1
ATOM 2663 C C . TYR A 1 330 ? -99.889 4.266 171.379 1.00 57.84 330 TYR A C 1
ATOM 2665 O O . TYR A 1 330 ? -99.063 3.677 172.075 1.00 57.84 330 TYR A O 1
ATOM 2673 N N . GLN A 1 331 ? -99.470 4.944 170.300 1.00 43.78 331 GLN A N 1
ATOM 2674 C CA . GLN A 1 331 ? -98.063 4.846 169.833 1.00 43.78 331 GLN A CA 1
ATOM 2675 C C . GLN A 1 331 ? -97.315 6.156 169.542 1.00 43.78 331 GLN A C 1
ATOM 2677 O O . GLN A 1 331 ? -96.236 6.151 168.949 1.00 43.78 331 GLN A O 1
ATOM 2682 N N . GLN A 1 332 ? -97.719 7.233 170.212 1.00 57.47 332 GLN A N 1
ATOM 2683 C CA . GLN A 1 332 ? -96.781 8.260 170.704 1.00 57.47 332 GLN A CA 1
ATOM 2684 C C . GLN A 1 332 ? -95.635 7.647 171.565 1.00 57.47 332 GLN A C 1
ATOM 2686 O O . GLN A 1 332 ? -94.598 8.266 171.787 1.00 57.47 332 GLN A O 1
ATOM 2691 N N . SER A 1 333 ? -95.776 6.374 171.962 1.00 53.59 333 SER A N 1
ATOM 2692 C CA . SER A 1 333 ? -94.757 5.497 172.552 1.00 53.59 333 SER A CA 1
ATOM 2693 C C . SER A 1 333 ? -93.642 5.011 171.595 1.00 53.59 333 SER A C 1
ATOM 2695 O O . SER A 1 333 ? -92.605 4.572 172.092 1.00 53.59 333 SER A O 1
ATOM 2697 N N . MET A 1 334 ? -93.802 5.040 170.260 1.00 45.41 334 MET A N 1
ATOM 2698 C CA . MET A 1 334 ? -92.859 4.395 169.312 1.00 45.41 334 MET A CA 1
ATOM 2699 C C . MET A 1 334 ? -91.854 5.344 168.627 1.00 45.41 334 MET A C 1
ATOM 2701 O O . MET A 1 334 ? -90.943 4.890 167.937 1.00 45.41 334 MET A O 1
ATOM 2705 N N . ALA A 1 335 ? -91.942 6.654 168.864 1.00 54.91 335 ALA A N 1
ATOM 2706 C CA . ALA A 1 335 ? -91.098 7.687 168.250 1.00 54.91 335 ALA A CA 1
ATOM 2707 C C . ALA A 1 335 ? -89.597 7.673 168.650 1.00 54.91 335 ALA A C 1
ATOM 2709 O O . ALA A 1 335 ? -88.847 8.552 168.244 1.00 54.91 335 ALA A O 1
ATOM 2710 N N . LYS A 1 336 ? -89.112 6.699 169.431 1.00 56.97 336 LYS A N 1
ATOM 2711 C CA . LYS A 1 336 ? -87.720 6.669 169.931 1.00 56.97 336 LYS A CA 1
ATOM 2712 C C . LYS A 1 336 ? -86.737 5.819 169.112 1.00 56.97 336 LYS A C 1
ATOM 2714 O O . LYS A 1 336 ? -85.545 5.891 169.385 1.00 56.97 336 LYS A O 1
ATOM 2719 N N . LEU A 1 337 ? -87.183 5.017 168.137 1.00 53.84 337 LEU A N 1
ATOM 2720 C CA . LEU A 1 337 ? -86.339 3.940 167.582 1.00 53.84 337 LEU A CA 1
ATOM 2721 C C . LEU A 1 337 ? -85.727 4.167 166.184 1.00 53.84 337 LEU A C 1
ATOM 2723 O O . LEU A 1 337 ? -84.804 3.444 165.830 1.00 53.84 337 LEU A O 1
ATOM 2727 N N . SER A 1 338 ? -86.194 5.116 165.365 1.00 43.28 338 SER A N 1
ATOM 2728 C CA . SER A 1 338 ? -85.866 5.088 163.920 1.00 43.28 338 SER A CA 1
ATOM 2729 C C . SER A 1 338 ? -84.827 6.103 163.420 1.00 43.28 338 SER A C 1
ATOM 2731 O O . SER A 1 338 ? -84.434 6.017 162.260 1.00 43.28 338 SER A O 1
ATOM 2733 N N . GLY A 1 339 ? -84.303 7.000 164.262 1.00 56.66 339 GLY A N 1
ATOM 2734 C CA . GLY A 1 339 ? -83.240 7.961 163.900 1.00 56.66 339 GLY A CA 1
ATOM 2735 C C . GLY A 1 339 ? -81.866 7.354 163.555 1.00 56.66 339 GLY A C 1
ATOM 2736 O O . GLY A 1 339 ? -80.868 8.057 163.587 1.00 56.66 339 GLY A O 1
ATOM 2737 N N . ILE A 1 340 ? -81.785 6.054 163.265 1.00 57.97 340 ILE A N 1
ATOM 2738 C CA . ILE A 1 340 ? -80.539 5.302 163.034 1.00 57.97 340 ILE A CA 1
ATOM 2739 C C . ILE A 1 340 ? -80.312 5.003 161.533 1.00 57.97 340 ILE A C 1
ATOM 2741 O O . ILE A 1 340 ? -79.209 4.636 161.139 1.00 57.97 340 ILE A O 1
ATOM 2745 N N . TYR A 1 341 ? -81.315 5.175 160.662 1.00 55.06 341 TYR A N 1
ATOM 2746 C CA . TYR A 1 341 ? -81.237 4.712 159.265 1.00 55.06 341 TYR A CA 1
ATOM 2747 C C . TYR A 1 341 ? -80.839 5.771 158.212 1.00 55.06 341 TYR A C 1
ATOM 2749 O O . TYR A 1 341 ? -80.434 5.384 157.114 1.00 55.06 341 TYR A O 1
ATOM 2757 N N . GLU A 1 342 ? -80.880 7.072 158.513 1.00 50.44 342 GLU A N 1
ATOM 2758 C CA . GLU A 1 342 ? -80.609 8.144 157.532 1.00 50.44 342 GLU A CA 1
ATOM 2759 C C . GLU A 1 342 ? -79.120 8.286 157.100 1.00 50.44 342 GLU A C 1
ATOM 2761 O O . GLU A 1 342 ? -78.852 8.617 155.946 1.00 50.44 342 GLU A O 1
ATOM 2766 N N . ASP A 1 343 ? -78.130 7.959 157.942 1.00 55.84 343 ASP A N 1
ATOM 2767 C CA . ASP A 1 343 ? -76.697 8.269 157.701 1.00 55.84 343 ASP A CA 1
ATOM 2768 C C . ASP A 1 343 ? -76.004 7.479 156.563 1.00 55.84 343 ASP A C 1
ATOM 2770 O O . ASP A 1 343 ? -74.884 7.796 156.150 1.00 55.84 343 ASP A O 1
ATOM 2774 N N . ARG A 1 344 ? -76.618 6.415 156.029 1.00 55.12 344 ARG A N 1
ATOM 2775 C CA . ARG A 1 344 ? -75.932 5.487 155.101 1.00 55.12 344 ARG A CA 1
ATOM 2776 C C . ARG A 1 344 ? -76.016 5.884 153.621 1.00 55.12 344 ARG A C 1
ATOM 2778 O O . ARG A 1 344 ? -75.249 5.359 152.818 1.00 55.12 344 ARG A O 1
ATOM 2785 N N . ARG A 1 345 ? -76.925 6.790 153.246 1.00 51.06 345 ARG A N 1
ATOM 2786 C CA . ARG A 1 345 ? -77.322 7.037 151.843 1.00 51.06 345 ARG A CA 1
ATOM 2787 C C . ARG A 1 345 ? -76.490 8.103 151.109 1.00 51.06 345 ARG A C 1
ATOM 2789 O O . ARG A 1 345 ? -76.540 8.176 149.888 1.00 51.06 345 ARG A O 1
ATOM 2796 N N . GLU A 1 346 ? -75.708 8.915 151.818 1.00 62.78 346 GLU A N 1
ATOM 2797 C CA . GLU A 1 346 ? -75.051 10.104 151.243 1.00 62.78 346 GLU A CA 1
ATOM 2798 C C . GLU A 1 346 ? -73.699 9.820 150.543 1.00 62.78 346 GLU A C 1
ATOM 2800 O O . GLU A 1 346 ? -73.252 10.596 149.701 1.00 62.78 346 GLU A O 1
ATOM 2805 N N . LYS A 1 347 ? -73.043 8.682 150.818 1.00 58.59 347 LYS A N 1
ATOM 2806 C CA . LYS A 1 347 ? -71.677 8.383 150.324 1.00 58.59 347 LYS A CA 1
ATOM 2807 C C . LYS A 1 347 ? -71.596 7.838 148.888 1.00 58.59 347 LYS A C 1
ATOM 2809 O O . LYS A 1 347 ? -70.515 7.838 148.306 1.00 58.59 347 LYS A O 1
ATOM 2814 N N . GLU A 1 348 ? -72.703 7.390 148.299 1.00 55.03 348 GLU A N 1
ATOM 2815 C CA . GLU A 1 348 ? -72.705 6.649 147.022 1.00 55.03 348 GLU A CA 1
ATOM 2816 C C . GLU A 1 348 ? -72.737 7.559 145.770 1.00 55.03 348 GLU A C 1
ATOM 2818 O O . GLU A 1 348 ? -72.276 7.175 144.699 1.00 55.03 348 GLU A O 1
ATOM 2823 N N . ASN A 1 349 ? -73.185 8.815 145.895 1.00 61.19 349 ASN A N 1
ATOM 2824 C CA . ASN A 1 349 ? -73.459 9.698 144.749 1.00 61.19 349 ASN A CA 1
ATOM 2825 C C . ASN A 1 349 ? -72.247 10.448 144.141 1.00 61.19 349 ASN A C 1
ATOM 2827 O O . ASN A 1 349 ? -72.379 11.034 143.067 1.00 61.19 349 ASN A O 1
ATOM 2831 N N . ASN A 1 350 ? -71.058 10.444 144.756 1.00 58.25 350 ASN A N 1
ATOM 2832 C CA . ASN A 1 350 ? -69.939 11.303 144.314 1.00 58.25 350 ASN A CA 1
ATOM 2833 C C . ASN A 1 350 ? -69.014 10.709 143.226 1.00 58.25 350 ASN A C 1
ATOM 2835 O O . ASN A 1 350 ? -68.256 11.453 142.608 1.00 58.25 350 ASN A O 1
ATOM 2839 N N . LEU A 1 351 ? -69.074 9.407 142.925 1.00 60.75 351 LEU A N 1
ATOM 2840 C CA . LEU A 1 351 ? -68.126 8.741 142.007 1.00 60.75 351 LEU A CA 1
ATOM 2841 C C . LEU A 1 351 ? -68.491 8.815 140.506 1.00 60.75 351 LEU A C 1
ATOM 2843 O O . LEU A 1 351 ? -67.637 8.575 139.658 1.00 60.75 351 LEU A O 1
ATOM 2847 N N . SER A 1 352 ? -69.726 9.176 140.143 1.00 64.12 352 SER A N 1
ATOM 2848 C CA . SER A 1 352 ? -70.233 9.025 138.763 1.00 64.12 352 SER A CA 1
ATOM 2849 C C . SER A 1 352 ? -69.923 10.203 137.806 1.00 64.12 352 SER A C 1
ATOM 2851 O O . SER A 1 352 ? -69.934 10.026 136.591 1.00 64.12 352 SER A O 1
ATOM 2853 N N . LYS A 1 353 ? -69.584 11.405 138.304 1.00 64.12 353 LYS A N 1
ATOM 2854 C CA . LYS A 1 353 ? -69.450 12.629 137.472 1.00 64.12 353 LYS A CA 1
ATOM 2855 C C . LYS A 1 353 ? -68.126 12.798 136.702 1.00 64.12 353 LYS A C 1
ATOM 2857 O O . LYS A 1 353 ? -68.101 13.547 135.736 1.00 64.12 353 LYS A O 1
ATOM 2862 N N . ILE A 1 354 ? -67.041 12.121 137.081 1.00 64.69 354 ILE A N 1
ATOM 2863 C CA . ILE A 1 354 ? -65.692 12.355 136.508 1.00 64.69 354 ILE A CA 1
ATOM 2864 C C . ILE A 1 354 ? -65.485 11.648 135.148 1.00 64.69 354 ILE A C 1
ATOM 2866 O O . ILE A 1 354 ? -64.640 12.050 134.354 1.00 64.69 354 ILE A O 1
ATOM 2870 N N . HIS A 1 355 ? -66.276 10.619 134.832 1.00 64.94 355 HIS A N 1
ATOM 2871 C CA . HIS A 1 355 ? -66.033 9.742 133.677 1.00 64.94 355 HIS A CA 1
ATOM 2872 C C . HIS A 1 355 ? -66.484 10.302 132.307 1.00 64.94 355 HIS A C 1
ATOM 2874 O O . HIS A 1 355 ? -66.092 9.753 131.278 1.00 64.94 355 HIS A O 1
ATOM 2880 N N . LEU A 1 356 ? -67.295 11.369 132.268 1.00 70.19 356 LEU A N 1
ATOM 2881 C CA . LEU A 1 356 ? -67.979 11.845 131.051 1.00 70.19 356 LEU A CA 1
ATOM 2882 C C . LEU A 1 356 ? -67.168 12.873 130.224 1.00 70.19 356 LEU A C 1
ATOM 2884 O O . LEU A 1 356 ? -67.303 12.910 129.003 1.00 70.19 356 LEU A O 1
ATOM 2888 N N . ASP A 1 357 ? -66.280 13.658 130.845 1.00 67.56 357 ASP A N 1
ATOM 2889 C CA . ASP A 1 357 ? -65.596 14.787 130.179 1.00 67.56 357 ASP A CA 1
ATOM 2890 C C . ASP A 1 357 ? -64.399 14.386 129.289 1.00 67.56 357 ASP A C 1
ATOM 2892 O O . ASP A 1 357 ? -64.064 15.092 128.338 1.00 67.56 357 ASP A O 1
ATOM 2896 N N . ILE A 1 358 ? -63.768 13.230 129.531 1.00 68.50 358 ILE A N 1
ATOM 2897 C CA . ILE A 1 358 ? -62.559 12.794 128.798 1.00 68.50 358 ILE A CA 1
ATOM 2898 C C . ILE A 1 358 ? -62.886 12.276 127.380 1.00 68.50 358 ILE A C 1
ATOM 2900 O O . ILE A 1 358 ? -62.049 12.346 126.482 1.00 68.50 358 ILE A O 1
ATOM 2904 N N . SER A 1 359 ? -64.108 11.792 127.135 1.00 68.62 359 SER A N 1
ATOM 2905 C CA . SER A 1 359 ? -64.475 11.152 125.859 1.00 68.62 359 SER A CA 1
ATOM 2906 C C . SER A 1 359 ? -64.671 12.151 124.703 1.00 68.62 359 SER A C 1
ATOM 2908 O O . SER A 1 359 ? -64.291 11.872 123.568 1.00 68.62 359 SER A O 1
ATOM 2910 N N . ASN A 1 360 ? -65.167 13.360 124.985 1.00 70.06 360 ASN A N 1
ATOM 2911 C CA . ASN A 1 360 ? -65.542 14.339 123.953 1.00 70.06 360 ASN A CA 1
ATOM 2912 C C . ASN A 1 360 ? -64.351 15.081 123.306 1.00 70.06 360 ASN A C 1
ATOM 2914 O O . ASN A 1 360 ? -64.477 15.594 122.195 1.00 70.06 360 ASN A O 1
ATOM 2918 N N . GLN A 1 361 ? -63.178 15.134 123.949 1.00 65.81 361 GLN A N 1
ATOM 2919 C CA . GLN A 1 361 ? -62.002 15.831 123.398 1.00 65.81 361 GLN A CA 1
ATOM 2920 C C . GLN A 1 361 ? -61.269 15.035 122.300 1.00 65.81 361 GLN A C 1
ATOM 2922 O O . GLN A 1 361 ? -60.555 15.619 121.483 1.00 65.81 361 GLN A O 1
ATOM 2927 N N . LEU A 1 362 ? -61.458 13.712 122.237 1.00 66.19 362 LEU A N 1
ATOM 2928 C CA . LEU A 1 362 ? -60.726 12.831 121.319 1.00 66.19 362 LEU A CA 1
ATOM 2929 C C . LEU A 1 362 ? -61.287 12.840 119.882 1.00 66.19 362 LEU A C 1
ATOM 2931 O O . LEU A 1 362 ? -60.550 12.614 118.922 1.00 66.19 362 LEU A O 1
ATOM 2935 N N . GLU A 1 363 ? -62.576 13.136 119.712 1.00 71.19 363 GLU A N 1
ATOM 2936 C CA . GLU A 1 363 ? -63.278 13.025 118.425 1.00 71.19 363 GLU A CA 1
ATOM 2937 C C . GLU A 1 363 ? -63.020 14.217 117.482 1.00 71.19 363 GLU A C 1
ATOM 2939 O O . GLU A 1 363 ? -62.909 14.049 116.265 1.00 71.19 363 GLU A O 1
ATOM 2944 N N . MET A 1 364 ? -62.790 15.414 118.031 1.00 63.22 364 MET A N 1
ATOM 2945 C CA . MET A 1 364 ? -62.511 16.630 117.249 1.00 63.22 364 MET A CA 1
ATOM 2946 C C . MET A 1 364 ? -61.121 16.628 116.589 1.00 63.22 364 MET A C 1
ATOM 2948 O O . MET A 1 364 ? -60.937 17.214 115.523 1.00 63.22 364 MET A O 1
ATOM 2952 N N . SER A 1 365 ? -60.139 15.931 117.173 1.00 61.53 365 SER A N 1
ATOM 2953 C CA . SER A 1 365 ? -58.772 15.842 116.630 1.00 61.53 365 SER A CA 1
ATOM 2954 C C . SER A 1 365 ? -58.669 14.912 115.407 1.00 61.53 365 SER A C 1
ATOM 2956 O O . SER A 1 365 ? -57.735 15.023 114.610 1.00 61.53 365 SER A O 1
ATOM 2958 N N . ARG A 1 366 ? -59.644 14.011 115.219 1.00 72.69 366 ARG A N 1
ATOM 2959 C CA . ARG A 1 366 ? -59.649 13.016 114.136 1.00 72.69 366 ARG A CA 1
ATOM 2960 C C . ARG A 1 366 ? -60.051 13.613 112.780 1.00 72.69 366 ARG A C 1
ATOM 2962 O O . ARG A 1 366 ? -59.347 13.380 111.804 1.00 72.69 366 ARG A O 1
ATOM 2969 N N . ARG A 1 367 ? -61.095 14.453 112.733 1.00 71.06 367 ARG A N 1
ATOM 2970 C CA . ARG A 1 367 ? -61.613 15.066 111.487 1.00 71.06 367 ARG A CA 1
ATOM 2971 C C . ARG A 1 367 ? -60.624 16.026 110.806 1.00 71.06 367 ARG A C 1
ATOM 2973 O O . ARG A 1 367 ? -60.510 16.031 109.591 1.00 71.06 367 ARG A O 1
ATOM 2980 N N . CYS A 1 368 ? -59.830 16.774 111.575 1.00 68.38 368 CYS A N 1
ATOM 2981 C CA . CYS A 1 368 ? -58.839 17.728 111.043 1.00 68.38 368 CYS A CA 1
ATOM 2982 C C . CYS A 1 368 ? -57.668 17.057 110.276 1.00 68.38 368 CYS A C 1
ATOM 2984 O O . CYS A 1 368 ? -56.971 17.697 109.488 1.00 68.38 368 CYS A O 1
ATOM 2986 N N . ARG A 1 369 ? -57.429 15.751 110.481 1.00 64.44 369 ARG A N 1
ATOM 2987 C CA . ARG A 1 369 ? -56.373 14.999 109.776 1.00 64.44 369 ARG A CA 1
ATOM 2988 C C . ARG A 1 369 ? -56.817 14.423 108.427 1.00 64.44 369 ARG A C 1
ATOM 2990 O O . ARG A 1 369 ? -55.950 14.130 107.609 1.00 64.44 369 ARG A O 1
ATOM 2997 N N . GLU A 1 370 ? -58.117 14.272 108.189 1.00 69.06 370 GLU A N 1
ATOM 2998 C CA . GLU A 1 370 ? -58.657 13.664 106.963 1.00 69.06 370 GLU A CA 1
ATOM 2999 C C . GLU A 1 370 ? -58.615 14.651 105.774 1.00 69.06 370 GLU A C 1
ATOM 3001 O O . GLU A 1 370 ? -58.091 14.290 104.721 1.00 69.06 370 GLU A O 1
ATOM 3006 N N . ASP A 1 371 ? -58.965 15.929 105.971 1.00 68.44 371 ASP A N 1
ATOM 3007 C CA . ASP A 1 371 ? -58.918 16.973 104.920 1.00 68.44 371 ASP A CA 1
ATOM 3008 C C . ASP A 1 371 ? -57.492 17.288 104.410 1.00 68.44 371 ASP A C 1
ATOM 3010 O O . ASP A 1 371 ? -57.275 17.622 103.242 1.00 68.44 371 ASP A O 1
ATOM 3014 N N . ASN A 1 372 ? -56.472 17.148 105.266 1.00 66.50 372 ASN A N 1
ATOM 3015 C CA . ASN A 1 372 ? -55.071 17.357 104.876 1.00 66.50 372 ASN A CA 1
ATOM 3016 C C . ASN A 1 372 ? -54.503 16.203 104.026 1.00 66.50 372 ASN A C 1
ATOM 3018 O O . ASN A 1 372 ? -53.580 16.421 103.239 1.00 66.50 372 ASN A O 1
ATOM 3022 N N . MET A 1 373 ? -55.046 14.986 104.142 1.00 69.19 373 MET A N 1
ATOM 3023 C CA . MET A 1 373 ? -54.612 13.841 103.328 1.00 69.19 373 MET A CA 1
ATOM 3024 C C . MET A 1 373 ? -55.080 13.959 101.870 1.00 69.19 373 MET A C 1
ATOM 3026 O O . MET A 1 373 ? -54.354 13.559 100.957 1.00 69.19 373 MET A O 1
ATOM 3030 N N . GLU A 1 374 ? -56.247 14.560 101.634 1.00 71.75 374 GLU A N 1
ATOM 3031 C CA . GLU A 1 374 ? -56.832 14.707 100.297 1.00 71.75 374 GLU A CA 1
ATOM 3032 C C . GLU A 1 374 ? -56.090 15.749 99.433 1.00 71.75 374 GLU A C 1
ATOM 3034 O O . GLU A 1 374 ? -55.832 15.521 98.247 1.00 71.75 374 GLU A O 1
ATOM 3039 N N . ASN A 1 375 ? -55.612 16.843 100.035 1.00 71.25 375 ASN A N 1
ATOM 3040 C CA . ASN A 1 375 ? -54.795 17.850 99.341 1.00 71.25 375 ASN A CA 1
ATOM 3041 C C . ASN A 1 375 ? -53.376 17.354 98.995 1.00 71.25 375 ASN A C 1
ATOM 3043 O O . ASN A 1 375 ? -52.825 17.711 97.951 1.00 71.25 375 ASN A O 1
ATOM 3047 N N . ILE A 1 376 ? -52.794 16.473 99.817 1.00 69.62 376 ILE A N 1
ATOM 3048 C CA . ILE A 1 376 ? -51.493 15.837 99.538 1.00 69.62 376 ILE A CA 1
ATOM 3049 C C . ILE A 1 376 ? -51.605 14.822 98.386 1.00 69.62 376 ILE A C 1
ATOM 3051 O O . ILE A 1 376 ? -50.651 14.643 97.625 1.00 69.62 376 ILE A O 1
ATOM 3055 N N . ALA A 1 377 ? -52.762 14.174 98.216 1.00 70.00 377 ALA A N 1
ATOM 3056 C CA . ALA A 1 377 ? -52.999 13.238 97.119 1.00 70.00 377 ALA A CA 1
ATOM 3057 C C . ALA A 1 377 ? -53.047 13.935 95.743 1.00 70.00 377 ALA A C 1
ATOM 3059 O O . ALA A 1 377 ? -52.455 13.420 94.794 1.00 70.00 377 ALA A O 1
ATOM 3060 N N . LYS A 1 378 ? -53.651 15.130 95.641 1.00 73.50 378 LYS A N 1
ATOM 3061 C CA . LYS A 1 378 ? -53.688 15.927 94.395 1.00 73.50 378 LYS A CA 1
ATOM 3062 C C . LYS A 1 378 ? -52.300 16.400 93.945 1.00 73.50 378 LYS A C 1
ATOM 3064 O O . LYS A 1 378 ? -51.906 16.135 92.814 1.00 73.50 378 LYS A O 1
ATOM 3069 N N . LEU A 1 379 ? -51.504 16.982 94.847 1.00 68.44 379 LEU A N 1
ATOM 3070 C CA . LEU A 1 379 ? -50.143 17.450 94.524 1.00 68.44 379 LEU A CA 1
ATOM 3071 C C . LEU A 1 379 ? -49.187 16.306 94.124 1.00 68.44 379 LEU A C 1
ATOM 3073 O O . LEU A 1 379 ? -48.269 16.504 93.325 1.00 68.44 379 LEU A O 1
ATOM 3077 N N . LYS A 1 380 ? -49.414 15.084 94.627 1.00 72.25 380 LYS A N 1
ATOM 3078 C CA . LYS A 1 380 ? -48.666 13.885 94.208 1.00 72.25 380 LYS A CA 1
ATOM 3079 C C . LYS A 1 380 ? -49.002 13.420 92.787 1.00 72.25 380 LYS A C 1
ATOM 3081 O O . LYS A 1 380 ? -48.127 12.841 92.147 1.00 72.25 380 LYS A O 1
ATOM 3086 N N . MET A 1 381 ? -50.218 13.653 92.287 1.00 75.06 381 MET A N 1
ATOM 3087 C CA . MET A 1 381 ? -50.585 13.299 90.907 1.00 75.06 381 MET A CA 1
ATOM 3088 C C . MET A 1 381 ? -49.956 14.266 89.897 1.00 75.06 381 MET A C 1
ATOM 3090 O O . MET A 1 381 ? -49.351 13.805 88.929 1.00 75.06 381 MET A O 1
ATOM 3094 N N . ASP A 1 382 ? -49.976 15.571 90.179 1.00 69.56 382 ASP A N 1
ATOM 3095 C CA . ASP A 1 382 ? -49.382 16.593 89.300 1.00 69.56 382 ASP A CA 1
ATOM 3096 C C . ASP A 1 382 ? -47.848 16.482 89.229 1.00 69.56 382 ASP A C 1
ATOM 3098 O O . ASP A 1 382 ? -47.250 16.593 88.159 1.00 69.56 382 ASP A O 1
ATOM 3102 N N . THR A 1 383 ? -47.195 16.145 90.348 1.00 70.50 383 THR A N 1
ATOM 3103 C CA . THR A 1 383 ? -45.739 15.900 90.379 1.00 70.50 383 THR A CA 1
ATOM 3104 C C . THR A 1 383 ? -45.348 14.672 89.545 1.00 70.50 383 THR A C 1
ATOM 3106 O O . THR A 1 383 ? -44.301 14.664 88.902 1.00 70.50 383 THR A O 1
ATOM 3109 N N . LYS A 1 384 ? -46.200 13.638 89.509 1.00 74.81 384 L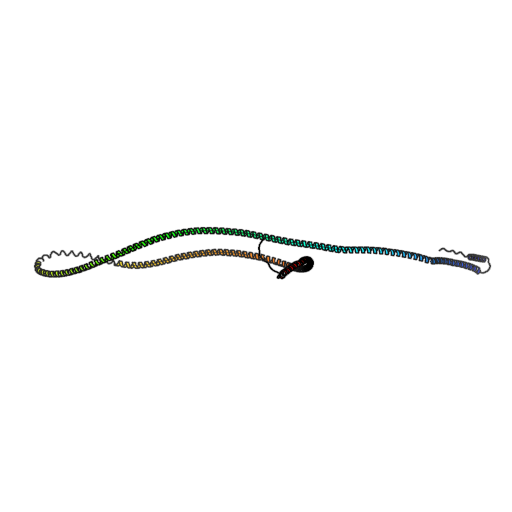YS A N 1
ATOM 3110 C CA . LYS A 1 384 ? -45.969 12.414 88.729 1.00 74.81 384 LYS A CA 1
ATOM 3111 C C . LYS A 1 384 ? -46.198 12.635 87.228 1.00 74.81 384 LYS A C 1
ATOM 3113 O O . LYS A 1 384 ? -45.488 12.049 86.417 1.00 74.81 384 LYS A O 1
ATOM 3118 N N . ALA A 1 385 ? -47.140 13.507 86.861 1.00 73.69 385 ALA A N 1
ATOM 3119 C CA . ALA A 1 385 ? -47.380 13.902 85.473 1.00 73.69 385 ALA A CA 1
ATOM 3120 C C . ALA A 1 385 ? -46.201 14.705 84.893 1.00 73.69 385 ALA A C 1
ATOM 3122 O O . ALA A 1 385 ? -45.691 14.360 83.830 1.00 73.69 385 ALA A O 1
ATOM 3123 N N . LEU A 1 386 ? -45.688 15.691 85.638 1.00 73.44 386 LEU A N 1
ATOM 3124 C CA . LEU A 1 386 ? -44.521 16.481 85.223 1.00 73.44 386 LEU A CA 1
ATOM 3125 C C . LEU A 1 386 ? -43.222 15.652 85.178 1.00 73.44 386 LEU A C 1
ATOM 3127 O O . LEU A 1 386 ? -42.363 15.887 84.333 1.00 73.44 386 LEU A O 1
ATOM 3131 N N . GLN A 1 387 ? -43.070 14.645 86.047 1.00 71.81 387 GLN A N 1
ATOM 3132 C CA . GLN A 1 387 ? -41.935 13.711 85.992 1.00 71.81 387 GLN A CA 1
ATOM 3133 C C . GLN A 1 387 ? -41.960 12.809 84.750 1.00 71.81 387 GLN A C 1
ATOM 3135 O O . GLN A 1 387 ? -40.899 12.529 84.194 1.00 71.81 387 GLN A O 1
ATOM 3140 N N . ASN A 1 388 ? -43.143 12.392 84.291 1.00 74.56 388 ASN A N 1
ATOM 3141 C CA . ASN A 1 388 ? -43.284 11.613 83.060 1.00 74.56 388 ASN A CA 1
ATOM 3142 C C . ASN A 1 388 ? -42.978 12.461 81.814 1.00 74.56 388 ASN A C 1
ATOM 3144 O O . ASN A 1 388 ? -42.290 11.991 80.915 1.00 74.56 388 ASN A O 1
ATOM 3148 N N . GLU A 1 389 ? -43.388 13.730 81.796 1.00 75.62 389 GLU A N 1
ATOM 3149 C CA . GLU A 1 389 ? -43.086 14.656 80.695 1.00 75.62 389 GLU A CA 1
ATOM 3150 C C . GLU A 1 389 ? -41.579 14.990 80.613 1.00 75.62 389 GLU A C 1
ATOM 3152 O O . GLU A 1 389 ? -40.994 15.052 79.531 1.00 75.62 389 GLU A O 1
ATOM 3157 N N . ILE A 1 390 ? -40.896 15.107 81.761 1.00 70.56 390 ILE A N 1
ATOM 3158 C CA . ILE A 1 390 ? -39.429 15.244 81.825 1.00 70.56 390 ILE A CA 1
ATOM 3159 C C . ILE A 1 390 ? -38.723 13.957 81.360 1.00 70.56 390 ILE A C 1
ATOM 3161 O O . ILE A 1 390 ? -37.685 14.042 80.696 1.00 70.56 390 ILE A O 1
ATOM 3165 N N . ALA A 1 391 ? -39.269 12.774 81.658 1.00 73.19 391 ALA A N 1
ATOM 3166 C CA . ALA A 1 391 ? -38.724 11.497 81.192 1.00 73.19 391 ALA A CA 1
ATOM 3167 C C . ALA A 1 391 ? -38.856 11.354 79.663 1.00 73.19 391 ALA A C 1
ATOM 3169 O O . ALA A 1 391 ? -37.867 11.080 78.987 1.00 73.19 391 ALA A O 1
ATOM 3170 N N . GLU A 1 392 ? -40.019 11.677 79.092 1.00 73.81 392 GLU A N 1
ATOM 3171 C CA . GLU A 1 392 ? -40.238 11.660 77.637 1.00 73.81 392 GLU A CA 1
ATOM 3172 C C . GLU A 1 392 ? -39.373 12.694 76.895 1.00 73.81 392 GLU A C 1
ATOM 3174 O O . GLU A 1 392 ? -38.847 12.419 75.813 1.00 73.81 392 GLU A O 1
ATOM 3179 N N . LEU A 1 393 ? -39.160 13.881 77.475 1.00 70.38 393 LEU A N 1
ATOM 3180 C CA . LEU A 1 393 ? -38.287 14.909 76.894 1.00 70.38 393 LEU A CA 1
ATOM 3181 C C . LEU A 1 393 ? -36.794 14.568 77.002 1.00 70.38 393 LEU A C 1
ATOM 3183 O O . LEU A 1 393 ? -36.019 14.937 76.114 1.00 70.38 393 LEU A O 1
ATOM 3187 N N . THR A 1 394 ? -36.365 13.862 78.050 1.00 71.50 394 THR A N 1
ATOM 3188 C CA . THR A 1 394 ? -34.975 13.394 78.181 1.00 71.50 394 THR A CA 1
ATOM 3189 C C . THR A 1 394 ? -34.690 12.197 77.274 1.00 71.50 394 THR A C 1
ATOM 3191 O O . THR A 1 394 ? -33.630 12.171 76.648 1.00 71.50 394 THR A O 1
ATOM 3194 N N . GLU A 1 395 ? -35.649 11.288 77.090 1.00 72.19 395 GLU A N 1
ATOM 3195 C CA . GLU A 1 395 ? -35.567 10.165 76.148 1.00 72.19 395 GLU A CA 1
ATOM 3196 C C . GLU A 1 395 ? -35.569 10.642 74.684 1.00 72.19 395 GLU A C 1
ATOM 3198 O O . GLU A 1 395 ? -34.689 10.262 73.910 1.00 72.19 395 GLU A O 1
ATOM 3203 N N . ASN A 1 396 ? -36.428 11.605 74.323 1.00 75.50 396 ASN A N 1
ATOM 3204 C CA . ASN A 1 396 ? -36.379 12.261 73.008 1.00 75.50 396 ASN A CA 1
ATOM 3205 C C . ASN A 1 396 ? -35.061 13.010 72.754 1.00 75.50 396 ASN A C 1
ATOM 3207 O O . ASN A 1 396 ? -34.550 13.011 71.630 1.00 75.50 396 ASN A O 1
ATOM 3211 N N . ARG A 1 397 ? -34.475 13.650 73.777 1.00 72.88 397 ARG A N 1
ATOM 3212 C CA . ARG A 1 397 ? -33.147 14.275 73.653 1.00 72.88 397 ARG A CA 1
ATOM 3213 C C . ARG A 1 397 ? -32.054 13.235 73.417 1.00 72.88 397 ARG A C 1
ATOM 3215 O O . ARG A 1 397 ? -31.183 13.481 72.589 1.00 72.88 397 ARG A O 1
ATOM 3222 N N . LEU A 1 398 ? -32.102 12.092 74.096 1.00 76.81 398 LEU A N 1
ATOM 3223 C CA . LEU A 1 398 ? -31.127 11.006 73.952 1.00 76.81 398 LEU A CA 1
ATOM 3224 C C . LEU A 1 398 ? -31.207 10.357 72.563 1.00 76.81 398 LEU A C 1
ATOM 3226 O O . LEU A 1 398 ? -30.183 10.210 71.895 1.00 76.81 398 LEU A O 1
ATOM 3230 N N . VAL A 1 399 ? -32.423 10.097 72.075 1.00 75.75 399 VAL A N 1
ATOM 3231 C CA . VAL A 1 399 ? -32.683 9.590 70.717 1.00 75.75 399 VAL A CA 1
ATOM 3232 C C . VAL A 1 399 ? -32.227 10.588 69.647 1.00 75.75 399 VAL A C 1
ATOM 3234 O O . VAL A 1 399 ? -31.592 10.194 68.668 1.00 75.75 399 VAL A O 1
ATOM 3237 N N . ASN A 1 400 ? -32.473 11.890 69.832 1.00 71.38 400 ASN A 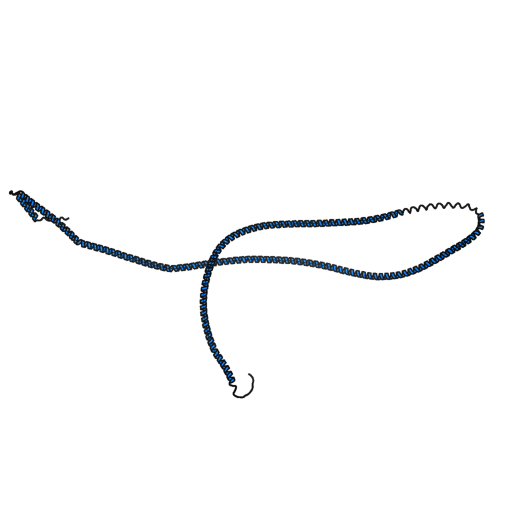N 1
ATOM 3238 C CA . ASN A 1 400 ? -31.994 12.915 68.898 1.00 71.38 400 ASN A CA 1
ATOM 3239 C C . ASN A 1 400 ? -30.469 13.086 68.936 1.00 71.38 400 ASN A C 1
ATOM 3241 O O . ASN A 1 400 ? -29.858 13.256 67.883 1.00 71.38 400 ASN A O 1
ATOM 3245 N N . ILE A 1 401 ? -29.829 12.991 70.105 1.00 72.81 401 ILE A N 1
ATOM 3246 C CA . ILE A 1 401 ? -28.363 13.003 70.216 1.00 72.81 401 ILE A CA 1
ATOM 3247 C C . ILE A 1 401 ? -27.765 11.784 69.503 1.00 72.81 401 ILE A C 1
ATOM 3249 O O . ILE A 1 401 ? -26.810 11.943 68.745 1.00 72.81 401 ILE A O 1
ATOM 3253 N N . GLU A 1 402 ? -28.336 10.587 69.659 1.00 74.56 402 GLU A N 1
ATOM 3254 C CA . GLU A 1 402 ? -27.899 9.400 68.913 1.00 74.56 402 GLU A CA 1
ATOM 3255 C C . GLU A 1 402 ? -28.133 9.520 67.405 1.00 74.56 402 GLU A C 1
ATOM 3257 O O . GLU A 1 402 ? -27.267 9.135 66.621 1.00 74.56 402 GLU A O 1
ATOM 3262 N N . LYS A 1 403 ? -29.266 10.086 66.980 1.00 77.31 403 LYS A N 1
ATOM 3263 C CA . LYS A 1 403 ? -29.570 10.336 65.565 1.00 77.31 403 LYS A CA 1
ATOM 3264 C C . LYS A 1 403 ? -28.591 11.336 64.951 1.00 77.31 403 LYS A C 1
ATOM 3266 O O . LYS A 1 403 ? -28.061 11.089 63.874 1.00 77.31 403 LYS A O 1
ATOM 3271 N N . HIS A 1 404 ? -28.269 12.421 65.654 1.00 72.38 404 HIS A N 1
ATOM 3272 C CA . HIS A 1 404 ? -27.252 13.374 65.209 1.00 72.38 404 HIS A CA 1
ATOM 3273 C C . HIS A 1 404 ? -25.841 12.779 65.227 1.00 72.38 404 HIS A C 1
ATOM 3275 O O . HIS A 1 404 ? -25.046 13.111 64.352 1.00 72.38 404 HIS A O 1
ATOM 3281 N N . LYS A 1 405 ? -25.532 11.867 66.156 1.00 74.25 405 LYS A N 1
ATOM 3282 C CA . LYS A 1 405 ? -24.246 11.158 66.209 1.00 74.25 405 LYS A CA 1
ATOM 3283 C C . LYS A 1 405 ? -24.097 10.142 65.067 1.00 74.25 405 LYS A C 1
ATOM 3285 O O . LYS A 1 405 ? -23.028 10.099 64.467 1.00 74.25 405 LYS A O 1
ATOM 3290 N N . ARG A 1 406 ? -25.165 9.411 64.712 1.00 74.69 406 ARG A N 1
ATOM 3291 C CA . ARG A 1 406 ? -25.218 8.545 63.515 1.00 74.69 406 ARG A CA 1
ATOM 3292 C C . ARG A 1 406 ? -25.103 9.362 62.230 1.00 74.69 406 ARG A C 1
ATOM 3294 O O . ARG A 1 406 ? -24.250 9.056 61.410 1.00 74.69 406 ARG A O 1
ATOM 3301 N N . ASN A 1 407 ? -25.843 10.465 62.110 1.00 74.81 407 ASN A N 1
ATOM 3302 C CA . ASN A 1 407 ? -25.739 11.350 60.948 1.00 74.81 407 ASN A CA 1
ATOM 3303 C C . ASN A 1 407 ? -24.336 11.976 60.824 1.00 74.81 407 ASN A C 1
ATOM 3305 O O . ASN A 1 407 ? -23.821 12.101 59.721 1.00 74.81 407 ASN A O 1
ATOM 3309 N N . LEU A 1 408 ? -23.683 12.344 61.934 1.00 71.94 408 LEU A N 1
ATOM 3310 C CA . LEU A 1 408 ? -22.292 12.824 61.932 1.00 71.94 408 LEU A CA 1
ATOM 3311 C C . LEU A 1 408 ? -21.283 11.730 61.561 1.00 71.94 408 LEU A C 1
ATOM 3313 O O . LEU A 1 408 ? -20.249 12.048 60.976 1.00 71.94 408 LEU A O 1
ATOM 3317 N N . GLN A 1 409 ? -21.543 10.467 61.903 1.00 74.88 409 GLN A N 1
ATOM 3318 C CA . GLN A 1 409 ? -20.719 9.337 61.468 1.00 74.88 409 GLN A CA 1
ATOM 3319 C C . GLN A 1 409 ? -20.902 9.061 59.972 1.00 74.88 409 GLN A C 1
ATOM 3321 O O . GLN A 1 409 ? -19.900 9.008 59.266 1.00 74.88 409 GLN A O 1
ATOM 3326 N N . GLU A 1 410 ? -22.141 9.032 59.473 1.00 75.44 410 GLU A N 1
ATOM 3327 C CA . GLU A 1 410 ? -22.441 8.876 58.043 1.00 75.44 410 GLU A CA 1
ATOM 3328 C C . GLU A 1 410 ? -21.860 10.022 57.203 1.00 75.44 410 GLU A C 1
ATOM 3330 O O . GLU A 1 410 ? -21.236 9.770 56.177 1.00 75.44 410 GLU A O 1
ATOM 3335 N N . LEU A 1 411 ? -21.968 11.278 57.652 1.00 70.19 411 LEU A N 1
ATOM 3336 C CA . LEU A 1 411 ? -21.352 12.426 56.970 1.00 70.19 411 LEU A CA 1
ATOM 3337 C C . LEU A 1 411 ? -19.818 12.383 57.008 1.00 70.19 411 LEU A C 1
ATOM 3339 O O . LEU A 1 411 ? -19.175 12.807 56.050 1.00 70.19 411 LEU A O 1
ATOM 3343 N N . ASN A 1 412 ? -19.207 11.865 58.077 1.00 74.81 412 ASN A N 1
ATOM 3344 C CA . ASN A 1 412 ? -17.753 11.688 58.130 1.00 74.81 412 ASN A CA 1
ATOM 3345 C C . ASN A 1 412 ? -17.273 10.520 57.258 1.00 74.81 412 ASN A C 1
ATOM 3347 O O . ASN A 1 412 ? -16.204 10.622 56.656 1.00 74.81 412 ASN A O 1
ATOM 3351 N N . GLU A 1 413 ? -18.044 9.439 57.150 1.00 74.50 413 GLU A N 1
ATOM 3352 C CA . GLU A 1 413 ? -17.772 8.341 56.219 1.00 74.50 413 GLU A CA 1
ATOM 3353 C C . GLU A 1 413 ? -17.951 8.790 54.770 1.00 74.50 413 GLU A C 1
ATOM 3355 O O . GLU A 1 413 ? -17.043 8.568 53.972 1.00 74.50 413 GLU A O 1
ATOM 3360 N N . GLN A 1 414 ? -19.009 9.543 54.459 1.00 73.62 414 GLN A N 1
ATOM 3361 C CA . GLN A 1 414 ? -19.213 10.170 53.149 1.00 73.62 414 GLN A CA 1
ATOM 3362 C C . GLN A 1 414 ? -18.098 11.169 52.803 1.00 73.62 414 GLN A C 1
ATOM 3364 O O . GLN A 1 414 ? -17.596 11.179 51.681 1.00 73.62 414 GLN A O 1
ATOM 3369 N N . LEU A 1 415 ? -17.626 11.967 53.769 1.00 73.25 415 LEU A N 1
ATOM 3370 C CA . LEU A 1 415 ? -16.486 12.870 53.580 1.00 73.25 415 LEU A CA 1
ATOM 3371 C C . LEU A 1 415 ? -15.171 12.104 53.371 1.00 73.25 415 LEU A C 1
ATOM 3373 O O . LEU A 1 415 ? -14.290 12.569 52.646 1.00 73.25 415 LEU A O 1
ATOM 3377 N N . ARG A 1 416 ? -15.011 10.932 53.993 1.00 75.00 416 ARG A N 1
ATOM 3378 C CA . ARG A 1 416 ? -13.833 10.074 53.819 1.00 75.00 416 ARG A CA 1
ATOM 3379 C C . ARG A 1 416 ? -13.856 9.376 52.459 1.00 75.00 416 ARG A C 1
ATOM 3381 O O . ARG A 1 416 ? -12.823 9.369 51.793 1.00 75.00 416 ARG A O 1
ATOM 3388 N N . THR A 1 417 ? -15.014 8.888 52.009 1.00 75.00 417 THR A N 1
ATOM 3389 C CA . THR A 1 417 ? -15.187 8.323 50.663 1.00 75.00 417 THR A CA 1
ATOM 3390 C C . THR A 1 417 ? -15.019 9.384 49.584 1.00 75.00 417 THR A C 1
ATOM 3392 O O . THR A 1 417 ? -14.331 9.122 48.607 1.00 75.00 417 THR A O 1
ATOM 3395 N N . GLU A 1 418 ? -15.525 10.604 49.786 1.00 70.81 418 GLU A N 1
ATOM 3396 C CA . GLU A 1 418 ? -15.308 11.729 48.865 1.00 70.81 418 GLU A CA 1
ATOM 3397 C C . GLU A 1 418 ? -13.848 12.192 48.838 1.00 70.81 418 GLU A C 1
ATOM 3399 O O . GLU A 1 418 ? -13.287 12.444 47.777 1.00 70.81 418 GLU A O 1
ATOM 3404 N N . ARG A 1 419 ? -13.152 12.240 49.982 1.00 76.69 419 ARG A N 1
ATOM 3405 C CA . ARG A 1 419 ? -11.708 12.545 50.004 1.00 76.69 419 ARG A CA 1
ATOM 3406 C C . ARG A 1 419 ? -10.883 11.475 49.293 1.00 76.69 419 ARG A C 1
ATOM 3408 O O . ARG A 1 419 ? -9.909 11.816 48.623 1.00 76.69 419 ARG A O 1
ATOM 3415 N N . GLN A 1 420 ? -11.264 10.207 49.417 1.00 76.44 420 GLN A N 1
ATOM 3416 C CA . GLN A 1 420 ? -10.595 9.093 48.749 1.00 76.44 420 GLN A CA 1
ATOM 3417 C C . GLN A 1 420 ? -10.936 9.045 47.248 1.00 76.44 420 GLN A C 1
ATOM 3419 O O . GLN A 1 420 ? -10.042 8.828 46.432 1.00 76.44 420 GLN A O 1
ATOM 3424 N N . ALA A 1 421 ? -12.174 9.379 46.871 1.00 73.69 421 ALA A N 1
ATOM 3425 C CA . ALA A 1 421 ? -12.593 9.583 45.486 1.00 73.69 421 ALA A CA 1
ATOM 3426 C C . ALA A 1 421 ? -11.854 10.768 44.849 1.00 73.69 421 ALA A C 1
ATOM 3428 O O . ALA A 1 421 ? -11.291 10.614 43.769 1.00 73.69 421 ALA A O 1
ATOM 3429 N N . ARG A 1 422 ? -11.734 11.903 45.546 1.00 77.81 422 ARG A N 1
ATOM 3430 C CA . ARG A 1 422 ? -10.956 13.070 45.107 1.00 77.81 422 ARG A CA 1
ATOM 3431 C C . ARG A 1 422 ? -9.481 12.737 44.915 1.00 77.81 422 ARG A C 1
ATOM 3433 O O . ARG A 1 422 ? -8.921 13.142 43.911 1.00 77.81 422 ARG A O 1
ATOM 3440 N N . LEU A 1 423 ? -8.853 11.987 45.824 1.00 75.31 423 LEU A N 1
ATOM 3441 C CA . LEU A 1 423 ? -7.463 11.539 45.651 1.00 75.31 423 LEU A CA 1
ATOM 3442 C C . LEU A 1 423 ? -7.311 10.592 44.450 1.00 75.31 423 LEU A C 1
ATOM 3444 O O . LEU A 1 423 ? -6.343 10.714 43.709 1.00 75.31 423 LEU A O 1
ATOM 3448 N N . SER A 1 424 ? -8.283 9.705 44.208 1.00 73.56 424 SER A N 1
ATOM 3449 C CA . SER A 1 424 ? -8.279 8.839 43.020 1.00 73.56 424 SER A CA 1
ATOM 3450 C C . SER A 1 424 ? -8.523 9.608 41.715 1.00 73.56 424 SER A C 1
ATOM 3452 O O . SER A 1 424 ? -7.919 9.294 40.695 1.00 73.56 424 SER A O 1
ATOM 3454 N N . LEU A 1 425 ? -9.361 10.649 41.742 1.00 74.38 425 LEU A N 1
ATOM 3455 C CA . LEU A 1 425 ? -9.614 11.535 40.606 1.00 74.38 425 LEU A CA 1
ATOM 3456 C C . LEU A 1 425 ? -8.437 12.477 40.350 1.00 74.38 425 LEU A C 1
ATOM 3458 O O . LEU A 1 425 ? -8.141 12.749 39.197 1.00 74.38 425 LEU A O 1
ATOM 3462 N N . GLN A 1 426 ? -7.738 12.921 41.395 1.00 70.94 426 GLN A N 1
ATOM 3463 C CA . GLN A 1 426 ? -6.509 13.705 41.287 1.00 70.94 426 GLN A CA 1
ATOM 3464 C C . GLN A 1 426 ? -5.367 12.855 40.711 1.00 70.94 426 GLN A C 1
ATOM 3466 O O . GLN A 1 426 ? -4.692 13.300 39.795 1.00 70.94 426 GLN A O 1
ATOM 3471 N N . ALA A 1 427 ? -5.220 11.601 41.153 1.00 75.69 427 ALA A N 1
ATOM 3472 C CA . ALA A 1 427 ? -4.259 10.667 40.566 1.00 75.69 427 ALA A CA 1
ATOM 3473 C C . ALA A 1 427 ? -4.566 10.390 39.085 1.00 75.69 427 ALA A C 1
ATOM 3475 O O . ALA A 1 427 ? -3.664 10.456 38.260 1.00 75.69 427 ALA A O 1
ATOM 3476 N N . LYS A 1 428 ? -5.842 10.180 38.727 1.00 75.62 428 LYS A N 1
ATOM 3477 C CA . LYS A 1 428 ? -6.265 10.048 37.322 1.00 75.62 428 LYS A CA 1
ATOM 3478 C C . LYS A 1 428 ? -6.060 11.331 36.520 1.00 75.62 428 LYS A C 1
ATOM 3480 O O . LYS A 1 428 ? -5.702 11.263 35.355 1.00 75.62 428 LYS A O 1
ATOM 3485 N N . HIS A 1 429 ? -6.289 12.498 37.114 1.00 78.69 429 HIS A N 1
ATOM 3486 C CA . HIS A 1 429 ? -6.044 13.790 36.477 1.00 78.69 429 HIS A CA 1
ATOM 3487 C C . HIS A 1 429 ? -4.551 14.002 36.188 1.00 78.69 429 HIS A C 1
ATOM 3489 O O . HIS A 1 429 ? -4.195 14.465 35.107 1.00 78.69 429 HIS A O 1
ATOM 3495 N N . ASP A 1 430 ? -3.675 13.627 37.117 1.00 77.31 430 ASP A N 1
ATOM 3496 C CA . ASP A 1 430 ? -2.225 13.749 36.954 1.00 77.31 430 ASP A CA 1
ATOM 3497 C C . ASP A 1 430 ? -1.678 12.687 35.977 1.00 77.31 430 ASP A C 1
ATOM 3499 O O . ASP A 1 430 ? -0.805 12.979 35.161 1.00 77.31 430 ASP A O 1
ATOM 3503 N N . GLU A 1 431 ? -2.258 11.485 35.963 1.00 79.06 431 GLU A N 1
ATOM 3504 C CA . GLU A 1 431 ? -1.966 10.429 34.985 1.00 79.06 431 GLU A CA 1
ATOM 3505 C C . GLU A 1 431 ? -2.409 10.839 33.567 1.00 79.06 431 GLU A C 1
ATOM 3507 O O . GLU A 1 431 ? -1.615 10.779 32.633 1.00 79.06 431 GLU A O 1
ATOM 3512 N N . ILE A 1 432 ? -3.611 11.404 33.414 1.00 77.00 432 ILE A N 1
ATOM 3513 C CA . ILE A 1 432 ? -4.092 11.953 32.136 1.00 77.00 432 ILE A CA 1
ATOM 3514 C C . ILE A 1 432 ? -3.236 13.139 31.683 1.00 77.00 432 ILE A C 1
ATOM 3516 O O . ILE A 1 432 ? -2.950 13.252 30.497 1.00 77.00 432 ILE A O 1
ATOM 3520 N N . ASN A 1 433 ? -2.796 14.022 32.584 1.00 73.62 433 ASN A N 1
ATOM 3521 C CA . ASN A 1 433 ? -1.918 15.133 32.200 1.00 73.62 433 ASN A CA 1
ATOM 3522 C C . ASN A 1 433 ? -0.521 14.660 31.791 1.00 73.62 433 ASN A C 1
ATOM 3524 O O . ASN A 1 433 ? 0.028 15.180 30.823 1.00 73.62 433 ASN A O 1
ATOM 3528 N N . THR A 1 434 ? 0.037 13.647 32.459 1.00 77.25 434 THR A N 1
ATOM 3529 C CA . THR A 1 434 ? 1.320 13.064 32.037 1.00 77.25 434 THR A CA 1
ATOM 3530 C C . THR A 1 434 ? 1.197 12.316 30.706 1.00 77.25 434 THR A C 1
ATOM 3532 O O . THR A 1 434 ? 2.090 12.432 29.868 1.00 77.25 434 THR A O 1
ATOM 3535 N N . GLU A 1 435 ? 0.079 11.630 30.441 1.00 76.75 435 GLU A N 1
ATOM 3536 C CA . GLU A 1 435 ? -0.225 11.079 29.114 1.00 76.75 435 GLU A CA 1
ATOM 3537 C C . GLU A 1 435 ? -0.415 12.174 28.061 1.00 76.75 435 GLU A C 1
ATOM 3539 O O . GLU A 1 435 ? 0.135 12.054 26.970 1.00 76.75 435 GLU A O 1
ATOM 3544 N N . LEU A 1 436 ? -1.126 13.258 28.380 1.00 75.88 436 LEU A N 1
ATOM 3545 C CA . LEU A 1 436 ? -1.360 14.395 27.488 1.00 75.88 436 LEU A CA 1
ATOM 3546 C C . LEU A 1 436 ? -0.050 15.093 27.109 1.00 75.88 436 LEU A C 1
ATOM 3548 O O . LEU A 1 436 ? 0.146 15.425 25.942 1.00 75.88 436 LEU A O 1
ATOM 3552 N N . ASP A 1 437 ? 0.858 15.299 28.061 1.00 78.19 437 ASP A N 1
ATOM 3553 C CA . ASP A 1 437 ? 2.164 15.902 27.794 1.00 78.19 437 ASP A CA 1
ATOM 3554 C C . ASP A 1 437 ? 3.055 14.962 26.975 1.00 78.19 437 ASP A C 1
ATOM 3556 O O . ASP A 1 437 ? 3.673 15.398 26.004 1.00 78.19 437 ASP A O 1
ATOM 3560 N N . ARG A 1 438 ? 3.007 13.650 27.235 1.00 78.00 438 ARG A N 1
ATOM 3561 C CA . ARG A 1 438 ? 3.687 12.645 26.403 1.00 78.00 438 ARG A CA 1
ATOM 3562 C C . ARG A 1 438 ? 3.115 12.582 24.982 1.00 78.00 438 ARG A C 1
ATOM 3564 O O . ARG A 1 438 ? 3.861 12.397 24.021 1.00 78.00 438 ARG A O 1
ATOM 3571 N N . LEU A 1 439 ? 1.804 12.776 24.829 1.00 74.88 439 LEU A N 1
ATOM 3572 C CA . LEU A 1 439 ? 1.124 12.858 23.535 1.00 74.88 439 LEU A CA 1
ATOM 3573 C C . LEU A 1 439 ? 1.455 14.159 22.804 1.00 74.88 439 LEU A C 1
ATOM 3575 O O . LEU A 1 439 ? 1.628 14.131 21.592 1.00 74.88 439 LEU A O 1
ATOM 3579 N N . LYS A 1 440 ? 1.594 15.285 23.512 1.00 75.75 440 LYS A N 1
ATOM 3580 C CA . LYS A 1 440 ? 2.064 16.556 22.939 1.00 75.75 440 LYS A CA 1
ATOM 3581 C C . LYS A 1 440 ? 3.516 16.462 22.493 1.00 75.75 440 LYS A C 1
ATOM 3583 O O . LYS A 1 440 ? 3.829 16.916 21.399 1.00 75.75 440 LYS A O 1
ATOM 3588 N N . GLU A 1 441 ? 4.393 15.851 23.284 1.00 78.31 441 GLU A N 1
ATOM 3589 C CA . GLU A 1 441 ? 5.785 15.595 22.900 1.00 78.31 441 GLU A CA 1
ATOM 3590 C C . GLU A 1 441 ? 5.866 14.655 21.691 1.00 78.31 441 GLU A C 1
ATOM 3592 O O . GLU A 1 441 ? 6.569 14.953 20.724 1.00 78.31 441 GLU A O 1
ATOM 3597 N N . GLY A 1 442 ? 5.079 13.575 21.690 1.00 77.19 442 GLY A N 1
ATOM 3598 C CA . GLY A 1 442 ? 4.949 12.662 20.554 1.00 77.19 442 GLY A CA 1
ATOM 3599 C C . GLY A 1 442 ? 4.370 13.338 19.310 1.00 77.19 442 GLY A C 1
ATOM 3600 O O . GLY A 1 442 ? 4.870 13.128 18.209 1.00 77.19 442 GLY A O 1
ATOM 3601 N N . HIS A 1 443 ? 3.370 14.205 19.471 1.00 75.19 443 HIS A N 1
ATOM 3602 C CA . HIS A 1 443 ? 2.786 14.983 18.383 1.00 75.19 443 HIS A CA 1
ATOM 3603 C C . HIS A 1 443 ? 3.774 16.020 17.845 1.00 75.19 443 HIS A C 1
ATOM 3605 O O . HIS A 1 443 ? 3.906 16.144 16.636 1.00 75.19 443 HIS A O 1
ATOM 3611 N N . MET A 1 444 ? 4.536 16.709 18.697 1.00 75.19 444 MET A N 1
ATOM 3612 C CA . MET A 1 444 ? 5.596 17.621 18.256 1.00 75.19 444 MET A CA 1
ATOM 3613 C C . MET A 1 444 ? 6.718 16.884 17.516 1.00 75.19 444 MET A C 1
ATOM 3615 O O . MET A 1 444 ? 7.214 17.386 16.510 1.00 75.19 444 MET A O 1
ATOM 3619 N N . ALA A 1 445 ? 7.109 15.693 17.976 1.00 76.56 445 ALA A N 1
ATOM 3620 C CA . ALA A 1 445 ? 8.086 14.856 17.283 1.00 76.56 445 ALA A CA 1
ATOM 3621 C C . ALA A 1 445 ? 7.548 14.361 15.930 1.00 76.56 445 ALA A C 1
ATOM 3623 O O . ALA A 1 445 ? 8.242 14.453 14.921 1.00 76.56 445 ALA A O 1
ATOM 3624 N N . TYR A 1 446 ? 6.290 13.915 15.889 1.00 77.62 446 TYR A N 1
ATOM 3625 C CA . TYR A 1 446 ? 5.603 13.515 14.663 1.00 77.62 446 TYR A CA 1
ATOM 3626 C C . TYR A 1 446 ? 5.457 14.677 13.675 1.00 77.62 446 TYR A C 1
ATOM 3628 O O . TYR A 1 446 ? 5.723 14.507 12.492 1.00 77.62 446 TYR A O 1
ATOM 3636 N N . MET A 1 447 ? 5.091 15.871 14.145 1.00 75.50 447 MET A N 1
ATOM 3637 C CA . MET A 1 447 ? 4.975 17.066 13.308 1.00 75.50 447 MET A CA 1
ATOM 3638 C C . MET A 1 447 ? 6.333 17.498 12.756 1.00 75.50 447 MET A C 1
ATOM 3640 O O . MET A 1 447 ? 6.412 17.805 11.574 1.00 75.50 447 MET A O 1
ATOM 3644 N N . LYS A 1 448 ? 7.414 17.433 13.546 1.00 77.62 448 LYS A N 1
ATOM 3645 C CA . LYS A 1 448 ? 8.780 17.681 13.049 1.00 77.62 448 LYS A CA 1
ATOM 3646 C C . LYS A 1 448 ? 9.220 16.653 12.005 1.00 77.62 448 LYS A C 1
ATOM 3648 O O . LYS A 1 448 ? 9.841 17.028 11.015 1.00 77.62 448 LYS A O 1
ATOM 3653 N N . GLU A 1 449 ? 8.885 15.378 12.196 1.00 77.69 449 GLU A N 1
ATOM 3654 C CA . GLU A 1 449 ? 9.167 14.328 11.209 1.00 77.69 449 GLU A CA 1
ATOM 3655 C C . GLU A 1 449 ? 8.356 14.544 9.923 1.00 77.69 449 GLU A C 1
ATOM 3657 O O . GLU A 1 449 ? 8.910 14.497 8.826 1.00 77.69 449 GLU A O 1
ATOM 3662 N N . LYS A 1 450 ? 7.068 14.893 10.042 1.00 77.75 450 LYS A N 1
ATOM 3663 C CA . LYS A 1 450 ? 6.212 15.234 8.900 1.00 77.75 450 LYS A CA 1
ATOM 3664 C C . LYS A 1 450 ? 6.643 16.510 8.193 1.00 77.75 450 LYS A C 1
ATOM 3666 O O . LYS A 1 450 ? 6.602 16.546 6.972 1.00 77.75 450 LYS A O 1
ATOM 3671 N N . GLU A 1 451 ? 7.113 17.530 8.900 1.00 74.12 451 GLU A N 1
ATOM 3672 C CA . GLU A 1 451 ? 7.707 18.723 8.288 1.00 74.12 451 GLU A CA 1
ATOM 3673 C C . GLU A 1 451 ? 8.976 18.375 7.502 1.00 74.12 451 GLU A C 1
ATOM 3675 O O . GLU A 1 451 ? 9.164 18.875 6.391 1.00 74.12 451 GLU A O 1
ATOM 3680 N N . ARG A 1 452 ? 9.812 17.465 8.021 1.00 77.88 452 ARG A N 1
ATOM 3681 C CA . ARG A 1 452 ? 10.998 16.957 7.317 1.00 77.88 452 ARG A CA 1
ATOM 3682 C C . ARG A 1 452 ? 10.620 16.158 6.067 1.00 77.88 452 ARG A C 1
ATOM 3684 O O . ARG A 1 452 ? 11.237 16.340 5.019 1.00 77.88 452 ARG A O 1
ATOM 3691 N N . GLU A 1 453 ? 9.590 15.321 6.164 1.00 77.25 453 GLU A N 1
ATOM 3692 C CA . GLU A 1 453 ? 9.032 14.532 5.060 1.00 77.25 453 GLU A CA 1
ATOM 3693 C C . GLU A 1 453 ? 8.374 15.426 3.996 1.00 77.25 453 GLU A C 1
ATOM 3695 O O . GLU A 1 453 ? 8.577 15.220 2.805 1.00 77.25 453 GLU A O 1
ATOM 3700 N N . ILE A 1 454 ? 7.662 16.483 4.399 1.00 74.12 454 ILE A N 1
ATOM 3701 C CA . ILE A 1 454 ? 7.087 17.488 3.492 1.00 74.12 454 ILE A CA 1
ATOM 3702 C C . ILE A 1 454 ? 8.193 18.257 2.764 1.00 74.12 454 ILE A C 1
ATOM 3704 O O . ILE A 1 454 ? 8.054 18.532 1.573 1.00 74.12 454 ILE A O 1
ATOM 3708 N N . LEU A 1 455 ? 9.297 18.591 3.441 1.00 77.38 455 LEU A N 1
ATOM 3709 C CA . LEU A 1 455 ? 10.448 19.233 2.801 1.00 77.38 455 LEU A CA 1
ATOM 3710 C C . LEU A 1 455 ? 11.126 18.301 1.785 1.00 77.38 455 LEU A C 1
ATOM 3712 O O . LEU A 1 455 ? 11.465 18.738 0.687 1.00 77.38 455 LEU A O 1
ATOM 3716 N N . LEU A 1 456 ? 11.273 17.015 2.123 1.00 77.94 456 LEU A N 1
ATOM 3717 C CA . LEU A 1 456 ? 11.814 15.996 1.221 1.00 77.94 456 LEU A CA 1
ATOM 3718 C C . LEU A 1 456 ? 10.905 15.792 -0.003 1.00 77.94 456 LEU A C 1
ATOM 3720 O O . LEU A 1 456 ? 11.382 15.840 -1.134 1.00 77.94 456 LEU A O 1
ATOM 3724 N N . ASN A 1 457 ? 9.594 15.662 0.215 1.00 73.56 457 ASN A N 1
ATOM 3725 C CA . ASN A 1 457 ? 8.594 15.504 -0.841 1.00 73.56 457 ASN A CA 1
ATOM 3726 C C . ASN A 1 457 ? 8.474 16.756 -1.718 1.00 73.56 457 ASN A C 1
ATOM 3728 O O . ASN A 1 457 ? 8.254 16.637 -2.917 1.00 73.56 457 ASN A O 1
ATOM 3732 N N . ARG A 1 458 ? 8.656 17.965 -1.168 1.00 75.00 458 ARG A N 1
ATOM 3733 C CA . ARG A 1 458 ? 8.731 19.201 -1.968 1.00 75.00 458 ARG A CA 1
ATOM 3734 C C . ARG A 1 458 ? 9.937 19.212 -2.898 1.00 75.00 458 ARG A C 1
ATOM 3736 O O . ARG A 1 458 ? 9.798 19.622 -4.047 1.00 75.00 458 ARG A O 1
ATOM 3743 N N . ASN A 1 459 ? 11.090 18.746 -2.425 1.00 75.75 459 ASN A N 1
ATOM 3744 C CA . ASN A 1 459 ? 12.287 18.637 -3.256 1.00 75.75 459 ASN A CA 1
ATOM 3745 C C . ASN A 1 459 ? 12.109 17.566 -4.346 1.00 75.75 459 ASN A C 1
ATOM 3747 O O . ASN A 1 459 ? 12.395 17.840 -5.507 1.00 75.75 459 ASN A O 1
ATOM 3751 N N . GLN A 1 460 ? 11.530 16.410 -4.009 1.00 71.81 460 GLN A N 1
ATOM 3752 C CA . GLN A 1 460 ? 11.193 15.364 -4.984 1.00 71.81 460 GLN A CA 1
ATOM 3753 C C . GLN A 1 460 ? 10.137 15.827 -5.999 1.00 71.81 460 GLN A C 1
ATOM 3755 O O . GLN A 1 460 ? 10.259 15.549 -7.184 1.00 71.81 460 GLN A O 1
ATOM 3760 N N . HIS A 1 461 ? 9.132 16.600 -5.581 1.00 71.94 461 HIS A N 1
ATOM 3761 C CA . HIS A 1 461 ? 8.149 17.187 -6.495 1.00 71.94 461 HIS A CA 1
ATOM 3762 C C . HIS A 1 461 ? 8.789 18.224 -7.434 1.00 71.94 461 HIS A C 1
ATOM 3764 O O . HIS A 1 461 ? 8.390 18.340 -8.592 1.00 71.94 461 HIS A O 1
ATOM 3770 N N . ALA A 1 462 ? 9.780 18.989 -6.971 1.00 72.12 462 ALA A N 1
ATOM 3771 C CA . ALA A 1 462 ? 10.515 19.922 -7.824 1.00 72.12 462 ALA A CA 1
ATOM 3772 C C . ALA A 1 462 ? 11.390 19.199 -8.869 1.00 72.12 462 ALA A C 1
ATOM 3774 O O . ALA A 1 462 ? 11.556 19.705 -9.977 1.00 72.12 462 ALA A O 1
ATOM 3775 N N . GLU A 1 463 ? 11.922 18.017 -8.543 1.00 73.56 463 GLU A N 1
ATOM 3776 C CA . GLU A 1 463 ? 12.641 17.146 -9.485 1.00 73.56 463 GLU A CA 1
ATOM 3777 C C . GLU A 1 463 ? 11.684 16.478 -10.483 1.00 73.56 463 GLU A C 1
ATOM 3779 O O . GLU A 1 463 ? 11.899 16.575 -11.690 1.00 73.56 463 GLU A O 1
ATOM 3784 N N . LEU A 1 464 ? 10.567 15.925 -10.003 1.00 71.19 464 LEU A N 1
ATOM 3785 C CA . LEU A 1 464 ? 9.522 15.325 -10.839 1.00 71.19 464 LEU A CA 1
ATOM 3786 C C . LEU A 1 464 ? 8.859 16.339 -11.780 1.00 71.19 464 LEU A C 1
ATOM 3788 O O . LEU A 1 464 ? 8.465 15.977 -12.880 1.00 71.19 464 LEU A O 1
ATOM 3792 N N . SER A 1 465 ? 8.760 17.614 -11.395 1.00 71.50 465 SER A N 1
ATOM 3793 C CA . SER A 1 465 ? 8.255 18.667 -12.287 1.00 71.50 465 SER A CA 1
ATOM 3794 C C . SER A 1 465 ? 9.201 18.924 -13.465 1.00 71.50 465 SER A C 1
ATOM 3796 O O . SER A 1 465 ? 8.735 19.124 -14.580 1.00 71.50 465 SER A O 1
ATOM 3798 N N . LYS A 1 466 ? 10.523 18.867 -13.249 1.00 73.19 466 LYS A N 1
ATOM 3799 C CA . LYS A 1 466 ? 11.514 18.984 -14.334 1.00 73.19 466 LYS A CA 1
ATOM 3800 C C . LYS A 1 466 ? 11.501 17.755 -15.246 1.00 73.19 466 LYS A C 1
ATOM 3802 O O . LYS A 1 466 ? 11.717 17.877 -16.448 1.00 73.19 466 LYS A O 1
ATOM 3807 N N . GLU A 1 467 ? 11.243 16.579 -14.679 1.00 67.31 467 GLU A N 1
ATOM 3808 C CA . GLU A 1 467 ? 11.077 15.328 -15.424 1.00 67.31 467 GLU A CA 1
ATOM 3809 C C . GLU A 1 467 ? 9.758 15.305 -16.218 1.00 67.31 467 GLU A C 1
ATOM 3811 O O . GLU A 1 467 ? 9.734 14.859 -17.363 1.00 67.31 467 GLU A O 1
ATOM 3816 N N . HIS A 1 468 ? 8.681 15.874 -15.669 1.00 73.94 468 HIS A N 1
ATOM 3817 C CA . HIS A 1 468 ? 7.406 16.064 -16.362 1.00 73.94 468 HIS A CA 1
ATOM 3818 C C . HIS A 1 468 ? 7.550 16.966 -17.593 1.00 73.94 468 HIS A C 1
ATOM 3820 O O . HIS A 1 468 ? 7.086 16.593 -18.669 1.00 73.94 468 HIS A O 1
ATOM 3826 N N . ASP A 1 469 ? 8.260 18.091 -17.473 1.00 72.94 469 ASP A N 1
ATOM 3827 C CA . ASP A 1 469 ? 8.520 18.991 -18.605 1.00 72.94 469 ASP A CA 1
ATOM 3828 C C . ASP A 1 469 ? 9.335 18.287 -19.715 1.00 72.94 469 ASP A C 1
ATOM 3830 O O . ASP A 1 469 ? 9.050 18.444 -20.905 1.00 72.94 469 ASP A O 1
ATOM 3834 N N . ALA A 1 470 ? 10.302 17.435 -19.348 1.00 70.88 470 ALA A N 1
ATOM 3835 C CA . ALA A 1 470 ? 11.066 16.619 -20.299 1.00 70.88 470 ALA A CA 1
ATOM 3836 C C . ALA A 1 470 ? 10.199 15.545 -20.991 1.00 70.88 470 ALA A C 1
ATOM 3838 O O . ALA A 1 470 ? 10.323 15.314 -22.197 1.00 70.88 470 ALA A O 1
ATOM 3839 N N . LEU A 1 471 ? 9.278 14.923 -20.252 1.00 67.62 471 LEU A N 1
ATOM 3840 C CA . LEU A 1 471 ? 8.316 13.951 -20.780 1.00 67.62 471 LEU A CA 1
ATOM 3841 C C . LEU A 1 471 ? 7.226 14.600 -21.645 1.00 67.62 471 LEU A C 1
ATOM 3843 O O . LEU A 1 471 ? 6.693 13.953 -22.548 1.00 67.62 471 LEU A O 1
ATOM 3847 N N . GLN A 1 472 ? 6.894 15.869 -21.417 1.00 69.00 472 GLN A N 1
ATOM 3848 C CA . GLN A 1 472 ? 5.956 16.614 -22.253 1.00 69.00 472 GLN A CA 1
ATOM 3849 C C . GLN A 1 472 ? 6.553 16.913 -23.637 1.00 69.00 472 GLN A C 1
ATOM 3851 O O . GLN A 1 472 ? 5.862 16.772 -24.646 1.00 69.00 472 GLN A O 1
ATOM 3856 N N . ILE A 1 473 ? 7.855 17.214 -23.700 1.00 72.00 473 ILE A N 1
ATOM 3857 C CA . ILE A 1 473 ? 8.604 17.326 -24.963 1.00 72.00 473 ILE A CA 1
ATOM 3858 C C . ILE A 1 473 ? 8.664 15.965 -25.680 1.00 72.00 473 ILE A C 1
ATOM 3860 O O . ILE A 1 473 ? 8.433 15.893 -26.886 1.00 72.00 473 ILE A O 1
ATOM 3864 N N . ALA A 1 474 ? 8.895 14.870 -24.946 1.00 64.69 474 ALA A N 1
ATOM 3865 C CA . ALA A 1 474 ? 8.894 13.517 -25.511 1.00 64.69 474 ALA A CA 1
ATOM 3866 C C . ALA A 1 474 ? 7.513 13.090 -26.052 1.00 64.69 474 ALA A C 1
ATOM 3868 O O . ALA A 1 474 ? 7.431 12.483 -27.117 1.00 64.69 474 ALA A O 1
ATOM 3869 N N . ASN A 1 475 ? 6.420 13.459 -25.376 1.00 67.25 475 ASN A N 1
ATOM 3870 C CA . ASN A 1 475 ? 5.061 13.215 -25.870 1.00 67.25 475 ASN A CA 1
ATOM 3871 C C . ASN A 1 475 ? 4.761 13.980 -27.163 1.00 67.25 475 ASN A C 1
ATOM 3873 O O . ASN A 1 475 ? 4.104 13.435 -28.043 1.00 67.25 475 ASN A O 1
ATOM 3877 N N . MET A 1 476 ? 5.257 15.213 -27.314 1.00 67.94 476 MET A N 1
ATOM 3878 C CA . MET A 1 476 ? 5.100 15.971 -28.562 1.00 67.94 476 MET A CA 1
ATOM 3879 C C . MET A 1 476 ? 5.739 15.247 -29.759 1.00 67.94 476 MET A C 1
ATOM 3881 O O . MET A 1 476 ? 5.165 15.245 -30.845 1.00 67.94 476 MET A O 1
ATOM 3885 N N . ASN A 1 477 ? 6.873 14.571 -29.547 1.00 70.38 477 ASN A N 1
ATOM 3886 C CA . ASN A 1 477 ? 7.526 13.756 -30.575 1.00 70.38 477 ASN A CA 1
ATOM 3887 C C . ASN A 1 477 ? 6.749 12.459 -30.868 1.00 70.38 477 ASN A C 1
ATOM 3889 O O . ASN A 1 477 ? 6.581 12.100 -32.031 1.00 70.38 477 ASN A O 1
ATOM 3893 N N . LEU A 1 478 ? 6.200 11.807 -29.836 1.00 67.62 478 LEU A N 1
ATOM 3894 C CA . LEU A 1 478 ? 5.351 10.616 -29.985 1.00 67.62 478 LEU A CA 1
ATOM 3895 C C . LEU A 1 478 ? 4.045 10.909 -30.737 1.00 67.62 478 LEU A C 1
ATOM 3897 O O . LEU A 1 478 ? 3.600 10.081 -31.526 1.00 67.62 478 LEU A O 1
ATOM 3901 N N . TYR A 1 479 ? 3.438 12.085 -30.550 1.00 70.25 479 TYR A N 1
ATOM 3902 C CA . TYR A 1 479 ? 2.281 12.494 -31.354 1.00 70.25 479 TYR A CA 1
ATOM 3903 C C . TYR A 1 479 ? 2.633 12.621 -32.844 1.00 70.25 479 TYR A C 1
ATOM 3905 O O . TYR A 1 479 ? 1.841 12.192 -33.680 1.00 70.25 479 TYR A O 1
ATOM 3913 N N . GLY A 1 480 ? 3.832 13.117 -33.174 1.00 71.06 480 GLY A N 1
ATOM 3914 C CA . GLY A 1 480 ? 4.331 13.147 -34.554 1.00 71.06 480 GLY A CA 1
ATOM 3915 C C . GLY A 1 480 ? 4.566 11.751 -35.147 1.00 71.06 480 GLY A C 1
ATOM 3916 O O . GLY A 1 480 ? 4.243 11.509 -36.308 1.00 71.06 480 GLY A O 1
ATOM 3917 N N . GLU A 1 481 ? 5.059 10.800 -34.348 1.00 68.00 481 GLU A N 1
ATOM 3918 C CA . GLU A 1 481 ? 5.229 9.399 -34.768 1.00 68.00 481 GLU A CA 1
ATOM 3919 C C . GLU A 1 481 ? 3.892 8.662 -34.945 1.00 68.00 481 GLU A C 1
ATOM 3921 O O . GLU A 1 481 ? 3.729 7.894 -35.894 1.00 68.00 481 GLU A O 1
ATOM 3926 N N . ILE A 1 482 ? 2.901 8.924 -34.087 1.00 70.19 482 ILE A N 1
ATOM 3927 C CA . ILE A 1 482 ? 1.543 8.373 -34.223 1.00 70.19 482 ILE A CA 1
ATOM 3928 C C . ILE A 1 482 ? 0.868 8.892 -35.497 1.00 70.19 482 ILE A C 1
ATOM 3930 O O . ILE A 1 482 ? 0.164 8.138 -36.172 1.00 70.19 482 ILE A O 1
ATOM 3934 N N . GLU A 1 483 ? 1.086 10.155 -35.855 1.00 71.56 483 GLU A N 1
ATOM 3935 C CA . GLU A 1 483 ? 0.548 10.748 -37.081 1.00 71.56 483 GLU A CA 1
ATOM 3936 C C . GLU A 1 483 ? 1.172 10.107 -38.336 1.00 71.56 483 GLU A C 1
ATOM 3938 O O . GLU A 1 483 ? 0.450 9.754 -39.273 1.00 71.56 483 GLU A O 1
ATOM 3943 N N . ALA A 1 484 ? 2.480 9.821 -38.308 1.00 72.12 484 ALA A N 1
ATOM 3944 C CA . ALA A 1 484 ? 3.181 9.082 -39.363 1.00 72.12 484 ALA A CA 1
ATOM 3945 C C . ALA A 1 484 ? 2.718 7.614 -39.482 1.00 72.12 484 ALA A C 1
ATOM 3947 O O . ALA A 1 484 ? 2.466 7.126 -40.585 1.00 72.12 484 ALA A O 1
ATOM 3948 N N . LEU A 1 485 ? 2.523 6.917 -38.359 1.00 72.56 485 LEU A N 1
ATOM 3949 C CA . LEU A 1 485 ? 1.991 5.547 -38.332 1.00 72.56 485 LEU A CA 1
ATOM 3950 C C . LEU A 1 485 ? 0.525 5.477 -38.783 1.00 72.56 485 LEU A C 1
ATOM 3952 O O . LEU A 1 485 ? 0.125 4.533 -39.459 1.00 72.56 485 LEU A O 1
ATOM 3956 N N . SER A 1 486 ? -0.276 6.497 -38.473 1.00 72.94 486 SER A N 1
ATOM 3957 C CA . SER A 1 486 ? -1.664 6.605 -38.943 1.00 72.94 486 SER A CA 1
ATOM 3958 C C . SER A 1 486 ? -1.747 6.877 -40.450 1.00 72.94 486 SER A C 1
ATOM 3960 O O . SER A 1 486 ? -2.726 6.508 -41.102 1.00 72.94 486 SER A O 1
ATOM 3962 N N . GLN A 1 487 ? -0.726 7.517 -41.025 1.00 74.88 487 GLN A N 1
ATOM 3963 C CA . GLN A 1 487 ? -0.568 7.669 -42.471 1.00 74.88 487 GLN A CA 1
ATOM 3964 C C . GLN A 1 487 ? -0.236 6.316 -43.127 1.00 74.88 487 GLN A C 1
ATOM 3966 O O . GLN A 1 487 ? -0.931 5.907 -44.053 1.00 74.88 487 GLN A O 1
ATOM 3971 N N . GLN A 1 488 ? 0.732 5.572 -42.578 1.00 74.19 488 GLN A N 1
ATOM 3972 C CA . GLN A 1 488 ? 1.100 4.235 -43.066 1.00 74.19 488 GLN A CA 1
ATOM 3973 C C . GLN A 1 488 ? -0.036 3.216 -42.930 1.00 74.19 488 GLN A C 1
ATOM 3975 O O . GLN A 1 488 ? -0.229 2.377 -43.807 1.00 74.19 488 GLN A O 1
ATOM 3980 N N . HIS A 1 489 ? -0.821 3.288 -41.853 1.00 74.50 489 HIS A N 1
ATOM 3981 C CA . HIS A 1 489 ? -1.982 2.420 -41.687 1.00 74.50 489 HIS A CA 1
ATOM 3982 C C . HIS A 1 489 ? -3.065 2.707 -42.734 1.00 74.50 489 HIS A C 1
ATOM 3984 O O . HIS A 1 489 ? -3.639 1.764 -43.267 1.00 74.50 489 HIS A O 1
ATOM 3990 N N . ARG A 1 490 ? -3.288 3.980 -43.096 1.00 76.00 490 ARG A N 1
ATOM 3991 C CA . ARG A 1 490 ? -4.194 4.359 -44.196 1.00 76.00 490 ARG A CA 1
ATOM 3992 C C . ARG A 1 490 ? -3.721 3.831 -45.548 1.00 76.00 490 ARG A C 1
ATOM 3994 O O . ARG A 1 490 ? -4.527 3.301 -46.304 1.00 76.00 490 ARG A O 1
ATOM 4001 N N . GLU A 1 491 ? -2.427 3.939 -45.835 1.00 77.19 491 GLU A N 1
ATOM 4002 C CA . GLU A 1 491 ? -1.830 3.404 -47.067 1.00 77.19 491 GLU A CA 1
ATOM 4003 C C . GLU A 1 491 ? -1.933 1.869 -47.122 1.00 77.19 491 GLU A C 1
ATOM 4005 O O . GLU A 1 491 ? -2.266 1.296 -48.161 1.00 77.19 491 GLU A O 1
ATOM 4010 N N . ALA A 1 492 ? -1.733 1.193 -45.987 1.00 74.25 492 ALA A N 1
ATOM 4011 C CA . ALA A 1 492 ? -1.923 -0.249 -45.869 1.00 74.25 492 ALA A CA 1
ATOM 4012 C C . ALA A 1 492 ? -3.400 -0.658 -45.999 1.00 74.25 492 ALA A C 1
ATOM 4014 O O . ALA A 1 492 ? -3.695 -1.635 -46.680 1.00 74.25 492 ALA A O 1
ATOM 4015 N N . GLU A 1 493 ? -4.340 0.080 -45.404 1.00 75.75 493 GLU A N 1
ATOM 4016 C CA . GLU A 1 493 ? -5.781 -0.140 -45.586 1.00 75.75 493 GLU A CA 1
ATOM 4017 C C . GLU A 1 493 ? -6.203 0.019 -47.048 1.00 75.75 493 GLU A C 1
ATOM 4019 O O . GLU A 1 493 ? -7.020 -0.760 -47.533 1.00 75.75 493 GLU A O 1
ATOM 4024 N N . GLU A 1 494 ? -5.660 0.996 -47.776 1.00 77.44 494 GLU A N 1
ATOM 4025 C CA . GLU A 1 494 ? -5.925 1.149 -49.210 1.00 77.44 494 GLU A CA 1
ATOM 4026 C C . GLU A 1 494 ? -5.344 -0.008 -50.030 1.00 77.44 494 GLU A C 1
ATOM 4028 O O . GLU A 1 494 ? -6.022 -0.519 -50.925 1.00 77.44 494 GLU A O 1
ATOM 4033 N N . ALA A 1 495 ? -4.147 -0.488 -49.685 1.00 76.88 495 ALA A N 1
ATOM 4034 C CA . ALA A 1 495 ? -3.554 -1.674 -50.300 1.00 76.88 495 ALA A CA 1
ATOM 4035 C C . ALA A 1 495 ? -4.376 -2.946 -50.020 1.00 76.88 495 ALA A C 1
ATOM 4037 O O . ALA A 1 495 ? -4.638 -3.728 -50.936 1.00 76.88 495 ALA A O 1
ATOM 4038 N N . TYR A 1 496 ? -4.852 -3.129 -48.784 1.00 76.31 496 TYR A N 1
ATOM 4039 C CA . TYR A 1 496 ? -5.740 -4.235 -48.431 1.00 76.31 496 TYR A CA 1
ATOM 4040 C C . TYR A 1 496 ? -7.094 -4.123 -49.123 1.00 76.31 496 TYR A C 1
ATOM 4042 O O . TYR A 1 496 ? -7.593 -5.129 -49.607 1.00 76.31 496 TYR A O 1
ATOM 4050 N N . ARG A 1 497 ? -7.654 -2.918 -49.268 1.00 79.69 497 ARG A N 1
ATOM 4051 C CA . ARG A 1 497 ? -8.902 -2.685 -50.009 1.00 79.69 497 ARG A CA 1
ATOM 4052 C C . ARG A 1 497 ? -8.761 -3.043 -51.489 1.00 79.69 497 ARG A C 1
ATOM 4054 O O . ARG A 1 497 ? -9.676 -3.624 -52.062 1.00 79.69 497 ARG A O 1
ATOM 4061 N N . LEU A 1 498 ? -7.622 -2.728 -52.108 1.00 78.75 498 LEU A N 1
ATOM 4062 C CA . LEU A 1 498 ? -7.319 -3.114 -53.492 1.00 78.75 498 LEU A CA 1
ATOM 4063 C C . LEU A 1 498 ? -7.149 -4.633 -53.640 1.00 78.75 498 LEU A C 1
ATOM 4065 O O . LEU A 1 498 ? -7.647 -5.218 -54.600 1.00 78.75 498 LEU A O 1
ATOM 4069 N N . MET A 1 499 ? -6.493 -5.281 -52.676 1.00 78.44 499 MET A N 1
ATOM 4070 C CA . MET A 1 499 ? -6.343 -6.739 -52.644 1.00 78.44 499 MET A CA 1
ATOM 4071 C C . MET A 1 499 ? -7.670 -7.457 -52.362 1.00 78.44 499 MET A C 1
ATOM 4073 O O . MET A 1 499 ? -7.952 -8.501 -52.939 1.00 78.44 499 MET A O 1
ATOM 4077 N N . GLU A 1 500 ? -8.523 -6.892 -51.515 1.00 75.06 500 GLU A N 1
ATOM 4078 C CA . GLU A 1 500 ? -9.863 -7.407 -51.253 1.00 75.06 500 GLU A CA 1
ATOM 4079 C C . GLU A 1 500 ? -10.750 -7.249 -52.493 1.00 75.06 500 GLU A C 1
ATOM 4081 O O . GLU A 1 500 ? -11.477 -8.173 -52.839 1.00 75.06 500 GLU A O 1
ATOM 4086 N N . GLN A 1 501 ? -10.629 -6.147 -53.240 1.00 78.25 501 GLN A N 1
ATOM 4087 C CA . GLN A 1 501 ? -11.288 -5.982 -54.541 1.00 78.25 501 GLN A CA 1
ATOM 4088 C C . GLN A 1 501 ? -10.804 -7.000 -55.583 1.00 78.25 501 GLN A C 1
ATOM 4090 O O . GLN A 1 501 ? -11.636 -7.530 -56.318 1.00 78.25 501 GLN A O 1
ATOM 4095 N N . SER A 1 502 ? -9.503 -7.318 -55.637 1.00 77.69 502 SER A N 1
ATOM 4096 C CA . SER A 1 502 ? -8.996 -8.354 -56.549 1.00 77.69 502 SER A CA 1
ATOM 4097 C C . SER A 1 502 ? -9.477 -9.746 -56.144 1.00 77.69 502 SER A C 1
ATOM 4099 O O . SER A 1 502 ? -9.954 -10.493 -56.986 1.00 77.69 502 SER A O 1
ATOM 4101 N N . LEU A 1 503 ? -9.446 -10.071 -54.850 1.00 75.31 503 LEU A N 1
ATOM 4102 C CA . LEU A 1 503 ? -9.956 -11.343 -54.337 1.00 75.31 503 LEU A CA 1
ATOM 4103 C C . LEU A 1 503 ? -11.475 -11.457 -54.497 1.00 75.31 503 LEU A C 1
ATOM 4105 O O . LEU A 1 503 ? -11.973 -12.543 -54.758 1.00 75.31 503 LEU A O 1
ATOM 4109 N N . THR A 1 504 ? -12.219 -10.357 -54.390 1.00 76.44 504 THR A N 1
ATOM 4110 C CA . THR A 1 504 ? -13.666 -10.339 -54.655 1.00 76.44 504 THR A CA 1
ATOM 4111 C C . THR A 1 504 ? -13.946 -10.532 -56.143 1.00 76.44 504 THR A C 1
ATOM 4113 O O . THR A 1 504 ? -14.891 -11.234 -56.487 1.00 76.44 504 THR A O 1
ATOM 4116 N N . ALA A 1 505 ? -13.111 -9.979 -57.030 1.00 75.81 505 ALA A N 1
ATOM 4117 C CA . ALA A 1 505 ? -13.186 -10.242 -58.465 1.00 75.81 505 ALA A CA 1
ATOM 4118 C C . ALA A 1 505 ? -12.862 -11.710 -58.793 1.00 75.81 505 ALA A C 1
ATOM 4120 O O . ALA A 1 505 ? -13.582 -12.321 -59.580 1.00 75.81 505 ALA A O 1
ATOM 4121 N N . ASP A 1 506 ? -11.861 -12.301 -58.136 1.00 75.00 506 ASP A N 1
ATOM 4122 C CA . ASP A 1 506 ? -11.520 -13.724 -58.269 1.00 75.00 506 ASP A CA 1
ATOM 4123 C C . ASP A 1 506 ? -12.638 -14.624 -57.713 1.00 75.00 506 ASP A C 1
ATOM 4125 O O . ASP A 1 506 ? -12.995 -15.637 -58.315 1.00 75.00 506 ASP A O 1
ATOM 4129 N N . VAL A 1 507 ? -13.247 -14.245 -56.583 1.00 75.88 507 VAL A N 1
ATOM 4130 C CA . VAL A 1 507 ? -14.420 -14.926 -56.019 1.00 75.88 507 VAL A CA 1
ATOM 4131 C C . VAL A 1 507 ? -15.615 -14.789 -56.952 1.00 75.88 507 VAL A C 1
ATOM 4133 O O . VAL A 1 507 ? -16.291 -15.782 -57.164 1.00 75.88 507 VAL A O 1
ATOM 4136 N N . GLN A 1 508 ? -15.838 -13.636 -57.586 1.00 73.44 508 GLN A N 1
ATOM 4137 C CA . GLN A 1 508 ? -16.867 -13.474 -58.615 1.00 73.44 508 GLN A CA 1
ATOM 4138 C C . GLN A 1 508 ? -16.565 -14.286 -59.873 1.00 73.44 508 GLN A C 1
ATOM 4140 O O . GLN A 1 508 ? -17.486 -14.819 -60.483 1.00 73.44 508 GLN A O 1
ATOM 4145 N N . GLU A 1 509 ? -15.306 -14.433 -60.280 1.00 74.75 509 GLU A N 1
ATOM 4146 C CA . GLU A 1 509 ? -14.933 -15.320 -61.384 1.00 74.75 509 GLU A CA 1
ATOM 4147 C C . GLU A 1 509 ? -15.218 -16.785 -61.029 1.00 74.75 509 GLU A C 1
ATOM 4149 O O . GLU A 1 509 ? -15.783 -17.524 -61.840 1.00 74.75 509 GLU A O 1
ATOM 4154 N N . LEU A 1 510 ? -14.904 -17.195 -59.799 1.00 73.75 510 LEU A N 1
ATOM 4155 C CA . LEU A 1 510 ? -15.213 -18.523 -59.281 1.00 73.75 510 LEU A CA 1
ATOM 4156 C C . LEU A 1 510 ? -16.719 -18.727 -59.104 1.00 73.75 510 LEU A C 1
ATOM 4158 O O . LEU A 1 510 ? -17.224 -19.762 -59.519 1.00 73.75 510 LEU A O 1
ATOM 4162 N N . GLU A 1 511 ? -17.463 -17.760 -58.581 1.00 73.94 511 GLU A N 1
ATOM 4163 C CA . GLU A 1 511 ? -18.924 -17.782 -58.463 1.00 73.94 511 GLU A CA 1
ATOM 4164 C C . GLU A 1 511 ? -19.571 -17.847 -59.839 1.00 73.94 511 GLU A C 1
ATOM 4166 O O . GLU A 1 511 ? -20.386 -18.730 -60.050 1.00 73.94 511 GLU A O 1
ATOM 4171 N N . ASN A 1 512 ? -19.128 -17.058 -60.820 1.00 75.00 512 ASN A N 1
ATOM 4172 C CA . ASN A 1 512 ? -19.569 -17.162 -62.214 1.00 75.00 512 ASN A CA 1
ATOM 4173 C C . ASN A 1 512 ? -19.231 -18.533 -62.819 1.00 75.00 512 ASN A C 1
ATOM 4175 O O . ASN A 1 512 ? -20.001 -19.083 -63.607 1.00 75.00 512 ASN A O 1
ATOM 4179 N N . ARG A 1 513 ? -18.097 -19.136 -62.442 1.00 73.94 513 ARG A N 1
ATOM 4180 C CA . ARG A 1 513 ? -17.733 -20.506 -62.837 1.00 73.94 513 ARG A CA 1
ATOM 4181 C C . ARG A 1 513 ? -18.635 -21.543 -62.168 1.00 73.94 513 ARG A C 1
ATOM 4183 O O . ARG A 1 513 ? -18.984 -22.546 -62.791 1.00 73.94 513 ARG A O 1
ATOM 4190 N N . THR A 1 514 ? -19.035 -21.294 -60.924 1.00 68.81 514 THR A N 1
ATOM 4191 C CA . THR A 1 514 ? -19.932 -22.150 -60.141 1.00 68.81 514 THR A CA 1
ATOM 4192 C C . THR A 1 514 ? -21.376 -21.988 -60.611 1.00 68.81 514 THR A C 1
ATOM 4194 O O . THR A 1 514 ? -22.091 -22.976 -60.703 1.00 68.81 514 THR A O 1
ATOM 4197 N N . GLU A 1 515 ? -21.789 -20.791 -61.019 1.00 71.38 515 GLU A N 1
ATOM 4198 C CA . GLU A 1 515 ? -23.052 -20.489 -61.685 1.00 71.38 515 GLU A CA 1
ATOM 4199 C C . GLU A 1 515 ? -23.080 -21.059 -63.097 1.00 71.38 515 GLU A C 1
ATOM 4201 O O . GLU A 1 515 ? -24.105 -21.589 -63.492 1.00 71.38 515 GLU A O 1
ATOM 4206 N N . ALA A 1 516 ? -21.976 -21.071 -63.846 1.00 70.19 516 ALA A N 1
ATOM 4207 C CA . ALA A 1 516 ? -21.894 -21.786 -65.121 1.00 70.19 516 ALA A CA 1
ATOM 4208 C C . ALA A 1 516 ? -22.000 -23.312 -64.928 1.00 70.19 516 ALA A C 1
ATOM 4210 O O . ALA A 1 516 ? -22.606 -24.014 -65.744 1.00 70.19 516 ALA A O 1
ATOM 4211 N N . LEU A 1 517 ? -21.451 -23.848 -63.833 1.00 68.00 517 LEU A N 1
ATOM 4212 C CA . LEU A 1 517 ? -21.646 -25.244 -63.420 1.00 68.00 517 LEU A CA 1
ATOM 4213 C C . LEU A 1 517 ? -23.085 -25.505 -62.936 1.00 68.00 517 LEU A C 1
ATOM 4215 O O . LEU A 1 517 ? -23.654 -26.545 -63.263 1.00 68.00 517 LEU A O 1
ATOM 4219 N N . SER A 1 518 ? -23.702 -24.546 -62.248 1.00 65.44 518 SER A N 1
ATOM 4220 C CA . SER A 1 518 ? -25.080 -24.602 -61.750 1.00 65.44 518 SER A CA 1
ATOM 4221 C C . SER A 1 518 ? -26.105 -24.424 -62.875 1.00 65.44 518 SER A C 1
ATOM 4223 O O . SER A 1 518 ? -27.093 -25.136 -62.917 1.00 65.44 518 SER A O 1
ATOM 4225 N N . GLN A 1 519 ? -25.841 -23.592 -63.884 1.00 66.62 519 GLN A N 1
ATOM 4226 C CA . GLN A 1 519 ? -26.614 -23.479 -65.127 1.00 66.62 519 GLN A CA 1
ATOM 4227 C C . GLN A 1 519 ? -26.462 -24.729 -66.000 1.00 66.62 519 GLN A C 1
ATOM 4229 O O . GLN A 1 519 ? -27.404 -25.107 -66.695 1.00 66.62 519 GLN A O 1
ATOM 4234 N N . ASN A 1 520 ? -25.318 -25.421 -65.947 1.00 67.12 520 ASN A N 1
ATOM 4235 C CA . ASN A 1 520 ? -25.186 -26.763 -66.521 1.00 67.12 520 ASN A CA 1
ATOM 4236 C C . ASN A 1 520 ? -26.003 -27.807 -65.736 1.00 67.12 520 ASN A C 1
ATOM 4238 O O . ASN A 1 520 ? -26.612 -28.681 -66.352 1.00 67.12 520 ASN A O 1
ATOM 4242 N N . GLN A 1 521 ? -26.095 -27.696 -64.406 1.00 63.91 521 GLN A N 1
ATOM 4243 C CA . GLN A 1 521 ? -27.037 -28.495 -63.611 1.00 63.91 521 GLN A CA 1
ATOM 4244 C C . GLN A 1 521 ? -28.500 -28.132 -63.912 1.00 63.91 521 GLN A C 1
ATOM 4246 O O . GLN A 1 521 ? -29.319 -29.034 -64.049 1.00 63.91 521 GLN A O 1
ATOM 4251 N N . LEU A 1 522 ? -28.819 -26.853 -64.120 1.00 65.00 522 LEU A N 1
ATOM 4252 C CA . LEU A 1 522 ? -30.157 -26.366 -64.448 1.00 65.00 522 LEU A CA 1
ATOM 4253 C C . LEU A 1 522 ? -30.575 -26.782 -65.863 1.00 65.00 522 LEU A C 1
ATOM 4255 O O . LEU A 1 522 ? -31.723 -27.142 -66.061 1.00 65.00 522 LEU A O 1
ATOM 4259 N N . LYS A 1 523 ? -29.649 -26.842 -66.831 1.00 65.06 523 LYS A N 1
ATOM 4260 C CA . LYS A 1 523 ? -29.880 -27.462 -68.149 1.00 65.06 523 LYS A CA 1
ATOM 4261 C C . LYS A 1 523 ? -30.152 -28.964 -68.044 1.00 65.06 523 LYS A C 1
ATOM 4263 O O . LYS A 1 523 ? -31.016 -29.467 -68.759 1.00 65.06 523 LYS A O 1
ATOM 4268 N N . ASN A 1 524 ? -29.468 -29.674 -67.145 1.00 59.97 524 ASN A N 1
ATOM 4269 C CA . ASN A 1 524 ? -29.772 -31.079 -66.852 1.00 59.97 524 ASN A CA 1
ATOM 4270 C C . ASN A 1 524 ? -31.137 -31.234 -66.146 1.00 59.97 524 ASN A C 1
ATOM 4272 O O . ASN A 1 524 ? -31.883 -32.164 -66.451 1.00 59.97 524 ASN A O 1
ATOM 4276 N N . GLU A 1 525 ? -31.521 -30.305 -65.266 1.00 58.88 525 GLU A N 1
ATOM 4277 C CA . GLU A 1 525 ? -32.853 -30.264 -64.646 1.00 58.88 525 GLU A CA 1
ATOM 4278 C C . GLU A 1 525 ? -33.963 -29.814 -65.612 1.00 58.88 525 GLU A C 1
ATOM 4280 O O . GLU A 1 525 ? -35.086 -30.300 -65.511 1.00 58.88 525 GLU A O 1
ATOM 4285 N N . GLU A 1 526 ? -33.683 -28.937 -66.578 1.00 62.53 526 GLU A N 1
ATOM 4286 C CA . GLU A 1 526 ? -34.599 -28.515 -67.645 1.00 62.53 526 GLU A CA 1
ATOM 4287 C C . GLU A 1 526 ? -34.809 -29.619 -68.686 1.00 62.53 526 GLU A C 1
ATOM 4289 O O . GLU A 1 526 ? -35.921 -29.767 -69.193 1.00 62.53 526 GLU A O 1
ATOM 4294 N N . GLN A 1 527 ? -33.807 -30.468 -68.940 1.00 58.50 527 GLN A N 1
ATOM 4295 C CA . GLN A 1 527 ? -33.979 -31.728 -69.676 1.00 58.50 527 GLN A CA 1
ATOM 4296 C C . GLN A 1 527 ? -34.882 -32.716 -68.911 1.00 58.50 527 GLN A C 1
ATOM 4298 O O . GLN A 1 527 ? -35.766 -33.343 -69.497 1.00 58.50 527 GLN A O 1
ATOM 4303 N N . LEU A 1 528 ? -34.759 -32.785 -67.581 1.00 55.25 528 LEU A N 1
ATOM 4304 C CA . LEU A 1 528 ? -35.680 -33.541 -66.719 1.00 55.25 528 LEU A CA 1
ATOM 4305 C C . LEU A 1 528 ? -37.090 -32.915 -66.673 1.00 55.25 528 LEU A C 1
ATOM 4307 O O . LEU A 1 528 ? -38.092 -33.633 -66.689 1.00 55.25 528 LEU A O 1
ATOM 4311 N N . LYS A 1 529 ? -37.204 -31.583 -66.690 1.00 58.22 529 LYS A N 1
ATOM 4312 C CA . LYS A 1 529 ? -38.481 -30.853 -66.740 1.00 58.22 529 LYS A CA 1
ATOM 4313 C C . LYS A 1 529 ? -39.155 -30.928 -68.102 1.00 58.22 529 LYS A C 1
ATOM 4315 O O . LYS A 1 529 ? -40.370 -30.982 -68.105 1.00 58.22 529 LYS A O 1
ATOM 4320 N N . THR A 1 530 ? -38.440 -30.983 -69.224 1.00 59.09 530 THR A N 1
ATOM 4321 C CA . THR A 1 530 ? -39.025 -31.146 -70.575 1.00 59.09 530 THR A CA 1
ATOM 4322 C C . THR A 1 530 ? -39.543 -32.563 -70.830 1.00 59.09 530 THR A C 1
ATOM 4324 O O . THR A 1 530 ? -40.491 -32.732 -71.591 1.00 59.09 530 THR A O 1
ATOM 4327 N N . SER A 1 531 ? -39.042 -33.571 -70.108 1.00 54.53 531 SER A N 1
ATOM 4328 C CA . SER A 1 531 ? -39.672 -34.903 -70.063 1.00 54.53 531 SER A CA 1
ATOM 4329 C C . SER A 1 531 ? -40.924 -34.992 -69.170 1.00 54.53 531 SER A C 1
ATOM 4331 O O . SER A 1 531 ? -41.692 -35.947 -69.277 1.00 54.53 531 SER A O 1
ATOM 4333 N N . ARG A 1 532 ? -41.180 -33.995 -68.308 1.00 52.88 532 ARG A N 1
ATOM 4334 C CA . ARG A 1 532 ? -42.303 -33.977 -67.352 1.00 52.88 532 ARG A CA 1
ATOM 4335 C C . ARG A 1 532 ? -43.673 -33.574 -67.947 1.00 52.88 532 ARG A C 1
ATOM 4337 O O . ARG A 1 532 ? -44.652 -34.206 -67.556 1.00 52.88 532 ARG A O 1
ATOM 4344 N N . PRO A 1 533 ? -43.802 -32.617 -68.892 1.00 55.84 533 PRO A N 1
ATOM 4345 C CA . PRO A 1 533 ? -45.080 -32.267 -69.509 1.00 55.84 533 PRO A CA 1
ATOM 4346 C C . PRO A 1 533 ? -45.516 -33.279 -70.571 1.00 55.84 533 PRO A C 1
ATOM 4348 O O . PRO A 1 533 ? -46.712 -33.482 -70.704 1.00 55.84 533 PRO A O 1
ATOM 4351 N N . ILE A 1 534 ? -44.599 -34.018 -71.214 1.00 57.00 534 ILE A N 1
ATOM 4352 C CA . ILE A 1 534 ? -44.967 -35.158 -72.084 1.00 57.00 534 ILE A CA 1
ATOM 4353 C C . ILE A 1 534 ? -45.692 -36.249 -71.266 1.00 57.00 534 ILE A C 1
ATOM 4355 O O . ILE A 1 534 ? -46.593 -36.918 -71.764 1.00 57.00 534 ILE A O 1
ATOM 4359 N N . LEU A 1 535 ? -45.359 -36.389 -69.976 1.00 54.78 535 LEU A N 1
ATOM 4360 C CA . LEU A 1 535 ? -46.035 -37.295 -69.042 1.00 54.78 535 LEU A CA 1
ATOM 4361 C C . LEU A 1 535 ? -47.311 -36.705 -68.410 1.00 54.78 535 LEU A C 1
ATOM 4363 O O . LEU A 1 535 ? -48.158 -37.478 -67.979 1.00 54.78 535 LEU A O 1
ATOM 4367 N N . GLN A 1 536 ? -47.482 -35.377 -68.358 1.00 54.72 536 GLN A N 1
ATOM 4368 C CA . GLN A 1 536 ? -48.712 -34.733 -67.857 1.00 54.72 536 GLN A CA 1
ATOM 4369 C C . GLN A 1 536 ? -49.767 -34.504 -68.957 1.00 54.72 536 GLN A C 1
ATOM 4371 O O . GLN A 1 536 ? -50.957 -34.593 -68.669 1.00 54.72 536 GLN A O 1
ATOM 4376 N N . GLU A 1 537 ? -49.362 -34.306 -70.213 1.00 55.81 537 GLU A N 1
ATOM 4377 C CA . GLU A 1 537 ? -50.245 -34.233 -71.390 1.00 55.81 537 GLU A CA 1
ATOM 4378 C C . GLU A 1 537 ? -50.813 -35.625 -71.738 1.00 55.81 537 GLU A C 1
ATOM 4380 O O . GLU A 1 537 ? -52.008 -35.762 -71.984 1.00 55.81 537 GLU A O 1
ATOM 4385 N N . ALA A 1 538 ? -50.022 -36.693 -71.551 1.00 54.94 538 ALA A N 1
ATOM 4386 C CA . ALA A 1 538 ? -50.502 -38.079 -71.617 1.00 54.94 538 ALA A CA 1
ATOM 4387 C C . ALA A 1 538 ? -51.520 -38.453 -70.512 1.00 54.94 538 ALA A C 1
ATOM 4389 O O . ALA A 1 538 ? -52.254 -39.428 -70.666 1.00 54.94 538 ALA A O 1
ATOM 4390 N N . ILE A 1 539 ? -51.575 -37.701 -69.403 1.00 57.50 539 ILE A N 1
ATOM 4391 C CA . ILE A 1 539 ? -52.548 -37.901 -68.313 1.00 57.50 539 ILE A CA 1
ATOM 4392 C C . ILE A 1 539 ? -53.826 -37.082 -68.570 1.00 57.50 539 ILE A C 1
ATOM 4394 O O . ILE A 1 539 ? -54.925 -37.599 -68.376 1.00 57.50 539 ILE A O 1
ATOM 4398 N N . ALA A 1 540 ? -53.710 -35.860 -69.101 1.00 57.75 540 ALA A N 1
ATOM 4399 C CA . ALA A 1 540 ? -54.860 -35.028 -69.470 1.00 57.75 540 ALA A CA 1
ATOM 4400 C C . ALA A 1 540 ? -55.630 -35.563 -70.700 1.00 57.75 540 ALA A C 1
ATOM 4402 O O . ALA A 1 540 ? -56.863 -35.519 -70.717 1.00 57.75 540 ALA A O 1
ATOM 4403 N N . ASP A 1 541 ? -54.938 -36.157 -71.682 1.00 57.25 541 ASP A N 1
ATOM 4404 C CA . ASP A 1 541 ? -55.574 -36.831 -72.827 1.00 57.25 541 ASP A CA 1
ATOM 4405 C C . ASP A 1 541 ? -56.346 -38.099 -72.412 1.00 57.25 541 ASP A C 1
ATOM 4407 O O . ASP A 1 541 ? -57.337 -38.473 -73.046 1.00 57.25 541 ASP A O 1
ATOM 4411 N N . LEU A 1 542 ? -55.952 -38.738 -71.306 1.00 56.81 542 LEU A N 1
ATOM 4412 C CA . LEU A 1 542 ? -56.621 -39.920 -70.752 1.00 56.81 542 LEU A CA 1
ATOM 4413 C C . LEU A 1 542 ? -57.901 -39.546 -69.982 1.00 56.81 542 LEU A C 1
ATOM 4415 O O . LEU A 1 542 ? -58.914 -40.242 -70.095 1.00 56.81 542 LEU A O 1
ATOM 4419 N N . GLU A 1 543 ? -57.899 -38.411 -69.278 1.00 56.41 543 GLU A N 1
ATOM 4420 C CA . GLU A 1 543 ? -59.073 -37.884 -68.566 1.00 56.41 543 GLU A CA 1
ATOM 4421 C C . GLU A 1 543 ? -60.106 -37.250 -69.525 1.00 56.41 543 GLU A C 1
ATOM 4423 O O . GLU A 1 543 ? -61.314 -37.446 -69.354 1.00 56.41 543 GLU A O 1
ATOM 4428 N N . ALA A 1 544 ? -59.668 -36.600 -70.613 1.00 56.56 544 ALA A N 1
ATOM 4429 C CA . ALA A 1 544 ? -60.555 -36.097 -71.670 1.00 56.56 544 ALA A CA 1
ATOM 4430 C C . ALA A 1 544 ? -61.149 -37.220 -72.549 1.00 56.56 544 ALA A C 1
ATOM 4432 O O . ALA A 1 544 ? -62.297 -37.118 -72.996 1.00 56.56 544 ALA A O 1
ATOM 4433 N N . ALA A 1 545 ? -60.417 -38.323 -72.763 1.00 55.41 545 ALA A N 1
ATOM 4434 C CA . ALA A 1 545 ? -60.920 -39.504 -73.468 1.00 55.41 545 ALA A CA 1
ATOM 4435 C C . ALA A 1 545 ? -61.938 -40.315 -72.643 1.00 55.41 545 ALA A C 1
ATOM 4437 O O . ALA A 1 545 ? -62.858 -40.897 -73.222 1.00 55.41 545 ALA A O 1
ATOM 4438 N N . GLN A 1 546 ? -61.843 -40.322 -71.307 1.00 53.25 546 GLN A N 1
ATOM 4439 C CA . GLN A 1 546 ? -62.839 -40.981 -70.450 1.00 53.25 546 GLN A CA 1
ATOM 4440 C C . GLN A 1 546 ? -64.152 -40.187 -70.341 1.00 53.25 546 GLN A C 1
ATOM 4442 O O . GLN A 1 546 ? -65.222 -40.794 -70.403 1.00 53.25 546 GLN A O 1
ATOM 4447 N N . LEU A 1 547 ? -64.110 -38.849 -70.310 1.00 53.84 547 LEU A N 1
ATOM 4448 C CA . LEU A 1 547 ? -65.329 -38.024 -70.326 1.00 53.84 547 LEU A CA 1
ATOM 4449 C C . LEU A 1 547 ? -66.055 -38.072 -71.694 1.00 53.84 547 LEU A C 1
ATOM 4451 O O . LEU A 1 547 ? -67.284 -38.078 -71.753 1.00 53.84 547 LEU A O 1
ATOM 4455 N N . ASN A 1 548 ? -65.312 -38.209 -72.803 1.00 52.50 548 ASN A N 1
ATOM 4456 C CA . ASN A 1 548 ? -65.879 -38.424 -74.147 1.00 52.50 548 ASN A CA 1
ATOM 4457 C C . ASN A 1 548 ? -66.372 -39.870 -74.390 1.00 52.50 548 ASN A C 1
ATOM 4459 O O . ASN A 1 548 ? -67.182 -40.096 -75.294 1.00 52.50 548 ASN A O 1
ATOM 4463 N N . TYR A 1 549 ? -65.923 -40.847 -73.592 1.00 55.47 549 TYR A N 1
ATOM 4464 C CA . TYR A 1 549 ? -66.474 -42.210 -73.570 1.00 55.47 549 TYR A CA 1
ATOM 4465 C C . TYR A 1 549 ? -67.800 -42.275 -72.785 1.00 55.47 549 TYR A C 1
ATOM 4467 O O . TYR A 1 549 ? -68.734 -42.955 -73.217 1.00 55.47 549 TYR A O 1
ATOM 4475 N N . GLU A 1 550 ? -67.924 -41.503 -71.699 1.00 49.69 550 GLU A N 1
ATOM 4476 C CA . GLU A 1 550 ? -69.162 -41.336 -70.915 1.00 49.69 550 GLU A CA 1
ATOM 4477 C C . GLU A 1 550 ? -70.293 -40.651 -71.719 1.00 49.69 550 GLU A C 1
ATOM 4479 O O . GLU A 1 550 ? -71.449 -41.074 -71.634 1.00 49.69 550 GLU A O 1
ATOM 4484 N N . ASP A 1 551 ? -69.993 -39.675 -72.588 1.00 52.16 551 ASP A N 1
ATOM 4485 C CA . ASP A 1 551 ? -71.033 -38.959 -73.354 1.00 52.16 551 ASP A CA 1
ATOM 4486 C C . ASP A 1 551 ? -71.373 -39.558 -74.736 1.00 52.16 551 ASP A C 1
ATOM 4488 O O . ASP A 1 551 ? -72.470 -39.317 -75.250 1.00 52.16 551 ASP A O 1
ATOM 4492 N N . LYS A 1 552 ? -70.529 -40.429 -75.320 1.00 49.69 552 LYS A N 1
ATOM 4493 C CA . LYS A 1 552 ? -70.840 -41.138 -76.588 1.00 49.69 552 LYS A CA 1
ATOM 4494 C C . LYS A 1 552 ? -71.398 -42.558 -76.440 1.00 49.69 552 LYS A C 1
ATOM 4496 O O . LYS A 1 552 ? -71.754 -43.168 -77.449 1.00 49.69 552 LYS A O 1
ATOM 4501 N N . LYS A 1 553 ? -71.604 -43.060 -75.214 1.00 38.03 553 LYS A N 1
ATOM 4502 C CA . LYS A 1 553 ? -72.401 -44.281 -74.957 1.00 38.03 553 LYS A CA 1
ATOM 4503 C C . LYS A 1 553 ? -73.668 -44.027 -74.128 1.00 38.03 553 LYS A C 1
ATOM 4505 O O . LYS A 1 553 ? -74.197 -44.939 -73.503 1.00 38.03 553 LYS A O 1
ATOM 4510 N N . LYS A 1 554 ? -74.231 -42.815 -74.170 1.00 50.84 554 LYS A N 1
ATOM 4511 C CA . LYS A 1 554 ? -75.575 -42.546 -73.630 1.00 50.84 554 LYS A CA 1
ATOM 4512 C C . LYS A 1 554 ? -76.707 -43.244 -74.392 1.00 50.84 554 LYS A C 1
ATOM 4514 O O . LYS A 1 554 ? -77.763 -43.464 -73.816 1.00 50.84 554 LYS A O 1
ATOM 4519 N N . GLN A 1 555 ? -76.573 -43.568 -75.675 1.00 48.94 555 GLN A N 1
ATOM 4520 C CA . GLN A 1 555 ? -77.767 -43.798 -76.505 1.00 48.94 555 GLN A CA 1
ATOM 4521 C C . GLN A 1 555 ? -77.543 -44.805 -77.643 1.00 48.94 555 GLN A C 1
ATOM 4523 O O . GLN A 1 555 ? -77.774 -44.498 -78.806 1.00 48.94 555 GLN A O 1
ATOM 4528 N N . SER A 1 556 ? -77.150 -46.046 -77.330 1.00 35.91 556 SER A N 1
ATOM 4529 C CA . SER A 1 556 ? -77.526 -47.175 -78.197 1.00 35.91 556 SER A CA 1
ATOM 4530 C C . SER A 1 556 ? -77.680 -48.496 -77.424 1.00 35.91 556 SER A C 1
ATOM 4532 O O . SER A 1 556 ? -76.728 -49.176 -77.064 1.00 35.91 556 SER A O 1
ATOM 4534 N N . VAL A 1 557 ? -78.957 -48.835 -77.217 1.00 37.31 557 VAL A N 1
ATOM 4535 C CA . VAL A 1 557 ? -79.524 -50.193 -77.197 1.00 37.31 557 VAL A CA 1
ATOM 4536 C C . VAL A 1 557 ? -79.284 -51.064 -75.950 1.00 37.31 557 VAL A C 1
ATOM 4538 O O . VAL A 1 557 ? -78.373 -51.874 -75.868 1.00 37.31 557 VAL A O 1
ATOM 4541 N N . GLY A 1 558 ? -80.261 -50.989 -75.041 1.00 36.69 558 GLY A N 1
ATOM 4542 C CA . GLY A 1 558 ? -81.165 -52.119 -74.805 1.00 36.69 558 GLY A CA 1
ATOM 4543 C C . GLY A 1 558 ? -80.658 -53.292 -73.960 1.00 36.69 558 GLY A C 1
ATOM 4544 O O . GLY A 1 558 ? -80.016 -54.202 -74.462 1.00 36.69 558 GLY A O 1
ATOM 4545 N N . ASN A 1 559 ? -81.198 -53.369 -72.738 1.00 31.59 559 ASN A N 1
ATOM 4546 C CA . ASN A 1 559 ? -81.574 -54.614 -72.060 1.00 31.59 559 ASN A CA 1
ATOM 4547 C C . ASN A 1 559 ? -80.461 -55.644 -71.772 1.00 31.59 559 ASN A C 1
ATOM 4549 O O . ASN A 1 559 ? -80.201 -56.513 -72.597 1.00 31.59 559 ASN A O 1
ATOM 4553 N N . ARG A 1 560 ? -80.043 -55.756 -70.499 1.00 33.06 560 ARG A N 1
ATOM 4554 C CA . ARG A 1 560 ? -80.467 -56.868 -69.608 1.00 33.06 560 ARG A CA 1
ATOM 4555 C C . ARG A 1 560 ? -79.662 -56.952 -68.303 1.00 33.06 560 ARG A C 1
ATOM 4557 O O . ARG A 1 560 ? -78.460 -57.144 -68.311 1.00 33.06 560 ARG A O 1
ATOM 4564 N N . LYS A 1 561 ? -80.449 -56.993 -67.222 1.00 34.00 561 LYS A N 1
ATOM 4565 C CA . LYS A 1 561 ? -80.424 -57.966 -66.115 1.00 34.00 561 LYS A CA 1
ATOM 4566 C C . LYS A 1 561 ? -79.188 -58.054 -65.197 1.00 34.00 561 LYS A C 1
ATOM 4568 O O . LYS A 1 561 ? -78.160 -58.598 -65.551 1.00 34.00 561 LYS A O 1
ATOM 4573 N N . GLN A 1 562 ? -79.507 -57.780 -63.928 1.00 34.06 562 GLN A N 1
ATOM 4574 C CA . GLN A 1 562 ? -79.326 -58.675 -62.776 1.00 34.06 562 GLN A CA 1
ATOM 4575 C C . GLN A 1 562 ? -77.918 -58.882 -62.194 1.00 34.06 562 GLN A C 1
ATOM 4577 O O . GLN A 1 562 ? -77.182 -59.750 -62.634 1.00 34.06 562 GLN A O 1
ATOM 4582 N N . ARG A 1 563 ? -77.791 -58.317 -60.980 1.00 30.92 563 ARG A N 1
ATOM 4583 C CA . ARG A 1 563 ? -77.484 -59.048 -59.730 1.00 30.92 563 ARG A CA 1
ATOM 4584 C C . ARG A 1 563 ? -76.027 -59.542 -59.563 1.00 30.92 563 ARG A C 1
ATOM 4586 O O . ARG A 1 563 ? -75.222 -59.398 -60.467 1.00 30.92 563 ARG A O 1
ATOM 4593 N N . PRO A 1 564 ? -75.641 -59.929 -58.335 1.00 51.97 564 PRO A N 1
ATOM 4594 C CA . PRO A 1 564 ? -74.622 -59.195 -57.592 1.00 51.97 564 PRO A CA 1
ATOM 4595 C C . PRO A 1 564 ? -73.458 -60.117 -57.190 1.00 51.97 564 PRO A C 1
ATOM 4597 O O . PRO A 1 564 ? -73.358 -61.246 -57.659 1.00 51.97 564 PRO A O 1
ATOM 4600 N N . SER A 1 565 ? -72.686 -59.651 -56.208 1.00 29.97 565 SER A N 1
ATOM 4601 C CA . SER A 1 565 ? -72.093 -60.473 -55.152 1.00 29.97 565 SER A CA 1
ATOM 4602 C C . SER A 1 565 ? -70.675 -61.017 -55.355 1.00 29.97 565 SER A C 1
ATOM 4604 O O . SER A 1 565 ? -70.442 -61.922 -56.138 1.00 29.97 565 SER A O 1
ATOM 4606 N N . ILE A 1 566 ? -69.830 -60.583 -54.408 1.00 35.25 566 ILE A N 1
ATOM 4607 C CA . ILE A 1 566 ? -69.064 -61.440 -53.483 1.00 35.25 566 ILE A CA 1
ATOM 4608 C C . ILE A 1 566 ? -67.752 -62.060 -54.003 1.00 35.25 566 ILE A C 1
ATOM 4610 O O . ILE A 1 566 ? -67.766 -62.893 -54.894 1.00 35.25 566 ILE A O 1
ATOM 4614 N N . LYS A 1 567 ? -66.686 -61.720 -53.249 1.00 40.62 567 LYS A N 1
ATOM 4615 C CA . LYS A 1 567 ? -65.474 -62.481 -52.854 1.00 40.62 567 LYS A CA 1
ATOM 4616 C C . LYS A 1 567 ? -64.608 -63.113 -53.952 1.00 40.62 567 LYS A C 1
ATOM 4618 O O . LYS A 1 567 ? -65.096 -63.881 -54.768 1.00 40.62 567 LYS A O 1
ATOM 4623 N N . ILE A 1 568 ? -63.289 -62.943 -53.816 1.00 42.00 568 ILE A N 1
ATOM 4624 C CA . ILE A 1 568 ? -62.404 -63.819 -53.014 1.00 42.00 568 ILE A CA 1
ATOM 4625 C C . ILE A 1 568 ? -61.445 -62.928 -52.232 1.00 42.00 568 ILE A C 1
ATOM 4627 O O . ILE A 1 568 ? -61.036 -61.896 -52.808 1.00 42.00 568 ILE A O 1
#

Foldseek 3Di:
DDQPDDDFDVVLVVVLVVLVVVLVVVVPDPDDDDPVVSVVSVVVSVVSVVVRVVVRVVVSVVVVVVVVVVVVVCCVVVVVVVVVVVVVVVVVVVVVVVVVVVVVVVVVVVVVVVVVVVVVVVVVVVVVVCVVVVVVVVVVVVVVVVVVVVVVVVVVVVVVVVVVVVVVVVVVVVVVVVVVVVVVVVVVVVVVVVVVVVVVVVVVVVVVVVVVVVVVVVVVVVVVVVVVVVVVVVVVVVVVVVVVVVVVVVVVVVVVVVVVVVVVVVVVVVVVVVVVVVVVVVVVVVVVVVVVVVVVVVVVVVVVVVVVVVVVVVVVVVVVVVVCVVVVVPVVVPVPPDPPPPPPPPPPPPPPPPPPPPPVVVPVVVVVVVVVVVVVVVVVVVVVVVVVVVVVVVVVVVVVVVVVVVVVVVVVVVVVVVVVVVVVVVVVVVVVVVVVVVVVVVVVVVVVVVVVVVVVVVVVVVVVVVVVVVVVVVVVVVVVVVVVVVVVVVVVVVVVVVVVVVVVVVVVVVVVVVVVVVVVVVVVVVVVVVVVVVVVVVVVVVVVVVVVVVVVPPDDDDDDDDDDDDDD

Radius of gyration: 114.84 Å; chains: 1; bounding box: 261×127×307 Å